Protein AF-0000000072686663 (afdb_homodimer)

InterPro domains:
  IPR012317 Poly(ADP-ribose) polymerase, catalytic domain [PS51059] (34-262)
  IPR022003 RST domain [PF12174] (259-325)
  IPR022003 RST domain [PS51879] (258-328)
  IPR044964 Inactive poly [ADP-ribose] polymerase RCD1/SRO1-5 [PTHR32263] (10-325)

pLDDT: mean 78.18, std 19.98, range [25.09, 98.19]

Nearest PDB structures (foldseek):
  5ngo-assembly1_A  TM=9.275E-01  e=1.559E-16  Arabidopsis thaliana
  7plq-assembly2_B  TM=8.493E-01  e=9.806E-17  Triticum aestivum
  7plq-assembly1_A  TM=8.592E-01  e=5.906E-16  Triticum aestivum
  5lx6-assembly2_B  TM=8.466E-01  e=5.903E-12  Homo sapiens
  7osx-assembly1_B  TM=8.579E-01  e=2.237E-11  Homo sapiens

Organism: Carya illinoinensis (NCBI:txid32201)

Radius of gyration: 28.66 Å; Cα contacts (8 Å, |Δi|>4): 1143; chains: 2; bounding box: 55×95×71 Å

Secondary structure (DSSP, 8-state):
-HHHHHHHHHHHHHHHHTTT--------------S-GGGGGTTTTTTEEEPPTTSHHHHHHHHHHHHHHGGGGGG-EEEEEEEE-TTSSTTHHHHHHHHHHHHHHHHHHHHHTTT---EEEEEEE--HHHHHHHHHH--------SSS--B-SEEEEEEGGGHHHHHHHS---TTS-EEEEEEEEE--SEEE--TTB---S-SSTT--EEES-SSS-S-EEEEGGGHHHHEEEEEEEEEE--HHHHHTS---S---S----S----HHHHHHHHTTTS-HHHHHHHHHHHHHHHTTSS-HHHHHHHHHHHH-HHHHHHHHHHHHHHH-/-HHHHHHHHHHHHHHHHTTS--------------S-GGGGGTTTTTTEEEPPTTSHHHHHHHHHHHHHHGGGGGG-EEEEEEEE-TTSSTTHHHHHHHHHHHHHHHHHHHHHTTT---EEEEEEE--HHHHHHHHHH--------SSS--B-SEEEEEEGGGHHHHHHHS---TTS-EEEEEEEEE--SEEE--TTB---S-SSTT--EEES-SSS-S-EEEEGGGHHHHEEEEEEEEEE--HHHHHTS---S---S----S----HHHHHHHHHTTS-HHHHHHHHHHHHHHHTTSS-HHHHHHHHHHHH-HHHHHHHHHHHHHHH-

Structure (mmCIF, N/CA/C/O backbone):
data_AF-0000000072686663-model_v1
#
loop_
_entity.id
_entity.type
_entity.pdbx_description
1 polymer Poly
#
loop_
_atom_site.group_PDB
_atom_site.id
_atom_site.type_symbol
_atom_site.label_atom_id
_atom_site.label_alt_id
_atom_site.label_comp_id
_atom_site.label_asym_id
_atom_site.label_entity_id
_atom_site.label_seq_id
_atom_site.pdbx_PDB_ins_code
_atom_site.Cartn_x
_atom_site.Cartn_y
_atom_site.Cartn_z
_atom_site.occupancy
_atom_site.B_iso_or_equiv
_atom_site.auth_seq_id
_atom_site.auth_comp_id
_atom_site.auth_asym_id
_atom_site.auth_atom_id
_atom_site.pdbx_PDB_model_num
ATOM 1 N N . MET A 1 1 ? -27.391 12.055 10.734 1 28.61 1 MET A N 1
ATOM 2 C CA . MET A 1 1 ? -27.25 11.766 9.305 1 28.61 1 MET A CA 1
ATOM 3 C C . MET A 1 1 ? -27.172 13.062 8.5 1 28.61 1 MET A C 1
ATOM 5 O O . MET A 1 1 ? -26.375 13.164 7.57 1 28.61 1 MET A O 1
ATOM 9 N N . GLN A 1 2 ? -27.984 14.031 8.906 1 36.16 2 GLN A N 1
ATOM 10 C CA . GLN A 1 2 ? -28.172 15.289 8.188 1 36.16 2 GLN A CA 1
ATOM 11 C C . GLN A 1 2 ? -26.938 16.188 8.336 1 36.16 2 GLN A C 1
ATOM 13 O O . GLN A 1 2 ? -26.516 16.812 7.367 1 36.16 2 GLN A O 1
ATOM 18 N N . GLU A 1 3 ? -26.422 16.094 9.461 1 37.81 3 GLU A N 1
ATOM 19 C CA . GLU A 1 3 ? -25.328 17 9.781 1 37.81 3 GLU A CA 1
ATOM 20 C C . GLU A 1 3 ? -24.031 16.531 9.133 1 37.81 3 GLU A C 1
ATOM 22 O O . GLU A 1 3 ? -23.203 17.344 8.719 1 37.81 3 GLU A O 1
ATOM 27 N N . ILE A 1 4 ? -23.812 15.258 9.008 1 40.5 4 ILE A N 1
ATOM 28 C CA . ILE A 1 4 ? -22.656 14.641 8.359 1 40.5 4 ILE A CA 1
ATOM 29 C C . ILE A 1 4 ? -22.672 14.969 6.867 1 40.5 4 ILE A C 1
ATOM 31 O O . ILE A 1 4 ? -21.641 15.328 6.297 1 40.5 4 ILE A O 1
ATOM 35 N N . ILE A 1 5 ? -23.859 14.828 6.188 1 41.59 5 ILE A N 1
ATOM 36 C CA . ILE A 1 5 ? -24.078 15.172 4.785 1 41.59 5 ILE A CA 1
ATOM 37 C C . ILE A 1 5 ? -23.734 16.641 4.551 1 41.59 5 ILE A C 1
ATOM 39 O O . ILE A 1 5 ? -23.141 16.984 3.531 1 41.59 5 ILE A O 1
ATOM 43 N N . ASP A 1 6 ? -23.922 17.359 5.711 1 48.41 6 ASP A N 1
ATOM 44 C CA . ASP A 1 6 ? -23.734 18.797 5.566 1 48.41 6 ASP A CA 1
ATOM 45 C C . ASP A 1 6 ? -22.266 19.172 5.48 1 48.41 6 ASP A C 1
ATOM 47 O O . ASP A 1 6 ? -21.859 19.969 4.637 1 48.41 6 ASP A O 1
ATOM 51 N N . VAL A 1 7 ? -21.547 18.438 6.281 1 45.34 7 VAL A N 1
ATOM 52 C CA . VAL A 1 7 ? -20.125 18.781 6.273 1 45.34 7 VAL A CA 1
ATOM 53 C C . VAL A 1 7 ? -19.484 18.281 4.977 1 45.34 7 VAL A C 1
ATOM 55 O O . VAL A 1 7 ? -18.734 19.031 4.332 1 45.34 7 VAL A O 1
ATOM 58 N N . GLU A 1 8 ? -19.844 17.078 4.637 1 52.75 8 GLU A N 1
ATOM 59 C CA . GLU A 1 8 ? -19.328 16.516 3.389 1 52.75 8 GLU A CA 1
ATOM 60 C C . GLU A 1 8 ? -19.812 17.312 2.186 1 52.75 8 GLU A C 1
ATOM 62 O O . GLU A 1 8 ? -19.047 17.547 1.243 1 52.75 8 GLU A O 1
ATOM 67 N N . SER A 1 9 ? -21.062 17.641 2.334 1 50.62 9 SER A N 1
ATOM 68 C CA . SER A 1 9 ? -21.656 18.438 1.267 1 50.62 9 SER A CA 1
ATOM 69 C C . SER A 1 9 ? -21.016 19.828 1.195 1 50.62 9 SER A C 1
ATOM 71 O O . SER A 1 9 ? -20.828 20.375 0.107 1 50.62 9 SER A O 1
ATOM 73 N N . GLN A 1 10 ? -20.734 20.281 2.357 1 46.47 10 GLN A N 1
ATOM 74 C CA . GLN A 1 10 ? -20.125 21.609 2.381 1 46.47 10 GLN A CA 1
ATOM 75 C C . GLN A 1 10 ? -18.734 21.578 1.745 1 46.47 10 GLN A C 1
ATOM 77 O O . GLN A 1 10 ? -18.375 22.484 0.988 1 46.47 10 GLN A O 1
ATOM 82 N N . ILE A 1 11 ? -18 20.516 2.074 1 52.75 11 ILE A N 1
ATOM 83 C CA . ILE A 1 11 ? -16.672 20.422 1.503 1 52.75 11 ILE A CA 1
ATOM 84 C C . ILE A 1 11 ? -16.766 20.188 -0.004 1 52.75 11 ILE A C 1
ATOM 86 O O . ILE A 1 11 ? -16.047 20.828 -0.782 1 52.75 11 ILE A O 1
ATOM 90 N N . SER A 1 12 ? -17.688 19.297 -0.376 1 51.91 12 SER A N 1
ATOM 91 C CA . SER A 1 12 ? -17.812 18.922 -1.781 1 51.91 12 SER A CA 1
ATOM 92 C C . SER A 1 12 ? -18.297 20.109 -2.621 1 51.91 12 SER A C 1
ATOM 94 O O . SER A 1 12 ? -17.812 20.312 -3.74 1 51.91 12 SER A O 1
ATOM 96 N N . VAL A 1 13 ? -19.328 20.812 -2.227 1 43.94 13 VAL A N 1
ATOM 97 C CA . VAL A 1 13 ? -19.906 21.922 -2.969 1 43.94 13 VAL A CA 1
ATOM 98 C C . VAL A 1 13 ? -18.875 23.047 -3.107 1 43.94 13 VAL A C 1
ATOM 100 O O . VAL A 1 13 ? -18.75 23.656 -4.172 1 43.94 13 VAL A O 1
ATOM 103 N N . SER A 1 14 ? -18.203 23.297 -2.137 1 43.12 14 SER A N 1
ATOM 104 C CA . SER A 1 14 ? -17.266 24.422 -2.18 1 43.12 14 SER A CA 1
ATOM 105 C C . SER A 1 14 ? -16.062 24.109 -3.061 1 43.12 14 SER A C 1
ATOM 107 O O . SER A 1 14 ? -15.562 24.984 -3.764 1 43.12 14 SER A O 1
ATOM 109 N N . ILE A 1 15 ? -15.68 22.891 -3.049 1 45.44 15 ILE A N 1
ATOM 110 C CA . ILE A 1 15 ? -14.492 22.516 -3.801 1 45.44 15 ILE A CA 1
ATOM 111 C C . ILE A 1 15 ? -14.844 22.359 -5.277 1 45.44 15 ILE A C 1
ATOM 113 O O . ILE A 1 15 ? -14.062 22.734 -6.152 1 45.44 15 ILE A O 1
ATOM 117 N N . GLU A 1 16 ? -15.953 21.812 -5.629 1 40.94 16 GLU A N 1
ATOM 118 C CA . GLU A 1 16 ? -16.328 21.672 -7.031 1 40.94 16 GLU A CA 1
ATOM 119 C C . GLU A 1 16 ? -16.469 23.047 -7.695 1 40.94 16 GLU A C 1
ATOM 121 O O . GLU A 1 16 ? -16.156 23.203 -8.883 1 40.94 16 GLU A O 1
ATOM 126 N N . ASP A 1 17 ? -16.938 24.016 -7.066 1 34.84 17 ASP A N 1
ATOM 127 C CA . ASP A 1 17 ? -17.141 25.312 -7.703 1 34.84 17 ASP A CA 1
ATOM 128 C C . ASP A 1 17 ? -15.797 25.969 -8.039 1 34.84 17 ASP A C 1
ATOM 130 O O . ASP A 1 17 ? -15.703 26.75 -8.984 1 34.84 17 ASP A O 1
ATOM 134 N N . ASP A 1 18 ? -14.812 25.844 -7.219 1 35.5 18 ASP A N 1
ATOM 135 C CA . ASP A 1 18 ? -13.602 26.609 -7.5 1 35.5 18 ASP A CA 1
ATOM 136 C C . ASP A 1 18 ? -12.805 25.984 -8.641 1 35.5 18 ASP A C 1
ATOM 138 O O . ASP A 1 18 ? -11.734 26.469 -9.008 1 35.5 18 ASP A O 1
ATOM 142 N N . GLU A 1 19 ? -13.094 24.844 -9.117 1 34.16 19 GLU A N 1
ATOM 143 C CA . GLU A 1 19 ? -12.281 24.453 -10.266 1 34.16 19 GLU A CA 1
ATOM 144 C C . GLU A 1 19 ? -12.438 25.453 -11.414 1 34.16 19 GLU A C 1
ATOM 146 O O . GLU A 1 19 ? -11.688 25.406 -12.391 1 34.16 19 GLU A O 1
ATOM 151 N N . ILE A 1 20 ? -13.602 26.156 -11.625 1 29.69 20 ILE A N 1
ATOM 152 C CA . ILE A 1 20 ? -13.781 26.891 -12.859 1 29.69 20 ILE A CA 1
ATOM 153 C C . ILE A 1 20 ? -13.07 28.25 -12.758 1 29.69 20 ILE A C 1
ATOM 155 O O . ILE A 1 20 ? -12.836 28.906 -13.773 1 29.69 20 ILE A O 1
ATOM 159 N N . SER A 1 21 ? -13.141 29.031 -11.672 1 27.28 21 SER A N 1
ATOM 160 C CA . SER A 1 21 ? -12.828 30.422 -11.953 1 27.28 21 SER A CA 1
ATOM 161 C C . SER A 1 21 ? -11.32 30.641 -12.047 1 27.28 21 SER A C 1
ATOM 163 O O . SER A 1 21 ? -10.602 30.5 -11.062 1 27.28 21 SER A O 1
ATOM 165 N N . ASP A 1 22 ? -10.688 30.453 -13.148 1 28.16 22 ASP A N 1
ATOM 166 C CA . ASP A 1 22 ? -9.391 30.969 -13.586 1 28.16 22 ASP A CA 1
ATOM 167 C C . ASP A 1 22 ? -9.312 32.469 -13.422 1 28.16 22 ASP A C 1
ATOM 169 O O . ASP A 1 22 ? -9.336 33.219 -14.406 1 28.16 22 ASP A O 1
ATOM 173 N N . ALA A 1 23 ? -10.109 33.281 -12.633 1 26.31 23 ALA A N 1
ATOM 174 C CA . ALA A 1 23 ? -9.898 34.719 -12.82 1 26.31 23 ALA A CA 1
ATOM 175 C C . ALA A 1 23 ? -8.453 35.094 -12.523 1 26.31 23 ALA A C 1
ATOM 177 O O . ALA A 1 23 ? -7.879 34.688 -11.523 1 26.31 23 ALA A O 1
ATOM 178 N N . GLY A 1 24 ? -7.609 35.625 -13.492 1 27.19 24 GLY A N 1
ATOM 179 C CA . GLY A 1 24 ? -6.414 36.438 -13.633 1 27.19 24 GLY A CA 1
ATOM 180 C C . GLY A 1 24 ? -6.34 37.562 -12.633 1 27.19 24 GLY A C 1
ATOM 181 O O . GLY A 1 24 ? -5.645 38.562 -12.867 1 27.19 24 GLY A O 1
ATOM 182 N N . SER A 1 25 ? -7.297 37.844 -11.719 1 25.09 25 SER A N 1
ATOM 183 C CA . SER A 1 25 ? -7.141 39.156 -11.164 1 25.09 25 SER A CA 1
ATOM 184 C C . SER A 1 25 ? -5.801 39.312 -10.453 1 25.09 25 SER A C 1
ATOM 186 O O . SER A 1 25 ? -5.383 38.406 -9.711 1 25.09 25 SER A O 1
ATOM 188 N N . VAL A 1 26 ? -4.906 40.125 -11.047 1 26.91 26 VAL A N 1
ATOM 189 C CA . VAL A 1 26 ? -3.701 40.844 -10.648 1 26.91 26 VAL A CA 1
ATOM 190 C C . VAL A 1 26 ? -3.945 41.594 -9.328 1 26.91 26 VAL A C 1
ATOM 192 O O . VAL A 1 26 ? -4.676 42.562 -9.273 1 26.91 26 VAL A O 1
ATOM 195 N N . THR A 1 27 ? -4.586 41 -8.344 1 26.83 27 THR A N 1
ATOM 196 C CA . THR A 1 27 ? -4.676 41.906 -7.184 1 26.83 27 THR A CA 1
ATOM 197 C C . THR A 1 27 ? -3.309 42.469 -6.828 1 26.83 27 THR A C 1
ATOM 199 O O . THR A 1 27 ? -2.289 41.781 -6.98 1 26.83 27 THR A O 1
ATOM 202 N N . GLU A 1 28 ? -3.18 43.75 -6.883 1 26.22 28 GLU A N 1
ATOM 203 C CA . GLU A 1 28 ? -2.193 44.688 -6.359 1 26.22 28 GLU A CA 1
ATOM 204 C C . GLU A 1 28 ? -1.685 44.25 -4.988 1 26.22 28 GLU A C 1
ATOM 206 O O . GLU A 1 28 ? -2.418 43.625 -4.223 1 26.22 28 GLU A O 1
ATOM 211 N N . GLU A 1 29 ? -0.33 44.312 -4.766 1 27.75 29 GLU A N 1
ATOM 212 C CA . GLU A 1 29 ? 0.742 43.969 -3.84 1 27.75 29 GLU A CA 1
ATOM 213 C C . GLU A 1 29 ? 0.458 44.5 -2.439 1 27.75 29 GLU A C 1
ATOM 215 O O . GLU A 1 29 ? 1.351 44.562 -1.591 1 27.75 29 GLU A O 1
ATOM 220 N N . SER A 1 30 ? -0.702 45.188 -2.273 1 27.77 30 SER A N 1
ATOM 221 C CA . SER A 1 30 ? -0.508 45.812 -0.971 1 27.77 30 SER A CA 1
ATOM 222 C C . SER A 1 30 ? -0.495 44.781 0.147 1 27.77 30 SER A C 1
ATOM 224 O O . SER A 1 30 ? -1.526 44.188 0.454 1 27.77 30 SER A O 1
ATOM 226 N N . THR A 1 31 ? 0.521 43.969 0.139 1 30.03 31 THR A N 1
ATOM 227 C CA . THR A 1 31 ? 0.691 42.844 1.071 1 30.03 31 THR A CA 1
ATOM 228 C C . THR A 1 31 ? 0.513 43.312 2.512 1 30.03 31 THR A C 1
ATOM 230 O O . THR A 1 31 ? 1.313 44.125 3.014 1 30.03 31 THR A O 1
ATOM 233 N N . PRO A 1 32 ? -0.72 43.688 2.916 1 32.91 32 PRO A N 1
ATOM 234 C CA . PRO A 1 32 ? -0.642 44.031 4.34 1 32.91 32 PRO A CA 1
ATOM 235 C C . PRO A 1 32 ? 0.198 43.031 5.137 1 32.91 32 PRO A C 1
ATOM 237 O O . PRO A 1 32 ? 0.411 41.906 4.695 1 32.91 32 PRO A O 1
ATOM 240 N N . PRO A 1 33 ? 0.98 43.5 6.238 1 32.06 33 PRO A N 1
ATOM 241 C CA . PRO A 1 33 ? 1.852 42.656 7.062 1 32.06 33 PRO A CA 1
ATOM 242 C C . PRO A 1 33 ? 1.182 41.375 7.496 1 32.06 33 PRO A C 1
ATOM 244 O O . PRO A 1 33 ? 0.177 41.406 8.211 1 32.06 33 PRO A O 1
ATOM 247 N N . SER A 1 34 ? 0.642 40.656 6.598 1 35.47 34 SER A N 1
ATOM 248 C CA . SER A 1 34 ? -0.044 39.406 6.918 1 35.47 34 SER A CA 1
ATOM 249 C C . SER A 1 34 ? 0.659 38.656 8.055 1 35.47 34 SER A C 1
ATOM 251 O O . SER A 1 34 ? 1.89 38.625 8.109 1 35.47 34 SER A O 1
ATOM 253 N N . PRO A 1 35 ? -0.051 38.344 9.078 1 37.91 35 PRO A N 1
ATOM 254 C CA . PRO A 1 35 ? 0.555 37.719 10.258 1 37.91 35 PRO A CA 1
ATOM 255 C C . PRO A 1 35 ? 1.697 36.75 9.906 1 37.91 35 PRO A C 1
ATOM 257 O O . PRO A 1 35 ? 1.975 36.531 8.719 1 37.91 35 PRO A O 1
ATOM 260 N N . HIS A 1 36 ? 1.9 35.469 10.586 1 41.41 36 HIS A N 1
ATOM 261 C CA . HIS A 1 36 ? 3.105 34.656 10.711 1 41.41 36 HIS A CA 1
ATOM 262 C C . HIS A 1 36 ? 3.566 34.125 9.359 1 41.41 36 HIS A C 1
ATOM 264 O O . HIS A 1 36 ? 2.979 33.188 8.82 1 41.41 36 HIS A O 1
ATOM 270 N N . PRO A 1 37 ? 4.109 34.875 8.469 1 48.25 37 PRO A N 1
ATOM 271 C CA . PRO A 1 37 ? 4.703 34.594 7.16 1 48.25 37 PRO A CA 1
ATOM 272 C C . PRO A 1 37 ? 5.312 33.188 7.09 1 48.25 37 PRO A C 1
ATOM 274 O O . PRO A 1 37 ? 5.258 32.531 6.043 1 48.25 37 PRO A O 1
ATOM 277 N N . THR A 1 38 ? 5.91 32.812 8.242 1 57.06 38 THR A N 1
ATOM 278 C CA . THR A 1 38 ? 6.797 31.656 8.273 1 57.06 38 THR A CA 1
ATOM 279 C C . THR A 1 38 ? 5.996 30.375 8.141 1 57.06 38 THR A C 1
ATOM 281 O O . THR A 1 38 ? 6.461 29.406 7.527 1 57.06 38 THR A O 1
ATOM 284 N N . SER A 1 39 ? 4.68 30.453 8.5 1 66.25 39 SER A N 1
ATOM 285 C CA . SER A 1 39 ? 3.941 29.188 8.516 1 66.25 39 SER A CA 1
ATOM 286 C C . SER A 1 39 ? 3.373 28.859 7.141 1 66.25 39 SER A C 1
ATOM 288 O O . SER A 1 39 ? 3.088 27.703 6.84 1 66.25 39 SER A O 1
ATOM 290 N N . GLN A 1 40 ? 3.264 29.875 6.238 1 70.62 40 GLN A N 1
ATOM 291 C CA . GLN A 1 40 ? 2.688 29.641 4.922 1 70.62 40 GLN A CA 1
ATOM 292 C C . GLN A 1 40 ? 3.609 28.797 4.062 1 70.62 40 GLN A C 1
ATOM 294 O O . GLN A 1 40 ? 3.16 28.141 3.115 1 70.62 40 GLN A O 1
ATOM 299 N N . SER A 1 41 ? 4.812 28.734 4.586 1 70.56 41 SER A N 1
ATOM 300 C CA . SER A 1 41 ? 5.789 28.047 3.748 1 70.56 41 SER A CA 1
ATOM 301 C C . SER A 1 41 ? 6.062 26.641 4.258 1 70.56 41 SER A C 1
ATOM 303 O O . SER A 1 41 ? 6.824 25.891 3.648 1 70.56 41 SER A O 1
ATOM 305 N N . LEU A 1 42 ? 5.438 26.25 5.27 1 74.88 42 LEU A N 1
ATOM 306 C CA . LEU A 1 42 ? 5.73 24.984 5.945 1 74.88 42 LEU A CA 1
ATOM 307 C C . LEU A 1 42 ? 5.68 23.828 4.961 1 74.88 42 LEU A C 1
ATOM 309 O O . LEU A 1 42 ? 6.516 22.922 5.023 1 74.88 42 LEU A O 1
ATOM 313 N N . PHE A 1 43 ? 4.766 23.797 3.947 1 81.06 43 PHE A N 1
ATOM 314 C CA . PHE A 1 43 ? 4.609 22.672 3.025 1 81.06 43 PHE A CA 1
ATOM 315 C C . PHE A 1 43 ? 4.781 23.141 1.583 1 81.06 43 PHE A C 1
ATOM 317 O O . PHE A 1 43 ? 4.355 22.438 0.652 1 81.06 43 PHE A O 1
ATOM 324 N N . ALA A 1 44 ? 5.453 24.188 1.468 1 75.38 44 ALA A N 1
ATOM 325 C CA . ALA A 1 44 ? 5.641 24.719 0.12 1 75.38 44 ALA A CA 1
ATOM 326 C C . ALA A 1 44 ? 6.543 23.812 -0.708 1 75.38 44 ALA A C 1
ATOM 328 O O . ALA A 1 44 ? 6.277 23.562 -1.889 1 75.38 44 ALA A O 1
ATOM 329 N N . ARG A 1 45 ? 7.531 23.312 -0.095 1 73.06 45 ARG A N 1
ATOM 330 C CA . ARG A 1 45 ? 8.477 22.453 -0.8 1 73.06 45 ARG A CA 1
ATOM 331 C C . ARG A 1 45 ? 7.859 21.094 -1.119 1 73.06 45 ARG A C 1
ATOM 333 O O . ARG A 1 45 ? 8.367 20.359 -1.964 1 73.06 45 ARG A O 1
ATOM 340 N N . ASP A 1 46 ? 6.828 20.797 -0.427 1 77.44 46 ASP A N 1
ATOM 341 C CA . ASP A 1 46 ? 6.145 19.531 -0.656 1 77.44 46 ASP A CA 1
ATOM 342 C C . ASP A 1 46 ? 5.035 19.688 -1.696 1 77.44 46 ASP A C 1
ATOM 344 O O . ASP A 1 46 ? 4.277 18.75 -1.947 1 77.44 46 ASP A O 1
ATOM 348 N N . GLY A 1 47 ? 4.941 20.844 -2.256 1 73.56 47 GLY A N 1
ATOM 349 C CA . GLY A 1 47 ? 4 21.078 -3.342 1 73.56 47 GLY A CA 1
ATOM 350 C C . GLY A 1 47 ? 2.621 21.484 -2.857 1 73.56 47 GLY A C 1
ATOM 351 O O . GLY A 1 47 ? 1.63 21.281 -3.566 1 73.56 47 GLY A O 1
ATOM 352 N N . LEU A 1 48 ? 2.539 21.844 -1.629 1 83.69 48 LEU A N 1
ATOM 353 C CA . LEU A 1 48 ? 1.244 22.297 -1.129 1 83.69 48 LEU A CA 1
ATOM 354 C C . LEU A 1 48 ? 1.197 23.812 -1.021 1 83.69 48 LEU A C 1
ATOM 356 O O . LEU A 1 48 ? 2.205 24.453 -0.701 1 83.69 48 LEU A O 1
ATOM 360 N N . ALA A 1 49 ? 0.077 24.344 -1.315 1 85.62 49 ALA A N 1
ATOM 361 C CA . ALA A 1 49 ? -0.117 25.781 -1.248 1 85.62 49 ALA A CA 1
ATOM 362 C C . ALA A 1 49 ? -1.067 26.156 -0.114 1 85.62 49 ALA A C 1
ATOM 364 O O . ALA A 1 49 ? -2.07 25.484 0.112 1 85.62 49 ALA A O 1
ATOM 365 N N . ALA A 1 50 ? -0.688 27.203 0.519 1 89.81 50 ALA A N 1
ATOM 366 C CA . ALA A 1 50 ? -1.581 27.703 1.562 1 89.81 50 ALA A CA 1
ATOM 367 C C . ALA A 1 50 ? -2.842 28.312 0.959 1 89.81 50 ALA A C 1
ATOM 369 O O . ALA A 1 50 ? -2.773 29.016 -0.052 1 89.81 50 ALA A O 1
ATOM 370 N N . ILE A 1 51 ? -3.939 27.969 1.551 1 90.06 51 ILE A N 1
ATOM 371 C CA . ILE A 1 51 ? -5.199 28.578 1.133 1 90.06 51 ILE A CA 1
ATOM 372 C C . ILE A 1 51 ? -5.34 29.969 1.769 1 90.06 51 ILE A C 1
ATOM 374 O O . ILE A 1 51 ? -5.016 30.141 2.943 1 90.06 51 ILE A O 1
ATOM 378 N N . ALA A 1 52 ? -5.816 30.828 0.988 1 89.44 52 ALA A N 1
ATOM 379 C CA . ALA A 1 52 ? -5.953 32.219 1.46 1 89.44 52 ALA A CA 1
ATOM 380 C C . ALA A 1 52 ? -6.945 32.312 2.615 1 89.44 52 ALA A C 1
ATOM 382 O O . ALA A 1 52 ? -8.062 31.781 2.525 1 89.44 52 ALA A O 1
ATOM 383 N N . GLU A 1 53 ? -6.512 33 3.627 1 90 53 GLU A N 1
ATOM 384 C CA . GLU A 1 53 ? -7.406 33.219 4.758 1 90 53 GLU A CA 1
ATOM 385 C C . GLU A 1 53 ? -8.625 34.031 4.348 1 90 53 GLU A C 1
ATOM 387 O O . GLU A 1 53 ? -8.508 35 3.576 1 90 53 GLU A O 1
ATOM 392 N N . GLY A 1 54 ? -9.773 33.656 4.84 1 88.44 54 GLY A N 1
ATOM 393 C CA . GLY A 1 54 ? -10.984 34.375 4.523 1 88.44 54 GLY A CA 1
ATOM 394 C C . GLY A 1 54 ? -11.719 33.844 3.305 1 88.44 54 GLY A C 1
ATOM 395 O O . GLY A 1 54 ? -12.875 34.188 3.074 1 88.44 54 GLY A O 1
ATOM 396 N N . SER A 1 55 ? -11.008 33.094 2.51 1 89 55 SER A N 1
ATOM 397 C CA . SER A 1 55 ? -11.688 32.5 1.371 1 89 55 SER A CA 1
ATOM 398 C C . SER A 1 55 ? -12.789 31.531 1.83 1 89 55 SER A C 1
ATOM 400 O O . SER A 1 55 ? -12.789 31.094 2.98 1 89 55 SER A O 1
ATOM 402 N N . ILE A 1 56 ? -13.727 31.312 0.969 1 85.44 56 ILE A N 1
ATOM 403 C CA . ILE A 1 56 ? -14.82 30.391 1.274 1 85.44 56 ILE A CA 1
ATOM 404 C C . ILE A 1 56 ? -14.266 29.016 1.616 1 85.44 56 ILE A C 1
ATOM 406 O O . ILE A 1 56 ? -14.672 28.406 2.609 1 85.44 56 ILE A O 1
ATOM 410 N N . GLU A 1 57 ? -13.312 28.562 0.771 1 87.62 57 GLU A N 1
ATOM 411 C CA . GLU A 1 57 ? -12.703 27.25 0.983 1 87.62 57 GLU A CA 1
ATOM 412 C C . GLU A 1 57 ? -12.023 27.172 2.346 1 87.62 57 GLU A C 1
ATOM 414 O O . GLU A 1 57 ? -12.195 26.203 3.082 1 87.62 57 GLU A O 1
ATOM 419 N N . HIS A 1 58 ? -11.258 28.141 2.619 1 92.12 58 HIS A N 1
ATOM 420 C CA . HIS A 1 58 ? -10.562 28.172 3.902 1 92.12 58 HIS A CA 1
ATOM 421 C C . HIS A 1 58 ? -11.555 28.109 5.062 1 92.12 58 HIS A C 1
ATOM 423 O O . HIS A 1 58 ? -11.367 27.328 6 1 92.12 58 HIS A O 1
ATOM 429 N N . ASN A 1 59 ? -12.609 28.906 5.012 1 91.25 59 ASN A N 1
ATOM 430 C CA . ASN A 1 59 ? -13.578 29 6.098 1 91.25 59 ASN A CA 1
ATOM 431 C C . ASN A 1 59 ? -14.328 27.688 6.289 1 91.25 59 ASN A C 1
ATOM 433 O O . ASN A 1 59 ? -14.578 27.266 7.422 1 91.25 59 ASN A O 1
ATOM 437 N N . VAL A 1 60 ? -14.656 27.109 5.203 1 90.56 60 VAL A N 1
ATOM 438 C CA . VAL A 1 60 ? -15.398 25.859 5.273 1 90.56 60 VAL A CA 1
ATOM 439 C C . VAL A 1 60 ? -14.547 24.781 5.957 1 90.56 60 VAL A C 1
ATOM 441 O O . VAL A 1 60 ? -15.008 24.109 6.883 1 90.56 60 VAL A O 1
ATOM 444 N N . ILE A 1 61 ? -13.312 24.578 5.539 1 93.94 61 ILE A N 1
ATOM 445 C CA . ILE A 1 61 ? -12.43 23.547 6.078 1 93.94 61 ILE A CA 1
ATOM 446 C C . ILE A 1 61 ? -12.141 23.844 7.547 1 93.94 61 ILE A C 1
ATOM 448 O O . ILE A 1 61 ? -12.156 22.922 8.383 1 93.94 61 ILE A O 1
ATOM 452 N N . LYS A 1 62 ? -11.859 25.094 7.84 1 94.69 62 LYS A N 1
ATOM 453 C CA . LYS A 1 62 ? -11.625 25.5 9.219 1 94.69 62 LYS A CA 1
ATOM 454 C C . LYS A 1 62 ? -12.82 25.156 10.109 1 94.69 62 LYS A C 1
ATOM 456 O O . LYS A 1 62 ? -12.656 24.594 11.195 1 94.69 62 LYS A O 1
ATOM 461 N N . ASN A 1 63 ? -13.984 25.438 9.648 1 92.62 63 ASN A N 1
ATOM 462 C CA . ASN A 1 63 ? -15.195 25.203 10.43 1 92.62 63 ASN A CA 1
ATOM 463 C C . ASN A 1 63 ? -15.438 23.703 10.641 1 92.62 63 ASN A C 1
ATOM 465 O O . ASN A 1 63 ? -15.844 23.281 11.727 1 92.62 63 ASN A O 1
ATOM 469 N N . VAL A 1 64 ? -15.211 22.984 9.602 1 92 64 VAL A N 1
ATOM 470 C CA . VAL A 1 64 ? -15.375 21.531 9.703 1 92 64 VAL A CA 1
ATOM 471 C C . VAL A 1 64 ? -14.398 20.984 10.742 1 92 64 VAL A C 1
ATOM 473 O O . VAL A 1 64 ? -14.773 20.141 11.562 1 92 64 VAL A O 1
ATOM 476 N N . PHE A 1 65 ? -13.195 21.453 10.695 1 97 65 PHE A N 1
ATOM 477 C CA . PHE A 1 65 ? -12.172 21 11.633 1 97 65 PHE A CA 1
ATOM 478 C C . PHE A 1 65 ? -12.555 21.359 13.062 1 97 65 PHE A C 1
ATOM 480 O O . PHE A 1 65 ? -12.547 20.484 13.945 1 97 65 PHE A O 1
ATOM 487 N N . LEU A 1 66 ? -12.914 22.547 13.242 1 95.94 66 LEU A N 1
ATOM 488 C CA . LEU A 1 66 ? -13.227 23.016 14.586 1 95.94 66 LEU A CA 1
ATOM 489 C C . LEU A 1 66 ? -14.484 22.344 15.125 1 95.94 66 LEU A C 1
ATOM 491 O O . LEU A 1 66 ? -14.555 22.016 16.312 1 95.94 66 LEU A O 1
ATOM 495 N N . TYR A 1 67 ? -15.438 22.203 14.234 1 93.19 67 TYR A N 1
ATOM 496 C CA . TYR A 1 67 ? -16.641 21.469 14.641 1 93.19 67 TYR A CA 1
ATOM 497 C C . TYR A 1 67 ? -16.281 20.062 15.125 1 93.19 67 TYR A C 1
ATOM 499 O O . TYR A 1 67 ? -16.797 19.609 16.156 1 93.19 67 TYR A O 1
ATOM 507 N N . GLY A 1 68 ? -15.398 19.375 14.414 1 94.75 68 GLY A N 1
ATOM 508 C CA . GLY A 1 68 ? -14.992 18.031 14.766 1 94.75 68 GLY A CA 1
ATOM 509 C C . GLY A 1 68 ? -14.141 17.953 16.016 1 94.75 68 GLY A C 1
ATOM 510 O O . GLY A 1 68 ? -13.977 16.891 16.609 1 94.75 68 GLY A O 1
ATOM 511 N N . MET A 1 69 ? -13.641 19.047 16.453 1 94.94 69 MET A N 1
ATOM 512 C CA . MET A 1 69 ? -12.812 19.109 17.656 1 94.94 69 MET A CA 1
ATOM 513 C C . MET A 1 69 ? -13.68 19.141 18.906 1 94.94 69 MET A C 1
ATOM 515 O O . MET A 1 69 ? -13.188 18.922 20.016 1 94.94 69 MET A O 1
ATOM 519 N N . GLY A 1 70 ? -14.984 19.484 18.734 1 92.12 70 GLY A N 1
ATOM 520 C CA . GLY A 1 70 ? -15.922 19.469 19.844 1 92.12 70 GLY A CA 1
ATOM 521 C C . GLY A 1 70 ? -15.617 20.531 20.891 1 92.12 70 GLY A C 1
ATOM 522 O O . GLY A 1 70 ? -15.453 21.703 20.578 1 92.12 70 GLY A O 1
ATOM 523 N N . ASP A 1 71 ? -15.406 20.078 22.125 1 90.12 71 ASP A N 1
ATOM 524 C CA . ASP A 1 71 ? -15.289 20.984 23.266 1 90.12 71 ASP A CA 1
ATOM 525 C C . ASP A 1 71 ? -13.953 21.734 23.25 1 90.12 71 ASP A C 1
ATOM 527 O O . ASP A 1 71 ? -13.844 22.844 23.766 1 90.12 71 ASP A O 1
ATOM 531 N N . ILE A 1 72 ? -13.023 21.219 22.594 1 92.25 72 ILE A N 1
ATOM 532 C CA . ILE A 1 72 ? -11.695 21.828 22.656 1 92.25 72 ILE A CA 1
ATOM 533 C C . ILE A 1 72 ? -11.531 22.812 21.5 1 92.25 72 ILE A C 1
ATOM 535 O O . ILE A 1 72 ? -10.484 23.453 21.375 1 92.25 72 ILE A O 1
ATOM 539 N N . SER A 1 73 ? -12.531 22.953 20.734 1 94.19 73 SER A N 1
ATOM 540 C CA . SER A 1 73 ? -12.492 23.875 19.594 1 94.19 73 SER A CA 1
ATOM 541 C C . SER A 1 73 ? -12.102 25.281 20.031 1 94.19 73 SER A C 1
ATOM 543 O O . SER A 1 73 ? -11.359 25.969 19.344 1 94.19 73 SER A O 1
ATOM 545 N N . LYS A 1 74 ? -12.586 25.656 21.203 1 93.38 74 LYS A N 1
ATOM 546 C CA . LYS A 1 74 ? -12.344 27 21.703 1 93.38 74 LYS A CA 1
ATOM 547 C C . LYS A 1 74 ? -10.867 27.203 22.031 1 93.38 74 LYS A C 1
ATOM 549 O O . LYS A 1 74 ? -10.352 28.312 21.953 1 93.38 74 LYS A O 1
ATOM 554 N N . ASN A 1 75 ? -10.227 26.141 22.344 1 94.31 75 ASN A N 1
ATOM 555 C CA . ASN A 1 75 ? -8.82 26.203 22.719 1 94.31 75 ASN A CA 1
ATOM 556 C C . ASN A 1 75 ? -7.902 25.875 21.547 1 94.31 75 ASN A C 1
ATOM 558 O O . ASN A 1 75 ? -6.688 25.734 21.719 1 94.31 75 ASN A O 1
ATOM 562 N N . THR A 1 76 ? -8.523 25.719 20.406 1 95.62 76 THR A N 1
ATOM 563 C CA . THR A 1 76 ? -7.754 25.312 19.234 1 95.62 76 THR A CA 1
ATOM 564 C C . THR A 1 76 ? -7.543 26.5 18.297 1 95.62 76 THR A C 1
ATOM 566 O O . THR A 1 76 ? -8.5 27.188 17.938 1 95.62 76 THR A O 1
ATOM 569 N N . ASP A 1 77 ? -6.297 26.75 17.953 1 95.38 77 ASP A N 1
ATOM 570 C CA . ASP A 1 77 ? -5.945 27.812 17.016 1 95.38 77 ASP A CA 1
ATOM 571 C C . ASP A 1 77 ? -5.473 27.25 15.688 1 95.38 77 ASP A C 1
ATOM 573 O O . ASP A 1 77 ? -4.41 26.625 15.617 1 95.38 77 ASP A O 1
ATOM 577 N N . VAL A 1 78 ? -6.254 27.484 14.648 1 96.38 78 VAL A N 1
ATOM 578 C CA . VAL A 1 78 ? -5.848 27.047 13.312 1 96.38 78 VAL A CA 1
ATOM 579 C C . VAL A 1 78 ? -4.852 28.047 12.727 1 96.38 78 VAL A C 1
ATOM 581 O O . VAL A 1 78 ? -5.199 29.203 12.477 1 96.38 78 VAL A O 1
ATOM 584 N N . VAL A 1 79 ? -3.66 27.625 12.461 1 94.81 79 VAL A N 1
ATOM 585 C CA . VAL A 1 79 ? -2.572 28.5 12.039 1 94.81 79 VAL A CA 1
ATOM 586 C C . VAL A 1 79 ? -2.594 28.656 10.523 1 94.81 79 VAL A C 1
ATOM 588 O O . VAL A 1 79 ? -2.531 29.781 10.008 1 94.81 79 VAL A O 1
ATOM 591 N N . VAL A 1 80 ? -2.625 27.594 9.797 1 94.62 80 VAL A N 1
ATOM 592 C CA . VAL A 1 80 ? -2.607 27.641 8.336 1 94.62 80 VAL A CA 1
ATOM 593 C C . VAL A 1 80 ? -3.232 26.375 7.773 1 94.62 80 VAL A C 1
ATOM 595 O O . VAL A 1 80 ? -3.176 25.312 8.406 1 94.62 80 VAL A O 1
ATOM 598 N N . ILE A 1 81 ? -3.875 26.469 6.684 1 95 81 ILE A N 1
ATOM 599 C CA . ILE A 1 81 ? -4.418 25.344 5.934 1 95 81 ILE A CA 1
ATOM 600 C C . ILE A 1 81 ? -3.752 25.266 4.562 1 95 81 ILE A C 1
ATOM 602 O O . ILE A 1 81 ? -3.727 26.266 3.822 1 95 81 ILE A O 1
ATOM 606 N N . HIS A 1 82 ? -3.184 24.141 4.289 1 93.81 82 HIS A N 1
ATOM 607 C CA . HIS A 1 82 ? -2.568 23.906 2.99 1 93.81 82 HIS A CA 1
ATOM 608 C C . HIS A 1 82 ? -3.402 22.938 2.148 1 93.81 82 HIS A C 1
ATOM 610 O O . HIS A 1 82 ? -4.012 22.016 2.682 1 93.81 82 HIS A O 1
ATOM 616 N N . LYS A 1 83 ? -3.414 23.219 0.832 1 90.62 83 LYS A N 1
ATOM 617 C CA . LYS A 1 83 ? -4.109 22.344 -0.106 1 90.62 83 LYS A CA 1
ATOM 618 C C . LYS A 1 83 ? -3.127 21.641 -1.035 1 90.62 83 LYS A C 1
ATOM 620 O O . LYS A 1 83 ? -2.178 22.25 -1.525 1 90.62 83 LYS A O 1
ATOM 625 N N . SER A 1 84 ? -3.406 20.297 -1.169 1 83.12 84 SER A N 1
ATOM 626 C CA . SER A 1 84 ? -2.629 19.531 -2.141 1 83.12 84 SER A CA 1
ATOM 627 C C . SER A 1 84 ? -3.131 19.766 -3.561 1 83.12 84 SER A C 1
ATOM 629 O O . SER A 1 84 ? -4.297 19.516 -3.865 1 83.12 84 SER A O 1
ATOM 631 N N . SER A 1 85 ? -2.615 20.641 -4.426 1 70.5 85 SER A N 1
ATOM 632 C CA . SER A 1 85 ? -3.072 20.922 -5.781 1 70.5 85 SER A CA 1
ATOM 633 C C . SER A 1 85 ? -2.107 20.375 -6.82 1 70.5 85 SER A C 1
ATOM 635 O O . SER A 1 85 ? -0.89 20.422 -6.641 1 70.5 85 SER A O 1
ATOM 637 N N . PRO A 1 86 ? -2.713 19.578 -7.844 1 61.78 86 PRO A N 1
ATOM 638 C CA . PRO A 1 86 ? -1.871 19 -8.891 1 61.78 86 PRO A CA 1
ATOM 639 C C . PRO A 1 86 ? -1.127 20.047 -9.703 1 61.78 86 PRO A C 1
ATOM 641 O O . PRO A 1 86 ? -0.317 19.703 -10.57 1 61.78 86 PRO A O 1
ATOM 644 N N . THR A 1 87 ? -1.473 21.328 -9.727 1 54.38 87 THR A N 1
ATOM 645 C CA . THR A 1 87 ? -1.015 22.281 -10.734 1 54.38 87 THR A CA 1
ATOM 646 C C . THR A 1 87 ? 0.407 22.75 -10.43 1 54.38 87 THR A C 1
ATOM 648 O O . THR A 1 87 ? 1.041 23.406 -11.258 1 54.38 87 THR A O 1
ATOM 651 N N . THR A 1 88 ? 0.729 22.766 -9.328 1 50.44 88 THR A N 1
ATOM 652 C CA . THR A 1 88 ? 1.916 23.609 -9.18 1 50.44 88 THR A CA 1
ATOM 653 C C . THR A 1 88 ? 3.16 22.875 -9.664 1 50.44 88 THR A C 1
ATOM 655 O O . THR A 1 88 ? 3.094 22.094 -10.625 1 50.44 88 THR A O 1
ATOM 658 N N . SER A 1 89 ? 4.465 22.938 -9.031 1 47.91 89 SER A N 1
ATOM 659 C CA . SER A 1 89 ? 5.871 22.734 -9.367 1 47.91 89 SER A CA 1
ATOM 660 C C . SER A 1 89 ? 6.199 21.25 -9.516 1 47.91 89 SER A C 1
ATOM 662 O O . SER A 1 89 ? 5.305 20.406 -9.445 1 47.91 89 SER A O 1
ATOM 664 N N . SER A 1 90 ? 7.492 20.891 -9.258 1 46.75 90 SER A N 1
ATOM 665 C CA . SER A 1 90 ? 8.258 19.656 -9.234 1 46.75 90 SER A CA 1
ATOM 666 C C . SER A 1 90 ? 7.555 18.578 -8.422 1 46.75 90 SER A C 1
ATOM 668 O O . SER A 1 90 ? 7.07 18.844 -7.32 1 46.75 90 SER A O 1
ATOM 670 N N . GLY A 1 91 ? 6.906 17.5 -9.023 1 59.06 91 GLY A N 1
ATOM 671 C CA . GLY A 1 91 ? 6.18 16.422 -8.383 1 59.06 91 GLY A CA 1
ATOM 672 C C . GLY A 1 91 ? 4.723 16.344 -8.797 1 59.06 91 GLY A C 1
ATOM 673 O O . GLY A 1 91 ? 3.98 15.484 -8.328 1 59.06 91 GLY A O 1
ATOM 674 N N . LEU A 1 92 ? 4.469 17.203 -9.719 1 63.09 92 LEU A N 1
ATOM 675 C CA . LEU A 1 92 ? 3.121 17.438 -10.227 1 63.09 92 LEU A CA 1
ATOM 676 C C . LEU A 1 92 ? 2.588 16.188 -10.922 1 63.09 92 LEU A C 1
ATOM 678 O O . LEU A 1 92 ? 1.418 15.828 -10.766 1 63.09 92 LEU A O 1
ATOM 682 N N . ALA A 1 93 ? 3.564 15.664 -11.539 1 77.12 93 ALA A N 1
ATOM 683 C CA . ALA A 1 93 ? 3.094 14.531 -12.336 1 77.12 93 ALA A CA 1
ATOM 684 C C . ALA A 1 93 ? 2.547 13.422 -11.445 1 77.12 93 ALA A C 1
ATOM 686 O O . ALA A 1 93 ? 1.512 12.828 -11.75 1 77.12 93 ALA A O 1
ATOM 687 N N . TYR A 1 94 ? 3.146 13.227 -10.336 1 83.38 94 TYR A N 1
ATOM 688 C CA . TYR A 1 94 ? 2.713 12.164 -9.438 1 83.38 94 TYR A CA 1
ATOM 689 C C . TYR A 1 94 ? 1.422 12.539 -8.719 1 83.38 94 TYR A C 1
ATOM 691 O O . TYR A 1 94 ? 0.555 11.688 -8.5 1 83.38 94 TYR A O 1
ATOM 699 N N . LYS A 1 95 ? 1.362 13.781 -8.352 1 85.38 95 LYS A N 1
ATOM 700 C CA . LYS A 1 95 ? 0.134 14.227 -7.699 1 85.38 95 LYS A CA 1
ATOM 701 C C . LYS A 1 95 ? -1.065 14.086 -8.633 1 85.38 95 LYS A C 1
ATOM 703 O O . LYS A 1 95 ? -2.137 13.648 -8.211 1 85.38 95 LYS A O 1
ATOM 708 N N . LYS A 1 96 ? -0.822 14.492 -9.883 1 89.38 96 LYS A N 1
ATOM 709 C CA . LYS A 1 96 ? -1.879 14.328 -10.875 1 89.38 96 LYS A CA 1
ATOM 710 C C . LYS A 1 96 ? -2.215 12.852 -11.086 1 89.38 96 LYS A C 1
ATOM 712 O O . LYS A 1 96 ? -3.385 12.492 -11.219 1 89.38 96 LYS A O 1
ATOM 717 N N . ALA A 1 97 ? -1.215 12.055 -11.148 1 93.75 97 ALA A N 1
ATOM 718 C CA . ALA A 1 97 ? -1.42 10.617 -11.32 1 93.75 97 ALA A CA 1
ATOM 719 C C . ALA A 1 97 ? -2.238 10.039 -10.164 1 93.75 97 ALA A C 1
ATOM 721 O O . ALA A 1 97 ? -3.123 9.211 -10.383 1 93.75 97 ALA A O 1
ATOM 722 N N . ARG A 1 98 ? -1.955 10.477 -8.977 1 93.81 98 ARG A N 1
ATOM 723 C CA . ARG A 1 98 ? -2.691 10 -7.816 1 93.81 98 ARG A CA 1
ATOM 724 C C . ARG A 1 98 ? -4.156 10.43 -7.883 1 93.81 98 ARG A C 1
ATOM 726 O O . ARG A 1 98 ? -5.051 9.641 -7.566 1 93.81 98 ARG A O 1
ATOM 733 N N . LEU A 1 99 ? -4.359 11.648 -8.289 1 93.94 99 LEU A N 1
ATOM 734 C CA . LEU A 1 99 ? -5.727 12.133 -8.445 1 93.94 99 LEU A CA 1
ATOM 735 C C . LEU A 1 99 ? -6.469 11.344 -9.508 1 93.94 99 LEU A C 1
ATOM 737 O O . LEU A 1 99 ? -7.609 10.922 -9.297 1 93.94 99 LEU A O 1
ATOM 741 N N . ASP A 1 100 ? -5.824 11.156 -10.633 1 94.75 100 ASP A N 1
ATOM 742 C CA . ASP A 1 100 ? -6.438 10.406 -11.727 1 94.75 100 ASP A CA 1
ATOM 743 C C . ASP A 1 100 ? -6.711 8.961 -11.312 1 94.75 100 ASP A C 1
ATOM 745 O O . ASP A 1 100 ? -7.754 8.398 -11.656 1 94.75 100 ASP A O 1
ATOM 749 N N . SER A 1 101 ? -5.781 8.398 -10.648 1 96.06 101 SER A N 1
ATOM 750 C CA . SER A 1 101 ? -5.973 7.039 -10.148 1 96.06 101 SER A CA 1
ATOM 751 C C . SER A 1 101 ? -7.152 6.965 -9.188 1 96.06 101 SER A C 1
ATOM 753 O O . SER A 1 101 ? -7.969 6.043 -9.266 1 96.06 101 SER A O 1
ATOM 755 N N . PHE A 1 102 ? -7.238 7.902 -8.32 1 96.62 102 PHE A N 1
ATOM 756 C CA . PHE A 1 102 ? -8.352 7.961 -7.375 1 96.62 102 PHE A CA 1
ATOM 757 C C . PHE A 1 102 ? -9.68 8.016 -8.109 1 96.62 102 PHE A C 1
ATOM 759 O O . PHE A 1 102 ? -10.633 7.316 -7.742 1 96.62 102 PHE A O 1
ATOM 766 N N . ARG A 1 103 ? -9.711 8.789 -9.148 1 96.19 103 ARG A N 1
ATOM 767 C CA . ARG A 1 103 ? -10.922 8.914 -9.945 1 96.19 103 ARG A CA 1
ATOM 768 C C . ARG A 1 103 ? -11.281 7.598 -10.625 1 96.19 103 ARG A C 1
ATOM 770 O O . ARG A 1 103 ? -12.445 7.215 -10.672 1 96.19 103 ARG A O 1
ATOM 777 N N . ILE A 1 104 ? -10.32 6.984 -11.109 1 96.12 104 ILE A N 1
ATOM 778 C CA . ILE A 1 104 ? -10.523 5.699 -11.773 1 96.12 104 ILE A CA 1
ATOM 779 C C . ILE A 1 104 ? -11.109 4.695 -10.781 1 96.12 104 ILE A C 1
ATOM 781 O O . ILE A 1 104 ? -12.109 4.039 -11.078 1 96.12 104 ILE A O 1
ATOM 785 N N . PHE A 1 105 ? -10.523 4.609 -9.633 1 97.06 105 PHE A N 1
ATOM 786 C CA . PHE A 1 105 ? -11 3.648 -8.641 1 97.06 105 PHE A CA 1
ATOM 787 C C . PHE A 1 105 ? -12.359 4.062 -8.094 1 97.06 105 PHE A C 1
ATOM 789 O O . PHE A 1 105 ? -13.195 3.213 -7.781 1 97.06 105 PHE A O 1
ATOM 796 N N . SER A 1 106 ? -12.547 5.379 -7.906 1 97.12 106 SER A N 1
ATOM 797 C CA . SER A 1 106 ? -13.867 5.859 -7.496 1 97.12 106 SER A CA 1
ATOM 798 C C . SER A 1 106 ? -14.945 5.41 -8.469 1 97.12 106 SER A C 1
ATOM 800 O O . SER A 1 106 ? -16.031 4.977 -8.055 1 97.12 106 SER A O 1
ATOM 802 N N . GLY A 1 107 ? -14.625 5.52 -9.766 1 95.5 107 GLY A N 1
ATOM 803 C CA . GLY A 1 107 ? -15.562 5.062 -10.781 1 95.5 107 GLY A CA 1
ATOM 804 C C . GLY A 1 107 ? -15.805 3.564 -10.742 1 95.5 107 GLY A C 1
ATOM 805 O O . GLY A 1 107 ? -16.953 3.111 -10.852 1 95.5 107 GLY A O 1
ATOM 806 N N . ALA A 1 108 ? -14.79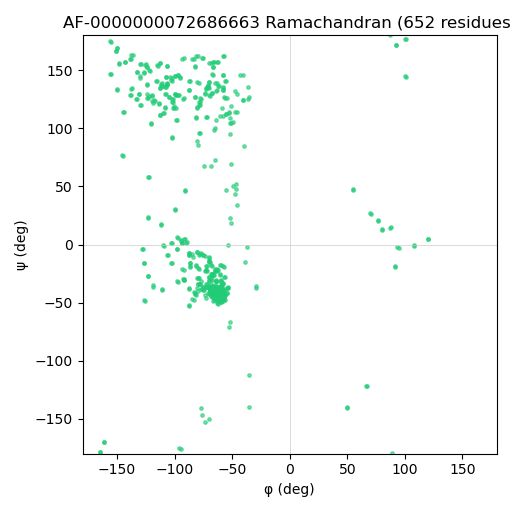7 2.812 -10.531 1 93.81 108 ALA A N 1
ATOM 807 C CA . ALA A 1 108 ? -14.898 1.356 -10.484 1 93.81 108 ALA A CA 1
ATOM 808 C C . ALA A 1 108 ? -15.734 0.906 -9.289 1 93.81 108 ALA A C 1
ATOM 810 O O . ALA A 1 108 ? -16.594 0.031 -9.414 1 93.81 108 ALA A O 1
ATOM 811 N N . VAL A 1 109 ? -15.461 1.509 -8.141 1 95.44 109 VAL A N 1
ATOM 812 C CA . VAL A 1 109 ? -16.188 1.15 -6.926 1 95.44 109 VAL A CA 1
ATOM 813 C C . VAL A 1 109 ? -17.641 1.572 -7.059 1 95.44 109 VAL A C 1
ATOM 815 O O . VAL A 1 109 ? -18.547 0.852 -6.625 1 95.44 109 VAL A O 1
ATOM 818 N N . ALA A 1 110 ? -17.859 2.75 -7.652 1 95.25 110 ALA A N 1
ATOM 819 C CA . ALA A 1 110 ? -19.219 3.209 -7.879 1 95.25 110 ALA A CA 1
ATOM 820 C C . ALA A 1 110 ? -20 2.215 -8.734 1 95.25 110 ALA A C 1
ATOM 822 O O . ALA A 1 110 ? -21.156 1.895 -8.438 1 95.25 110 ALA A O 1
ATOM 823 N N . ASN A 1 111 ? -19.359 1.751 -9.781 1 91.62 111 ASN A N 1
ATOM 824 C CA . ASN A 1 111 ? -20 0.77 -10.656 1 91.62 111 ASN A CA 1
ATOM 825 C C . ASN A 1 111 ? -20.359 -0.503 -9.898 1 91.62 111 ASN A C 1
ATOM 827 O O . ASN A 1 111 ? -21.438 -1.058 -10.094 1 91.62 111 ASN A O 1
ATOM 831 N N . LYS A 1 112 ? -19.469 -0.896 -9.07 1 89.38 112 LYS A N 1
ATOM 832 C CA . LYS A 1 112 ? -19.688 -2.096 -8.266 1 89.38 112 LYS A CA 1
ATOM 833 C C . LYS A 1 112 ? -20.797 -1.873 -7.234 1 89.38 112 LYS A C 1
ATOM 835 O O . LYS A 1 112 ? -21.547 -2.797 -6.91 1 89.38 112 LYS A O 1
ATOM 840 N N . CYS A 1 113 ? -20.844 -0.659 -6.68 1 91.69 113 CYS A N 1
ATOM 841 C CA . CYS A 1 113 ? -21.719 -0.363 -5.559 1 91.69 113 CYS A CA 1
ATOM 842 C C . CYS A 1 113 ? -22.984 0.341 -6.031 1 91.69 113 CYS A C 1
ATOM 844 O O . CYS A 1 113 ? -23.531 1.182 -5.32 1 91.69 113 CYS A O 1
ATOM 846 N N . GLY A 1 114 ? -23.5 0.132 -7.219 1 90.5 114 GLY A N 1
ATOM 847 C CA . GLY A 1 114 ? -24.766 0.667 -7.699 1 90.5 114 GLY A CA 1
ATOM 848 C C . GLY A 1 114 ? -24.672 2.133 -8.086 1 90.5 114 GLY A C 1
ATOM 849 O O . GLY A 1 114 ? -25.656 2.865 -7.965 1 90.5 114 GLY A O 1
ATOM 850 N N . GLY A 1 115 ? -23.5 2.639 -8.367 1 91.81 115 GLY A N 1
ATOM 851 C CA . GLY A 1 115 ? -23.359 3.98 -8.906 1 91.81 115 GLY A CA 1
ATOM 852 C C . GLY A 1 115 ? -22.797 4.977 -7.902 1 91.81 115 GLY A C 1
ATOM 853 O O . GLY A 1 115 ? -22.641 6.156 -8.219 1 91.81 115 GLY A O 1
ATOM 854 N N . ASP A 1 116 ? -22.531 4.543 -6.691 1 94.31 116 ASP A N 1
ATOM 855 C CA . ASP A 1 116 ? -22.016 5.418 -5.641 1 94.31 116 ASP A CA 1
ATOM 856 C C . ASP A 1 116 ? -20.781 4.82 -4.977 1 94.31 116 ASP A C 1
ATOM 858 O O . ASP A 1 116 ? -20.859 3.764 -4.348 1 94.31 116 ASP A O 1
ATOM 862 N N . ALA A 1 117 ? -19.734 5.535 -5.07 1 96.38 117 ALA A N 1
ATOM 863 C CA . ALA A 1 117 ? -18.469 5.059 -4.488 1 96.38 117 ALA A CA 1
ATOM 864 C C . ALA A 1 117 ? -18.438 5.312 -2.986 1 96.38 117 ALA A C 1
ATOM 866 O O . ALA A 1 117 ? -17.547 4.828 -2.291 1 96.38 117 ALA A O 1
ATOM 867 N N . ASN A 1 118 ? -19.484 6.043 -2.463 1 96.56 118 ASN A N 1
ATOM 868 C CA . ASN A 1 118 ? -19.516 6.359 -1.038 1 96.56 118 ASN A CA 1
ATOM 869 C C . ASN A 1 118 ? -18.234 7.066 -0.592 1 96.56 118 ASN A C 1
ATOM 871 O O . ASN A 1 118 ? -17.594 6.641 0.364 1 96.56 118 ASN A O 1
ATOM 875 N N . THR A 1 119 ? -17.828 8.078 -1.357 1 96.44 119 THR A N 1
ATOM 876 C CA . THR A 1 119 ? -16.641 8.859 -1.031 1 96.44 119 THR A CA 1
ATOM 877 C C . THR A 1 119 ? -16.906 9.766 0.162 1 96.44 119 THR A C 1
ATOM 879 O O . THR A 1 119 ? -17.938 10.445 0.217 1 96.44 119 THR A O 1
ATOM 882 N N . ARG A 1 120 ? -15.984 9.812 1.109 1 95.38 120 ARG A N 1
ATOM 883 C CA . ARG A 1 120 ? -16.109 10.586 2.34 1 95.38 120 ARG A CA 1
ATOM 884 C C . ARG A 1 120 ? -14.797 11.297 2.674 1 95.38 120 ARG A C 1
ATOM 886 O O . ARG A 1 120 ? -13.758 10.992 2.094 1 95.38 120 ARG A O 1
ATOM 893 N N . TYR A 1 121 ? -14.953 12.266 3.549 1 95.75 121 TYR A N 1
ATOM 894 C CA . TYR A 1 121 ? -13.758 12.906 4.094 1 95.75 121 TYR A CA 1
ATOM 895 C C . TYR A 1 121 ? -13.367 12.281 5.43 1 95.75 121 TYR A C 1
ATOM 897 O O . TYR A 1 121 ? -14.227 11.891 6.219 1 95.75 121 TYR A O 1
ATOM 905 N N . ALA A 1 122 ? -12.102 12.188 5.637 1 97.06 122 ALA A N 1
ATOM 906 C CA . ALA A 1 122 ? -11.609 11.57 6.867 1 97.06 122 ALA A CA 1
ATOM 907 C C . ALA A 1 122 ? -10.289 12.203 7.301 1 97.06 122 ALA A C 1
ATOM 909 O O . ALA A 1 122 ? -9.539 12.719 6.469 1 97.06 122 ALA A O 1
ATOM 910 N N . TRP A 1 123 ? -10.047 12.086 8.594 1 96.44 123 TRP A N 1
ATOM 911 C CA . TRP A 1 123 ? -8.852 12.688 9.188 1 96.44 123 TRP A CA 1
ATOM 912 C C . TRP A 1 123 ? -7.785 11.625 9.438 1 96.44 123 TRP A C 1
ATOM 914 O O . TRP A 1 123 ? -8.086 10.516 9.867 1 96.44 123 TRP A O 1
ATOM 924 N N . TYR A 1 124 ? -6.566 11.992 9.188 1 95.31 124 TYR A N 1
ATOM 925 C CA . TYR A 1 124 ? -5.383 11.234 9.578 1 95.31 124 TYR A CA 1
ATOM 926 C C . TYR A 1 124 ? -4.445 12.078 10.43 1 95.31 124 TYR A C 1
ATOM 928 O O . TYR A 1 124 ? -4.086 13.195 10.047 1 95.31 124 TYR A O 1
ATOM 936 N N . GLY A 1 125 ? -4.09 11.586 11.57 1 93.19 125 GLY A N 1
ATOM 937 C CA . GLY A 1 125 ? -3.115 12.25 12.422 1 93.19 125 GLY A CA 1
ATOM 938 C C . GLY A 1 125 ? -1.776 11.531 12.469 1 93.19 125 GLY A C 1
ATOM 939 O O . GLY A 1 125 ? -1.726 10.305 12.555 1 93.19 125 GLY A O 1
ATOM 940 N N . GLY A 1 126 ? -0.732 12.289 12.375 1 90.75 126 GLY A N 1
ATOM 941 C CA . GLY A 1 126 ? 0.63 11.789 12.461 1 90.75 126 GLY A CA 1
ATOM 942 C C . GLY A 1 126 ? 1.645 12.875 12.773 1 90.75 126 GLY A C 1
ATOM 943 O O . GLY A 1 126 ? 1.277 13.977 13.195 1 90.75 126 GLY A O 1
ATOM 944 N N . THR A 1 127 ? 2.875 12.508 12.656 1 88.44 127 THR A N 1
ATOM 945 C CA . THR A 1 127 ? 3.928 13.508 12.797 1 88.44 127 THR A CA 1
ATOM 946 C C . THR A 1 127 ? 4.02 14.367 11.539 1 88.44 127 THR A C 1
ATOM 948 O O . THR A 1 127 ? 3.516 13.992 10.477 1 88.44 127 THR A O 1
ATOM 951 N N . ARG A 1 128 ? 4.617 15.477 11.703 1 88.69 128 ARG A N 1
ATOM 952 C CA . ARG A 1 128 ? 4.848 16.344 10.555 1 88.69 128 ARG A CA 1
ATOM 953 C C . ARG A 1 128 ? 5.586 15.594 9.445 1 88.69 128 ARG A C 1
ATOM 955 O O . ARG A 1 128 ? 5.219 15.688 8.273 1 88.69 128 ARG A O 1
ATOM 962 N N . ASP A 1 129 ? 6.582 14.805 9.836 1 86.75 129 ASP A N 1
ATOM 963 C CA . ASP A 1 129 ? 7.387 14.07 8.867 1 86.75 129 ASP A CA 1
ATOM 964 C C . ASP A 1 129 ? 6.559 13 8.156 1 86.75 129 ASP A C 1
ATOM 966 O O . ASP A 1 129 ? 6.695 12.797 6.953 1 86.75 129 ASP A O 1
ATOM 970 N N . ASP A 1 130 ? 5.742 12.375 8.906 1 89.06 130 ASP A N 1
ATOM 971 C CA . ASP A 1 130 ? 4.859 11.375 8.312 1 89.06 130 ASP A CA 1
ATOM 972 C C . ASP A 1 130 ? 3.965 12 7.246 1 89.06 130 ASP A C 1
ATOM 974 O O . ASP A 1 130 ? 3.832 11.453 6.145 1 89.06 130 ASP A O 1
ATOM 978 N N . ILE A 1 131 ? 3.391 13.023 7.633 1 92.69 131 ILE A N 1
ATOM 979 C CA . ILE A 1 131 ? 2.445 13.688 6.742 1 92.69 131 ILE A CA 1
ATOM 980 C C . ILE A 1 131 ? 3.17 14.18 5.488 1 92.69 131 ILE A C 1
ATOM 982 O O . ILE A 1 131 ? 2.656 14.039 4.375 1 92.69 131 ILE A O 1
ATOM 986 N N . ARG A 1 132 ? 4.363 14.695 5.672 1 89.25 132 ARG A N 1
ATOM 987 C CA . ARG A 1 132 ? 5.16 15.125 4.527 1 89.25 132 ARG A CA 1
ATOM 988 C C . ARG A 1 132 ? 5.438 13.961 3.586 1 89.25 132 ARG A C 1
ATOM 990 O O . ARG A 1 132 ? 5.312 14.094 2.367 1 89.25 132 ARG A O 1
ATOM 997 N N . GLU A 1 133 ? 5.762 12.867 4.148 1 90.19 133 GLU A N 1
ATOM 998 C CA . GLU A 1 133 ? 6.062 11.688 3.344 1 90.19 133 GLU A CA 1
ATOM 999 C C . GLU A 1 133 ? 4.82 11.18 2.617 1 90.19 133 GLU A C 1
ATOM 1001 O O . GLU A 1 133 ? 4.898 10.758 1.463 1 90.19 133 GLU A O 1
ATOM 1006 N N . ILE A 1 134 ? 3.744 11.211 3.271 1 92.69 134 ILE A N 1
ATOM 1007 C CA . ILE A 1 134 ? 2.49 10.758 2.684 1 92.69 134 ILE A CA 1
ATOM 1008 C C . ILE A 1 134 ? 2.145 11.617 1.471 1 92.69 134 ILE A C 1
ATOM 1010 O O . ILE A 1 134 ? 1.76 11.094 0.421 1 92.69 134 ILE A O 1
ATOM 1014 N N . VAL A 1 135 ? 2.295 12.883 1.616 1 90.81 135 VAL A N 1
ATOM 1015 C CA . VAL A 1 135 ? 1.938 13.789 0.531 1 90.81 135 VAL A CA 1
ATOM 1016 C C . VAL A 1 135 ? 2.926 13.633 -0.622 1 90.81 135 VAL A C 1
ATOM 1018 O O . VAL A 1 135 ? 2.551 13.75 -1.79 1 90.81 135 VAL A O 1
ATOM 1021 N N . LYS A 1 136 ? 4.102 13.242 -0.3 1 87.62 136 LYS A N 1
ATOM 1022 C CA . LYS A 1 136 ? 5.141 13.094 -1.317 1 87.62 136 LYS A CA 1
ATOM 1023 C C . LYS A 1 136 ? 5.023 11.758 -2.035 1 87.62 136 LYS A C 1
ATOM 1025 O O . LYS A 1 136 ? 5.145 11.688 -3.26 1 87.62 136 LYS A O 1
ATOM 1030 N N . TYR A 1 137 ? 4.762 10.664 -1.269 1 90.56 137 TYR A N 1
ATOM 1031 C CA . TYR A 1 137 ? 4.938 9.336 -1.846 1 90.56 137 TYR A CA 1
ATOM 1032 C C . TYR A 1 137 ? 3.674 8.5 -1.69 1 90.56 137 TYR A C 1
ATOM 1034 O O . TYR A 1 137 ? 3.518 7.473 -2.35 1 90.56 137 TYR A O 1
ATOM 1042 N N . GLY A 1 138 ? 2.824 8.93 -0.856 1 91.88 138 GLY A N 1
ATOM 1043 C CA . GLY A 1 138 ? 1.672 8.109 -0.526 1 91.88 138 GLY A CA 1
ATOM 1044 C C . GLY A 1 138 ? 1.821 7.375 0.793 1 91.88 138 GLY A C 1
ATOM 1045 O O . GLY A 1 138 ? 2.863 7.461 1.444 1 91.88 138 GLY A O 1
ATOM 1046 N N . PHE A 1 139 ? 0.829 6.699 1.146 1 92.44 139 PHE A N 1
ATOM 1047 C CA . PHE A 1 139 ? 0.816 5.945 2.395 1 92.44 139 PHE A CA 1
ATOM 1048 C C . PHE A 1 139 ? 1.691 4.703 2.285 1 92.44 139 PHE A C 1
ATOM 1050 O O . PHE A 1 139 ? 1.585 3.945 1.319 1 92.44 139 PHE A O 1
ATOM 1057 N N . SER A 1 140 ? 2.59 4.438 3.215 1 85.69 140 SER A N 1
ATOM 1058 C CA . SER A 1 140 ? 3.52 3.314 3.152 1 85.69 140 SER A CA 1
ATOM 1059 C C . SER A 1 140 ? 3.316 2.365 4.328 1 85.69 140 SER A C 1
ATOM 1061 O O . SER A 1 140 ? 3.668 1.186 4.25 1 85.69 140 SER A O 1
ATOM 1063 N N . GLN A 1 141 ? 3.033 2.797 5.438 1 69.75 141 GLN A N 1
ATOM 1064 C CA . GLN A 1 141 ? 2.982 1.946 6.621 1 69.75 141 GLN A CA 1
ATOM 1065 C C . GLN A 1 141 ? 1.609 2.004 7.285 1 69.75 141 GLN A C 1
ATOM 1067 O O . GLN A 1 141 ? 0.91 3.016 7.188 1 69.75 141 GLN A O 1
ATOM 1072 N N . CYS A 1 142 ? 1.247 0.735 7.418 1 60.81 142 CYS A N 1
ATOM 1073 C CA . CYS A 1 142 ? 0.095 0.663 8.312 1 60.81 142 CYS A CA 1
ATOM 1074 C C . CYS A 1 142 ? 0.527 0.319 9.734 1 60.81 142 CYS A C 1
ATOM 1076 O O . CYS A 1 142 ? 1.402 -0.525 9.93 1 60.81 142 CYS A O 1
ATOM 1078 N N . ALA A 1 143 ? 0.449 1.275 10.508 1 55.44 143 ALA A N 1
ATOM 1079 C CA . ALA A 1 143 ? 0.901 1.025 11.875 1 55.44 143 ALA A CA 1
ATOM 1080 C C . ALA A 1 143 ? -0.057 0.09 12.609 1 55.44 143 ALA A C 1
ATOM 1082 O O . ALA A 1 143 ? -1.266 0.115 12.367 1 55.44 143 ALA A O 1
ATOM 1083 N N . ARG A 1 144 ? 0.611 -0.932 13.156 1 55.91 144 ARG A N 1
ATOM 1084 C CA . ARG A 1 144 ? -0.155 -1.708 14.125 1 55.91 144 ARG A CA 1
ATOM 1085 C C . ARG A 1 144 ? -0.446 -0.887 15.383 1 55.91 144 ARG A C 1
ATOM 1087 O O . ARG A 1 144 ? 0.406 -0.126 15.844 1 55.91 144 ARG A O 1
ATOM 1094 N N . PRO A 1 145 ? -1.771 -0.908 15.773 1 52.88 145 PRO A N 1
ATOM 1095 C CA . PRO A 1 145 ? -2.062 -0.161 17 1 52.88 145 PRO A CA 1
ATOM 1096 C C . PRO A 1 145 ? -1.166 -0.569 18.172 1 52.88 145 PRO A C 1
ATOM 1098 O O . PRO A 1 145 ? -0.897 -1.759 18.359 1 52.88 145 PRO A O 1
ATOM 1101 N N . SER A 1 146 ? -0.357 0.274 18.609 1 48.53 146 SER A N 1
ATOM 1102 C CA . SER A 1 146 ? 0.472 -0.002 19.781 1 48.53 146 SER A CA 1
ATOM 1103 C C . SER A 1 146 ? -0.382 -0.356 20.984 1 48.53 146 SER A C 1
ATOM 1105 O O . SER A 1 146 ? 0.041 -1.135 21.844 1 48.53 146 SER A O 1
ATOM 1107 N N . HIS A 1 147 ? -1.454 0.361 21.078 1 52.34 147 HIS A N 1
ATOM 1108 C CA . HIS A 1 147 ? -2.285 0.152 22.266 1 52.34 147 HIS A CA 1
ATOM 1109 C C . HIS A 1 147 ? -3.746 -0.057 21.875 1 52.34 147 HIS A C 1
ATOM 1111 O O . HIS A 1 147 ? -4.219 0.507 20.891 1 52.34 147 HIS A O 1
ATOM 1117 N N . GLY A 1 148 ? -4.461 -0.903 22.562 1 55.47 148 GLY A N 1
ATOM 1118 C CA . GLY A 1 148 ? -5.879 -1.186 22.422 1 55.47 148 GLY A CA 1
ATOM 1119 C C . GLY A 1 148 ? -6.164 -2.279 21.406 1 55.47 148 GLY A C 1
ATOM 1120 O O . GLY A 1 148 ? -5.242 -2.863 20.844 1 55.47 148 GLY A O 1
ATOM 1121 N N . PRO A 1 149 ? -7.391 -2.355 21.422 1 56.88 149 PRO A N 1
ATOM 1122 C CA . PRO A 1 149 ? -7.75 -3.447 20.516 1 56.88 149 PRO A CA 1
ATOM 1123 C C . PRO A 1 149 ? -7.5 -3.102 19.047 1 56.88 149 PRO A C 1
ATOM 1125 O O . PRO A 1 149 ? -7.66 -1.947 18.641 1 56.88 149 PRO A O 1
ATOM 1128 N N . SER A 1 150 ? -7.023 -4.031 18.375 1 67.38 150 SER A N 1
ATOM 1129 C CA . SER A 1 150 ? -6.781 -3.875 16.938 1 67.38 150 SER A CA 1
ATOM 1130 C C . SER A 1 150 ? -8.078 -4.008 16.141 1 67.38 150 SER A C 1
ATOM 1132 O O . SER A 1 150 ? -8.93 -4.832 16.469 1 67.38 150 SER A O 1
ATOM 1134 N N . TYR A 1 151 ? -8.484 -3.006 15.398 1 77.12 151 TYR A N 1
ATOM 1135 C CA . TYR A 1 151 ? -9.594 -3.123 14.469 1 77.12 151 TYR A CA 1
ATOM 1136 C C . TYR A 1 151 ? -9.102 -3.535 13.086 1 77.12 151 TYR A C 1
ATOM 1138 O O . TYR A 1 151 ? -9.477 -2.928 12.078 1 77.12 151 TYR A O 1
ATOM 1146 N N . GLY A 1 152 ? -8.219 -4.559 13.109 1 77.62 152 GLY A N 1
ATOM 1147 C CA . GLY A 1 152 ? -7.695 -5.035 11.836 1 77.62 152 GLY A CA 1
ATOM 1148 C C . GLY A 1 152 ? -6.402 -4.355 11.43 1 77.62 152 GLY A C 1
ATOM 1149 O O . GLY A 1 152 ? -6.008 -3.352 12.023 1 77.62 152 GLY A O 1
ATOM 1150 N N . PHE A 1 153 ? -5.836 -4.875 10.414 1 80.81 153 PHE A N 1
ATOM 1151 C CA . PHE A 1 153 ? -4.57 -4.363 9.906 1 80.81 153 PHE A CA 1
ATOM 1152 C C . PHE A 1 153 ? -4.793 -3.508 8.664 1 80.81 153 PHE A C 1
ATOM 1154 O O . PHE A 1 153 ? -4.883 -4.031 7.551 1 80.81 153 PHE A O 1
ATOM 1161 N N . GLY A 1 154 ? -4.941 -2.234 8.852 1 88.5 154 GLY A N 1
ATOM 1162 C CA . GLY A 1 154 ? -5.137 -1.224 7.82 1 88.5 154 GLY A CA 1
ATOM 1163 C C . GLY A 1 154 ? -4.918 0.19 8.328 1 88.5 154 GLY A C 1
ATOM 1164 O O . GLY A 1 154 ? -4.441 0.388 9.445 1 88.5 154 GLY A O 1
ATOM 1165 N N . LEU A 1 155 ? -5.105 1.046 7.48 1 91.62 155 LEU A N 1
ATOM 1166 C CA . LEU A 1 155 ? -5 2.447 7.871 1 91.62 155 LEU A CA 1
ATOM 1167 C C . LEU A 1 155 ? -6.297 2.932 8.516 1 91.62 155 LEU A C 1
ATOM 1169 O O . LEU A 1 155 ? -7.375 2.783 7.934 1 91.62 155 LEU A O 1
ATOM 1173 N N . HIS A 1 156 ? -6.145 3.475 9.672 1 91.94 156 HIS A N 1
ATOM 1174 C CA . HIS A 1 156 ? -7.305 3.973 10.406 1 91.94 156 HIS A CA 1
ATOM 1175 C C . HIS A 1 156 ? -7.461 5.48 10.234 1 91.94 156 HIS A C 1
ATOM 1177 O O . HIS A 1 156 ? -6.512 6.238 10.445 1 91.94 156 HIS A O 1
ATOM 1183 N N . LEU A 1 157 ? -8.641 5.859 9.867 1 94.12 157 LEU A N 1
ATOM 1184 C CA . LEU A 1 157 ? -9.008 7.266 9.703 1 94.12 157 LEU A CA 1
ATOM 1185 C C . LEU A 1 1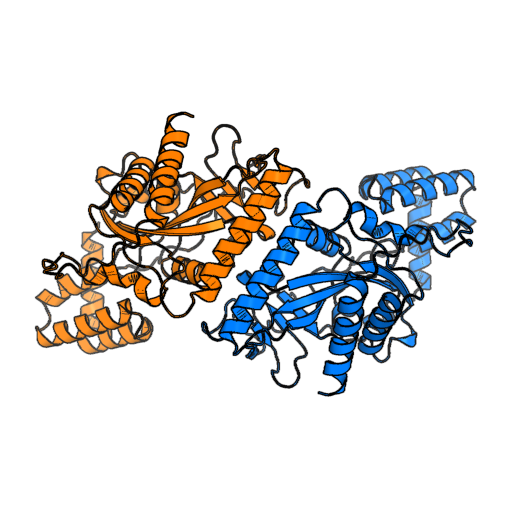57 ? -10.242 7.602 10.531 1 94.12 157 LEU A C 1
ATOM 1187 O O . LEU A 1 157 ? -11.039 6.715 10.859 1 94.12 157 LEU A O 1
ATOM 1191 N N . SER A 1 158 ? -10.359 8.789 10.875 1 94.62 158 SER A N 1
ATOM 1192 C CA . SER A 1 158 ? -11.555 9.227 11.594 1 94.62 158 SER A CA 1
ATOM 1193 C C . SER A 1 158 ? -12.469 10.047 10.703 1 94.62 158 SER A C 1
ATOM 1195 O O . SER A 1 158 ? -12.008 10.891 9.93 1 94.62 158 SER A O 1
ATOM 1197 N N . PRO A 1 159 ? -13.719 9.82 10.812 1 95.25 159 PRO A N 1
ATOM 1198 C CA . PRO A 1 159 ? -14.68 10.594 10.023 1 95.25 159 PRO A CA 1
ATOM 1199 C C . PRO A 1 159 ? -14.562 12.094 10.273 1 95.25 159 PRO A C 1
ATOM 1201 O O . PRO A 1 159 ? -14.031 12.516 11.305 1 95.25 159 PRO A O 1
ATOM 1204 N N . ALA A 1 160 ? -15.102 12.859 9.383 1 91.69 160 ALA A N 1
ATOM 1205 C CA . ALA A 1 160 ? -14.992 14.312 9.383 1 91.69 160 ALA A CA 1
ATOM 1206 C C . ALA A 1 160 ? -15.531 14.898 10.688 1 91.69 160 ALA A C 1
ATOM 1208 O O . ALA A 1 160 ? -15.008 15.898 11.188 1 91.69 160 ALA A O 1
ATOM 1209 N N . LYS A 1 161 ? -16.531 14.305 11.266 1 91.44 161 LYS A N 1
ATOM 1210 C CA . LYS A 1 161 ? -17.156 14.828 12.469 1 91.44 161 LYS A CA 1
ATOM 1211 C C . LYS A 1 161 ? -16.281 14.617 13.695 1 91.44 161 LYS A C 1
ATOM 1213 O O . LYS A 1 161 ? -16.531 15.188 14.758 1 91.44 161 LYS A O 1
ATOM 1218 N N . PHE A 1 162 ? -15.242 13.828 13.484 1 93.75 162 PHE A N 1
ATOM 1219 C CA . PHE A 1 162 ? -14.414 13.5 14.633 1 93.75 162 PHE A CA 1
ATOM 1220 C C . PHE A 1 162 ? -12.969 13.93 14.391 1 93.75 162 PHE A C 1
ATOM 1222 O O . PHE A 1 162 ? -12.047 13.125 14.547 1 93.75 162 PHE A O 1
ATOM 1229 N N . ALA A 1 163 ? -12.742 15.156 14.133 1 95.12 163 ALA A N 1
ATOM 1230 C CA . ALA A 1 163 ? -11.398 15.695 13.945 1 95.12 163 ALA A CA 1
ATOM 1231 C C . ALA A 1 163 ? -10.547 15.5 15.195 1 95.12 163 ALA A C 1
ATOM 1233 O O . ALA A 1 163 ? -9.32 15.367 15.102 1 95.12 163 ALA A O 1
ATOM 1234 N N . ILE A 1 164 ? -11.203 15.406 16.344 1 94.25 164 ILE A N 1
ATOM 1235 C CA . ILE A 1 164 ? -10.523 15.258 17.625 1 94.25 164 ILE A CA 1
ATOM 1236 C C . ILE A 1 164 ? -9.68 13.992 17.625 1 94.25 164 ILE A C 1
ATOM 1238 O O . ILE A 1 164 ? -8.586 13.961 18.188 1 94.25 164 ILE A O 1
ATOM 1242 N N . ASP A 1 165 ? -10.172 12.984 16.969 1 92 165 ASP A N 1
ATOM 1243 C CA . ASP A 1 165 ? -9.43 11.727 16.922 1 92 165 ASP A CA 1
ATOM 1244 C C . ASP A 1 165 ? -8.156 11.867 16.094 1 92 165 ASP A C 1
ATOM 1246 O O . ASP A 1 165 ? -7.125 11.289 16.422 1 92 165 ASP A O 1
ATOM 1250 N N . GLY A 1 166 ? -8.25 12.555 15 1 92.56 166 GLY A N 1
ATOM 1251 C CA . GLY A 1 166 ? -7.055 12.883 14.242 1 92.56 166 GLY A CA 1
ATOM 1252 C C . GLY A 1 166 ? -6.07 13.734 15.023 1 92.56 166 GLY A C 1
ATOM 1253 O O . GLY A 1 166 ? -4.863 13.484 14.984 1 92.56 166 GLY A O 1
ATOM 1254 N N . ALA A 1 167 ? -6.602 14.656 15.758 1 93.81 167 ALA A N 1
ATOM 1255 C CA . ALA A 1 167 ? -5.762 15.562 16.547 1 93.81 167 ALA A CA 1
ATOM 1256 C C . ALA A 1 167 ? -5.023 14.82 17.641 1 93.81 167 ALA A C 1
ATOM 1258 O O . ALA A 1 167 ? -3.834 15.055 17.875 1 93.81 167 ALA A O 1
ATOM 1259 N N . THR A 1 168 ? -5.734 13.953 18.25 1 90.56 168 THR A N 1
ATOM 1260 C CA . THR A 1 168 ? -5.129 13.188 19.328 1 90.56 168 THR A CA 1
ATOM 1261 C C . THR A 1 168 ? -4.043 12.258 18.797 1 90.56 168 THR A C 1
ATOM 1263 O O . THR A 1 168 ? -3.076 11.961 19.5 1 90.56 168 THR A O 1
ATOM 1266 N N . SER A 1 169 ? -4.191 11.898 17.547 1 88.25 169 SER A N 1
ATOM 1267 C CA . SER A 1 169 ? -3.223 11 16.922 1 88.25 169 SER A CA 1
ATOM 1268 C C . SER A 1 169 ? -2.059 11.773 16.328 1 88.25 169 SER A C 1
ATOM 1270 O O . SER A 1 169 ? -1.087 11.18 15.852 1 88.25 169 SER A O 1
ATOM 1272 N N . SER A 1 170 ? -2.148 13.008 16.281 1 91.44 170 SER A N 1
ATOM 1273 C CA . SER A 1 170 ? -1.069 13.836 15.758 1 91.44 170 SER A CA 1
ATOM 1274 C C . SER A 1 170 ? -0.007 14.102 16.812 1 91.44 170 SER A C 1
ATOM 1276 O O . SER A 1 170 ? -0.252 13.906 18.016 1 91.44 170 SER A O 1
ATOM 1278 N N . ALA A 1 171 ? 1.18 14.469 16.391 1 86.62 171 ALA A N 1
ATOM 1279 C CA . ALA A 1 171 ? 2.275 14.789 17.297 1 86.62 171 ALA A CA 1
ATOM 1280 C C . ALA A 1 171 ? 2.691 16.25 17.156 1 86.62 171 ALA A C 1
ATOM 1282 O O . ALA A 1 171 ? 2.723 16.797 16.047 1 86.62 171 ALA A O 1
ATOM 1283 N N . VAL A 1 172 ? 2.979 16.812 18.281 1 86.38 172 VAL A N 1
ATOM 1284 C CA . VAL A 1 172 ? 3.473 18.188 18.266 1 86.38 172 VAL A CA 1
ATOM 1285 C C . VAL A 1 172 ? 4.887 18.219 17.688 1 86.38 172 VAL A C 1
ATOM 1287 O O . VAL A 1 172 ? 5.703 17.344 17.984 1 86.38 172 VAL A O 1
ATOM 1290 N N . ASP A 1 173 ? 5.121 19.172 16.859 1 80.44 173 ASP A N 1
ATOM 1291 C CA . ASP A 1 173 ? 6.457 19.25 16.281 1 80.44 173 ASP A CA 1
ATOM 1292 C C . ASP A 1 173 ? 7.336 20.234 17.062 1 80.44 173 ASP A C 1
ATOM 1294 O O . ASP A 1 173 ? 6.945 20.703 18.125 1 80.44 173 ASP A O 1
ATOM 1298 N N . GLU A 1 174 ? 8.523 20.5 16.625 1 72.62 174 GLU A N 1
ATOM 1299 C CA . GLU A 1 174 ? 9.5 21.312 17.328 1 72.62 174 GLU A CA 1
ATOM 1300 C C . GLU A 1 174 ? 9.008 22.75 17.469 1 72.62 174 GLU A C 1
ATOM 1302 O O . GLU A 1 174 ? 9.438 23.469 18.375 1 72.62 174 GLU A O 1
ATOM 1307 N N . ASP A 1 175 ? 8.102 23.172 16.641 1 77 175 ASP A N 1
ATOM 1308 C CA . ASP A 1 175 ? 7.578 24.531 16.656 1 77 175 ASP A CA 1
ATOM 1309 C C . ASP A 1 175 ? 6.293 24.609 17.484 1 77 175 ASP A C 1
ATOM 1311 O O . ASP A 1 175 ? 5.645 25.656 17.531 1 77 175 ASP A O 1
ATOM 1315 N N . GLY A 1 176 ? 5.945 23.5 18.062 1 82 176 GLY A N 1
ATOM 1316 C CA . GLY A 1 176 ? 4.73 23.469 18.859 1 82 176 GLY A CA 1
ATOM 1317 C C . GLY A 1 176 ? 3.471 23.328 18.031 1 82 176 GLY A C 1
ATOM 1318 O O . GLY A 1 176 ? 2.371 23.625 18.5 1 82 176 GLY A O 1
ATOM 1319 N N . LEU A 1 177 ? 3.68 23 16.812 1 88.31 177 LEU A N 1
ATOM 1320 C CA . LEU A 1 177 ? 2.568 22.875 15.883 1 88.31 177 LEU A CA 1
ATOM 1321 C C . LEU A 1 177 ? 2.168 21.422 15.703 1 88.31 177 LEU A C 1
ATOM 1323 O O . LEU A 1 177 ? 3.012 20.531 15.773 1 88.31 177 LEU A O 1
ATOM 1327 N N . ARG A 1 178 ? 0.916 21.266 15.539 1 92.69 178 ARG A N 1
ATOM 1328 C CA . ARG A 1 178 ? 0.37 19.969 15.172 1 92.69 178 ARG A CA 1
ATOM 1329 C C . ARG A 1 178 ? -0.209 20 13.758 1 92.69 178 ARG A C 1
ATOM 1331 O O . ARG A 1 178 ? -0.573 21.062 13.258 1 92.69 178 ARG A O 1
ATOM 1338 N N . HIS A 1 179 ? -0.256 18.812 13.172 1 94.81 179 HIS A N 1
ATOM 1339 C CA . HIS A 1 179 ? -0.737 18.719 11.797 1 94.81 179 HIS A CA 1
ATOM 1340 C C . HIS A 1 179 ? -1.673 17.531 11.625 1 94.81 179 HIS A C 1
ATOM 1342 O O . HIS A 1 179 ? -1.427 16.453 12.18 1 94.81 179 HIS A O 1
ATOM 1348 N N . VAL A 1 180 ? -2.754 17.703 10.984 1 96.44 180 VAL A N 1
ATOM 1349 C CA . VAL A 1 180 ? -3.629 16.609 10.586 1 96.44 180 VAL A CA 1
ATOM 1350 C C . VAL A 1 180 ? -3.898 16.672 9.086 1 96.44 180 VAL A C 1
ATOM 1352 O O . VAL A 1 180 ? -3.875 17.766 8.5 1 96.44 180 VAL A O 1
ATOM 1355 N N . LEU A 1 181 ? -4.07 15.539 8.523 1 96.31 181 LEU A N 1
ATOM 1356 C CA . LEU A 1 181 ? -4.359 15.406 7.102 1 96.31 181 LEU A CA 1
ATOM 1357 C C . LEU A 1 181 ? -5.84 15.125 6.871 1 96.31 181 LEU A C 1
ATOM 1359 O O . LEU A 1 181 ? -6.414 14.227 7.496 1 96.31 181 LEU A O 1
ATOM 1363 N N . LEU A 1 182 ? -6.488 16 6.09 1 96.62 182 LEU A N 1
ATOM 1364 C CA . LEU A 1 182 ? -7.84 15.703 5.617 1 96.62 182 LEU A CA 1
ATOM 1365 C C . LEU A 1 182 ? -7.801 15 4.262 1 96.62 182 LEU A C 1
ATOM 1367 O O . LEU A 1 182 ? -7.207 15.516 3.312 1 96.62 182 LEU A O 1
ATOM 1371 N N . CYS A 1 183 ? -8.469 13.828 4.211 1 96.88 183 CYS A N 1
ATOM 1372 C CA . CYS A 1 183 ? -8.406 13.008 3.006 1 96.88 183 CYS A CA 1
ATOM 1373 C C . CYS A 1 183 ? -9.805 12.766 2.445 1 96.88 183 CYS A C 1
ATOM 1375 O O . CYS A 1 183 ? -10.789 12.766 3.189 1 96.88 183 CYS A O 1
ATOM 1377 N N . ARG A 1 184 ? -9.828 12.617 1.146 1 96.31 184 ARG A N 1
ATOM 1378 C CA . ARG A 1 184 ? -10.977 11.977 0.514 1 96.31 184 ARG A CA 1
ATOM 1379 C C . ARG A 1 184 ? -10.797 10.469 0.462 1 96.31 184 ARG A C 1
ATOM 1381 O O . ARG A 1 184 ? -9.727 9.969 0.099 1 96.31 184 ARG A O 1
ATOM 1388 N N . VAL A 1 185 ? -11.836 9.75 0.849 1 98.19 185 VAL A N 1
ATOM 1389 C CA . VAL A 1 185 ? -11.695 8.305 0.998 1 98.19 185 VAL A CA 1
ATOM 1390 C C . VAL A 1 185 ? -12.844 7.602 0.274 1 98.19 185 VAL A C 1
ATOM 1392 O O . VAL A 1 185 ? -14.008 7.973 0.432 1 98.19 185 VAL A O 1
ATOM 1395 N N . ILE A 1 186 ? -12.531 6.641 -0.545 1 98.19 186 ILE A N 1
ATOM 1396 C CA . ILE A 1 186 ? -13.523 5.766 -1.155 1 98.19 186 ILE A CA 1
ATOM 1397 C C . ILE A 1 186 ? -13.914 4.664 -0.172 1 98.19 186 ILE A C 1
ATOM 1399 O O . ILE A 1 186 ? -13.141 3.736 0.069 1 98.19 186 ILE A O 1
ATOM 1403 N N . MET A 1 187 ? -15.086 4.707 0.344 1 97.81 187 MET A N 1
ATOM 1404 C CA . MET A 1 187 ? -15.508 3.721 1.334 1 97.81 187 MET A CA 1
ATOM 1405 C C . MET A 1 187 ? -16.203 2.539 0.665 1 97.81 187 MET A C 1
ATOM 1407 O O . MET A 1 187 ? -16.141 1.415 1.166 1 97.81 187 MET A O 1
ATOM 1411 N N . GLY A 1 188 ? -16.906 2.791 -0.507 1 97.06 188 GLY A N 1
ATOM 1412 C CA . GLY A 1 188 ? -17.672 1.733 -1.139 1 97.06 188 GLY A CA 1
ATOM 1413 C C . GLY A 1 188 ? -18.594 1.014 -0.176 1 97.06 188 GLY A C 1
ATOM 1414 O O . GLY A 1 188 ? -19.297 1.651 0.612 1 97.06 188 GLY A O 1
ATOM 1415 N N . ASN A 1 189 ? -18.672 -0.308 -0.328 1 96.25 189 ASN A N 1
ATOM 1416 C CA . ASN A 1 189 ? -19.406 -1.135 0.626 1 96.25 189 ASN A CA 1
ATOM 1417 C C . ASN A 1 189 ? -18.594 -1.385 1.892 1 96.25 189 ASN A C 1
ATOM 1419 O O . ASN A 1 189 ? -17.516 -1.974 1.832 1 96.25 189 ASN A O 1
ATOM 1423 N N . MET A 1 190 ? -19.141 -1.02 2.996 1 96.75 190 MET A N 1
ATOM 1424 C CA . MET A 1 190 ? -18.438 -1.115 4.266 1 96.75 190 MET A CA 1
ATOM 1425 C C . MET A 1 190 ? -18.812 -2.396 5.004 1 96.75 190 MET A C 1
ATOM 1427 O O . MET A 1 190 ? -19.953 -2.861 4.914 1 96.75 190 MET A O 1
ATOM 1431 N N . GLU A 1 191 ? -17.891 -2.947 5.691 1 96.06 191 GLU A N 1
ATOM 1432 C CA . GLU A 1 191 ? -18.156 -4.078 6.574 1 96.06 191 GLU A CA 1
ATOM 1433 C C . GLU A 1 191 ? -17.719 -3.789 8 1 96.06 191 GLU A C 1
ATOM 1435 O O . GLU A 1 191 ? -16.797 -2.984 8.219 1 96.06 191 GLU A O 1
ATOM 1440 N N . THR A 1 192 ? -18.328 -4.406 8.953 1 93.19 192 THR A N 1
ATOM 1441 C CA . THR A 1 192 ? -18 -4.211 10.359 1 93.19 192 THR A CA 1
ATOM 1442 C C . THR A 1 192 ? -16.734 -4.98 10.727 1 93.19 192 THR A C 1
ATOM 1444 O O . THR A 1 192 ? -16.609 -6.16 10.406 1 93.19 192 THR A O 1
ATOM 1447 N N . VAL A 1 193 ? -15.758 -4.305 11.289 1 91 193 VAL A N 1
ATOM 1448 C CA . VAL A 1 193 ? -14.562 -4.922 11.859 1 91 193 VAL A CA 1
ATOM 1449 C C . VAL A 1 193 ? -14.617 -4.832 13.383 1 91 193 VAL A C 1
ATOM 1451 O O . VAL A 1 193 ? -14.578 -3.738 13.945 1 91 193 VAL A O 1
ATOM 1454 N N . CYS A 1 194 ? -14.641 -5.902 14.016 1 84.56 194 CYS A N 1
ATOM 1455 C CA . CYS A 1 194 ? -14.797 -5.945 15.461 1 84.56 194 CYS A CA 1
ATOM 1456 C C . CYS A 1 194 ? -13.461 -5.711 16.156 1 84.56 194 CYS A C 1
ATOM 1458 O O . CYS A 1 194 ? -12.406 -6.008 15.609 1 84.56 194 CYS A O 1
ATOM 1460 N N . PRO A 1 195 ? -13.594 -5.172 17.391 1 79.94 195 PRO A N 1
ATOM 1461 C CA . PRO A 1 195 ? -12.359 -5.008 18.156 1 79.94 195 PRO A CA 1
ATOM 1462 C C . PRO A 1 195 ? -11.609 -6.32 18.359 1 79.94 195 PRO A C 1
ATOM 1464 O O . PRO A 1 195 ? -12.227 -7.363 18.594 1 79.94 195 PRO A O 1
ATOM 1467 N N . GLY A 1 196 ? -10.336 -6.246 18.156 1 78.06 196 GLY A N 1
ATOM 1468 C CA . GLY A 1 196 ? -9.516 -7.438 18.297 1 78.06 196 GLY A CA 1
ATOM 1469 C C . GLY A 1 196 ? -9.305 -8.188 17 1 78.06 196 GLY A C 1
ATOM 1470 O O . GLY A 1 196 ? -8.547 -9.164 16.953 1 78.06 196 GLY A O 1
ATOM 1471 N N . SER A 1 197 ? -9.906 -7.68 16.016 1 82 197 SER A N 1
ATOM 1472 C CA . SER A 1 197 ? -9.789 -8.328 14.711 1 82 197 SER A CA 1
ATOM 1473 C C . SER A 1 197 ? -8.375 -8.227 14.164 1 82 197 SER A C 1
ATOM 1475 O O . SER A 1 197 ? -7.695 -7.211 14.359 1 82 197 SER A O 1
ATOM 1477 N N . GLU A 1 198 ? -7.965 -9.219 13.453 1 78.62 198 GLU A N 1
ATOM 1478 C CA . GLU A 1 198 ? -6.676 -9.227 12.766 1 78.62 198 GLU A CA 1
ATOM 1479 C C . GLU A 1 198 ? -6.859 -9.188 11.25 1 78.62 198 GLU A C 1
ATOM 1481 O O . GLU A 1 198 ? -5.934 -9.508 10.508 1 78.62 198 GLU A O 1
ATOM 1486 N N . GLN A 1 199 ? -8.031 -8.805 10.898 1 84.88 199 GLN A N 1
ATOM 1487 C CA . GLN A 1 199 ? -8.367 -8.758 9.477 1 84.88 199 GLN A CA 1
ATOM 1488 C C . GLN A 1 199 ? -7.484 -7.762 8.734 1 84.88 199 GLN A C 1
ATOM 1490 O O . GLN A 1 199 ? -7.219 -6.668 9.234 1 84.88 199 GLN A O 1
ATOM 1495 N N . SER A 1 200 ? -6.984 -8.156 7.547 1 86.88 200 SER A N 1
ATOM 1496 C CA . SER A 1 200 ? -6.125 -7.258 6.785 1 86.88 200 SER A CA 1
ATOM 1497 C C . SER A 1 200 ? -6.625 -7.094 5.355 1 86.88 200 SER A C 1
ATOM 1499 O O . SER A 1 200 ? -6.055 -6.328 4.574 1 86.88 200 SER A O 1
ATOM 1501 N N . LEU A 1 201 ? -7.641 -7.812 5.016 1 88.81 201 LEU A N 1
ATOM 1502 C CA . LEU A 1 201 ? -8.266 -7.785 3.699 1 88.81 201 LEU A CA 1
ATOM 1503 C C . LEU A 1 201 ? -9.789 -7.816 3.818 1 88.81 201 LEU A C 1
ATOM 1505 O O . LEU A 1 201 ? -10.328 -8.172 4.867 1 88.81 201 LEU A O 1
ATOM 1509 N N . PRO A 1 202 ? -10.461 -7.383 2.752 1 90.81 202 PRO A N 1
ATOM 1510 C CA . PRO A 1 202 ? -11.914 -7.535 2.809 1 90.81 202 PRO A CA 1
ATOM 1511 C C . PRO A 1 202 ? -12.352 -8.984 3.014 1 90.81 202 PRO A C 1
ATOM 1513 O O . PRO A 1 202 ? -11.68 -9.906 2.551 1 90.81 202 PRO A O 1
ATOM 1516 N N . SER A 1 203 ? -13.445 -9.148 3.738 1 88.75 203 SER A N 1
ATOM 1517 C CA . SER A 1 203 ? -13.953 -10.492 3.99 1 88.75 203 SER A CA 1
ATOM 1518 C C . SER A 1 203 ? -14.445 -11.148 2.703 1 88.75 203 SER A C 1
ATOM 1520 O O . SER A 1 203 ? -14.492 -12.375 2.605 1 88.75 203 SER A O 1
ATOM 1522 N N . SER A 1 204 ? -14.844 -10.336 1.764 1 86.31 204 SER A N 1
ATOM 1523 C CA . SER A 1 204 ? -15.258 -10.789 0.442 1 86.31 204 SER A CA 1
ATOM 1524 C C . SER A 1 204 ? -15.094 -9.688 -0.601 1 86.31 204 SER A C 1
ATOM 1526 O O . SER A 1 204 ? -14.82 -8.539 -0.258 1 86.31 204 SER A O 1
ATOM 1528 N N . ARG A 1 205 ? -15.32 -9.984 -1.821 1 85.75 205 ARG A N 1
ATOM 1529 C CA . ARG A 1 205 ? -15.18 -9.031 -2.914 1 85.75 205 ARG A CA 1
ATOM 1530 C C . ARG A 1 205 ? -16.281 -7.973 -2.861 1 85.75 205 ARG A C 1
ATOM 1532 O O . ARG A 1 205 ? -16.188 -6.938 -3.521 1 85.75 205 ARG A O 1
ATOM 1539 N N . ASN A 1 206 ? -17.25 -8.227 -2.023 1 88.56 206 ASN A N 1
ATOM 1540 C CA . ASN A 1 206 ? -18.359 -7.301 -1.942 1 88.56 206 ASN A CA 1
ATOM 1541 C C . ASN A 1 206 ? -18.016 -6.074 -1.107 1 88.56 206 ASN A C 1
ATOM 1543 O O . ASN A 1 206 ? -18.688 -5.039 -1.211 1 88.56 206 ASN A O 1
ATOM 1547 N N . PHE A 1 207 ? -17.031 -6.215 -0.298 1 93 207 PHE A N 1
ATOM 1548 C CA . PHE A 1 207 ? -16.703 -5.125 0.616 1 93 207 PHE A CA 1
ATOM 1549 C C . PHE A 1 207 ? -15.438 -4.406 0.176 1 93 207 PHE A C 1
ATOM 1551 O O . PHE A 1 207 ? -14.562 -5.008 -0.459 1 93 207 PHE A O 1
ATOM 1558 N N . ASP A 1 208 ? -15.391 -3.166 0.578 1 95.56 208 ASP A N 1
ATOM 1559 C CA . ASP A 1 208 ? -14.273 -2.332 0.141 1 95.56 208 ASP A CA 1
ATOM 1560 C C . ASP A 1 208 ? -13.523 -1.751 1.336 1 95.56 208 ASP A C 1
ATOM 1562 O O . ASP A 1 208 ? -12.344 -1.414 1.229 1 95.56 208 ASP A O 1
ATOM 1566 N N . SER A 1 209 ? -14.18 -1.582 2.449 1 96.75 209 SER A N 1
ATOM 1567 C CA . SER A 1 209 ? -13.578 -0.96 3.625 1 96.75 209 SER A CA 1
ATOM 1568 C C . SER A 1 209 ? -14.195 -1.5 4.91 1 96.75 209 SER A C 1
ATOM 1570 O O . SER A 1 209 ? -15.164 -2.258 4.871 1 96.75 209 SER A O 1
ATOM 1572 N N . GLY A 1 210 ? -13.562 -1.157 5.988 1 95.69 210 GLY A N 1
ATOM 1573 C CA . GLY A 1 210 ? -14.07 -1.542 7.297 1 95.69 210 GLY A CA 1
ATOM 1574 C C . GLY A 1 210 ? -14.492 -0.357 8.148 1 95.69 210 GLY A C 1
ATOM 1575 O O . GLY A 1 210 ? -14.008 0.758 7.949 1 95.69 210 GLY A O 1
ATOM 1576 N N . VAL A 1 211 ? -15.383 -0.588 9.039 1 95.5 211 VAL A N 1
ATOM 1577 C CA . VAL A 1 211 ? -15.828 0.38 10.031 1 95.5 211 VAL A CA 1
ATOM 1578 C C . VAL A 1 211 ? -16.109 -0.331 11.352 1 95.5 211 VAL A C 1
ATOM 1580 O O . VAL A 1 211 ? -16.266 -1.554 11.391 1 95.5 211 VAL A O 1
ATOM 1583 N N . ASP A 1 212 ? -16.062 0.389 12.414 1 90.69 212 ASP A N 1
ATOM 1584 C CA . ASP A 1 212 ? -16.438 -0.171 13.703 1 90.69 212 ASP A CA 1
ATOM 1585 C C . ASP A 1 212 ? -17.953 -0.31 13.828 1 90.69 212 ASP A C 1
ATOM 1587 O O . ASP A 1 212 ? -18.453 -1.271 14.422 1 90.69 212 ASP A O 1
ATOM 1591 N N . ASN A 1 213 ? -18.688 0.697 13.234 1 90.06 213 ASN A N 1
ATOM 1592 C CA . ASN A 1 213 ? -20.141 0.757 13.203 1 90.06 213 ASN A CA 1
ATOM 1593 C C . ASN A 1 213 ? -20.656 1.342 11.891 1 90.06 213 ASN A C 1
ATOM 1595 O O . ASN A 1 213 ? -20.484 2.535 11.625 1 90.06 213 ASN A O 1
ATOM 1599 N N . PRO A 1 214 ? -21.328 0.506 11.133 1 89.81 214 PRO A N 1
ATOM 1600 C CA . PRO A 1 214 ? -21.734 0.98 9.805 1 89.81 214 PRO A CA 1
ATOM 1601 C C . PRO A 1 214 ? -22.719 2.143 9.875 1 89.81 214 PRO A C 1
ATOM 1603 O O . PRO A 1 214 ? -22.766 2.971 8.961 1 89.81 214 PRO A O 1
ATOM 1606 N N . SER A 1 215 ? -23.547 2.23 10.883 1 90.56 215 SER A N 1
ATOM 1607 C CA . SER A 1 215 ? -24.562 3.275 10.984 1 90.56 215 SER A CA 1
ATOM 1608 C C . SER A 1 215 ? -23.953 4.582 11.484 1 90.56 215 SER A C 1
ATOM 1610 O O . SER A 1 215 ? -24.422 5.668 11.125 1 90.56 215 SER A O 1
ATOM 1612 N N . ALA A 1 216 ? -22.984 4.434 12.328 1 91.19 216 ALA A N 1
ATOM 1613 C CA . ALA A 1 216 ? -22.312 5.598 12.891 1 91.19 216 ALA A CA 1
ATOM 1614 C C . ALA A 1 216 ? -20.828 5.316 13.102 1 91.19 216 ALA A C 1
ATOM 1616 O O . ALA A 1 216 ? -20.359 5.207 14.242 1 91.19 216 ALA A O 1
ATOM 1617 N N . PRO A 1 217 ? -20.141 5.344 12.047 1 94.25 217 PRO A N 1
ATOM 1618 C CA . PRO A 1 217 ? -18.734 4.961 12.164 1 94.25 217 PRO A CA 1
ATOM 1619 C C . PRO A 1 217 ? -17.891 6.004 12.898 1 94.25 217 PRO A C 1
ATOM 1621 O O . PRO A 1 217 ? -18.062 7.207 12.672 1 94.25 217 PRO A O 1
ATOM 1624 N N . ARG A 1 218 ? -17.047 5.547 13.773 1 91.81 218 ARG A N 1
ATOM 1625 C CA . ARG A 1 218 ? -16.047 6.387 14.422 1 91.81 218 ARG A CA 1
ATOM 1626 C C . ARG A 1 218 ? -14.664 6.164 13.805 1 91.81 218 ARG A C 1
ATOM 1628 O O . ARG A 1 218 ? -13.766 6.988 13.969 1 91.81 218 ARG A O 1
ATOM 1635 N N . ARG A 1 219 ? -14.672 5.012 13.07 1 92.69 219 ARG A N 1
ATOM 1636 C CA . ARG A 1 219 ? -13.406 4.609 12.469 1 92.69 219 ARG A CA 1
ATOM 1637 C C . ARG A 1 219 ? -13.617 4.094 11.047 1 92.69 219 ARG A C 1
ATOM 1639 O O . ARG A 1 219 ? -14.539 3.311 10.797 1 92.69 219 ARG A O 1
ATOM 1646 N N . TYR A 1 220 ? -12.867 4.648 10.227 1 95.25 220 TYR A N 1
ATOM 1647 C CA . TYR A 1 220 ? -12.742 4.055 8.906 1 95.25 220 TYR A CA 1
ATOM 1648 C C . TYR A 1 220 ? -11.469 3.219 8.797 1 95.25 220 TYR A C 1
ATOM 1650 O O . TYR A 1 220 ? -10.391 3.67 9.18 1 95.25 220 TYR A O 1
ATOM 1658 N N . ILE A 1 221 ? -11.578 2.029 8.344 1 93.75 221 ILE A N 1
ATOM 1659 C CA . ILE A 1 221 ? -10.43 1.143 8.156 1 93.75 221 ILE A CA 1
ATOM 1660 C C . ILE A 1 221 ? -10.219 0.885 6.668 1 93.75 221 ILE A C 1
ATOM 1662 O O . ILE A 1 221 ? -11.055 0.253 6.016 1 93.75 221 ILE A O 1
ATOM 1666 N N . ILE A 1 222 ? -9.164 1.394 6.133 1 95.56 222 ILE A N 1
ATOM 1667 C CA . ILE A 1 222 ? -8.797 1.147 4.746 1 95.56 222 ILE A CA 1
ATOM 1668 C C . ILE A 1 222 ? -7.688 0.099 4.68 1 95.56 222 ILE A C 1
ATOM 1670 O O . ILE A 1 222 ? -6.629 0.271 5.285 1 95.56 222 ILE A O 1
ATOM 1674 N N . TRP A 1 223 ? -7.961 -0.87 3.951 1 92.75 223 TRP A N 1
ATOM 1675 C CA . TRP A 1 223 ? -7.023 -1.987 3.877 1 92.75 223 TRP A CA 1
ATOM 1676 C C . TRP A 1 223 ? -5.723 -1.564 3.207 1 92.75 223 TRP A C 1
ATOM 1678 O O . TRP A 1 223 ? -5.719 -0.687 2.342 1 92.75 223 TRP A O 1
ATOM 1688 N N . SER A 1 224 ? -4.676 -2.246 3.574 1 90.44 224 SER A N 1
ATOM 1689 C CA . SER A 1 224 ? -3.33 -1.882 3.143 1 90.44 224 SER A CA 1
ATOM 1690 C C . SER A 1 224 ? -3.225 -1.864 1.621 1 90.44 224 SER A C 1
ATOM 1692 O O . SER A 1 224 ? -2.594 -0.973 1.048 1 90.44 224 SER A O 1
ATOM 1694 N N . ALA A 1 225 ? -3.832 -2.744 0.975 1 92.25 225 ALA A N 1
ATOM 1695 C CA . ALA A 1 225 ? -3.756 -2.838 -0.481 1 92.25 225 ALA A CA 1
ATOM 1696 C C . ALA A 1 225 ? -4.453 -1.653 -1.145 1 92.25 225 ALA A C 1
ATOM 1698 O O . ALA A 1 225 ? -4.191 -1.344 -2.309 1 92.25 225 ALA A O 1
ATOM 1699 N N . PHE A 1 226 ? -5.309 -0.936 -0.4 1 94.94 226 PHE A N 1
ATOM 1700 C CA . PHE A 1 226 ? -6.168 0.079 -0.996 1 94.94 226 PHE A CA 1
ATOM 1701 C C . PHE A 1 226 ? -5.73 1.477 -0.573 1 94.94 226 PHE A C 1
ATOM 1703 O O . PHE A 1 226 ? -6.266 2.475 -1.061 1 94.94 226 PHE A O 1
ATOM 1710 N N . MET A 1 227 ? -4.762 1.6 0.197 1 93.62 227 MET A N 1
ATOM 1711 C CA . MET A 1 227 ? -4.457 2.873 0.844 1 93.62 227 MET A CA 1
ATOM 1712 C C . MET A 1 227 ? -4.195 3.961 -0.192 1 93.62 227 MET A C 1
ATOM 1714 O O . MET A 1 227 ? -4.734 5.062 -0.091 1 93.62 227 MET A O 1
ATOM 1718 N N . ASN A 1 228 ? -3.484 3.609 -1.225 1 94.56 228 ASN A N 1
ATOM 1719 C CA . ASN A 1 228 ? -3.084 4.66 -2.156 1 94.56 228 ASN A CA 1
ATOM 1720 C C . ASN A 1 228 ? -4.023 4.727 -3.359 1 94.56 228 ASN A C 1
ATOM 1722 O O . ASN A 1 228 ? -3.896 5.617 -4.199 1 94.56 228 ASN A O 1
ATOM 1726 N N . SER A 1 229 ? -4.941 3.842 -3.418 1 96 229 SER A N 1
ATOM 1727 C CA . SER A 1 229 ? -5.973 3.922 -4.445 1 96 229 SER A CA 1
ATOM 1728 C C . SER A 1 229 ? -7.246 4.57 -3.908 1 96 229 SER A C 1
ATOM 1730 O O . SER A 1 229 ? -7.945 5.277 -4.637 1 96 229 SER A O 1
ATOM 1732 N N . HIS A 1 230 ? -7.488 4.328 -2.602 1 97.44 230 HIS A N 1
ATOM 1733 C CA . HIS A 1 230 ? -8.781 4.711 -2.049 1 97.44 230 HIS A CA 1
ATOM 1734 C C . HIS A 1 230 ? -8.664 5.953 -1.172 1 97.44 230 HIS A C 1
ATOM 1736 O O . HIS A 1 230 ? -9.672 6.5 -0.725 1 97.44 230 HIS A O 1
ATOM 1742 N N . ILE A 1 231 ? -7.477 6.406 -0.881 1 97.19 231 ILE A N 1
ATOM 1743 C CA . ILE A 1 231 ? -7.305 7.582 -0.037 1 97.19 231 ILE A CA 1
ATOM 1744 C C . ILE A 1 231 ? -6.57 8.672 -0.816 1 97.19 231 ILE A C 1
ATOM 1746 O O . ILE A 1 231 ? -5.492 8.43 -1.37 1 97.19 231 ILE A O 1
ATOM 1750 N N . LEU A 1 232 ? -7.121 9.844 -0.838 1 96 232 LEU A N 1
ATOM 1751 C CA . LEU A 1 232 ? -6.512 10.992 -1.501 1 96 232 LEU A CA 1
ATOM 1752 C C . LEU A 1 232 ? -6.273 12.133 -0.511 1 96 232 LEU A C 1
ATOM 1754 O O . LEU A 1 232 ? -7.215 12.82 -0.107 1 96 232 LEU A O 1
ATOM 1758 N N . PRO A 1 233 ? -5 12.312 -0.098 1 94.75 233 PRO A N 1
ATOM 1759 C CA . PRO A 1 233 ? -4.707 13.477 0.743 1 94.75 233 PRO A CA 1
ATOM 1760 C C . PRO A 1 233 ? -5.09 14.797 0.079 1 94.75 233 PRO A C 1
ATOM 1762 O O . PRO A 1 233 ? -4.73 15.039 -1.075 1 94.75 233 PRO A O 1
ATOM 1765 N N . THR A 1 234 ? -5.773 15.688 0.809 1 92.88 234 THR A N 1
ATOM 1766 C CA . THR A 1 234 ? -6.328 16.875 0.169 1 92.88 234 THR A CA 1
ATOM 1767 C C . THR A 1 234 ? -5.871 18.141 0.888 1 92.88 234 THR A C 1
ATOM 1769 O O . THR A 1 234 ? -5.375 19.078 0.255 1 92.88 234 THR A O 1
ATOM 1772 N N . TYR A 1 235 ? -5.992 18.141 2.24 1 93.88 235 TYR A N 1
ATOM 1773 C CA . TYR A 1 235 ? -5.625 19.328 3.006 1 93.88 235 TYR A CA 1
ATOM 1774 C C . TYR A 1 235 ? -4.75 18.953 4.199 1 93.88 235 TYR A C 1
ATOM 1776 O O . TYR A 1 235 ? -4.879 17.859 4.754 1 93.88 235 TYR A O 1
ATOM 1784 N N . ILE A 1 236 ? -3.902 19.844 4.531 1 96.19 236 ILE A N 1
ATOM 1785 C CA . ILE A 1 236 ? -3.191 19.781 5.805 1 96.19 236 ILE A CA 1
ATOM 1786 C C . ILE A 1 236 ? -3.621 20.953 6.695 1 96.19 236 ILE A C 1
ATOM 1788 O O . ILE A 1 236 ? -3.518 22.109 6.301 1 96.19 236 ILE A O 1
ATOM 1792 N N . ILE A 1 237 ? -4.121 20.641 7.828 1 96.94 237 ILE A N 1
ATOM 1793 C CA . ILE A 1 237 ? -4.453 21.672 8.812 1 96.94 237 ILE A CA 1
ATOM 1794 C C . ILE A 1 237 ? -3.355 21.75 9.867 1 96.94 237 ILE A C 1
ATOM 1796 O O . ILE A 1 237 ? -3.043 20.75 10.523 1 96.94 237 ILE A O 1
ATOM 1800 N N . THR A 1 238 ? -2.756 22.812 9.938 1 96.19 238 THR A N 1
ATOM 1801 C CA . THR A 1 238 ? -1.779 23.109 10.984 1 96.19 238 THR A CA 1
ATOM 1802 C C . THR A 1 238 ? -2.422 23.906 12.117 1 96.19 238 THR A C 1
ATOM 1804 O O . THR A 1 238 ? -3.061 24.922 11.883 1 96.19 238 THR A O 1
ATOM 1807 N N . PHE A 1 239 ? -2.246 23.453 13.352 1 96.31 239 PHE A N 1
ATOM 1808 C CA . PHE A 1 239 ? -2.977 24.062 14.453 1 96.31 239 PHE A CA 1
ATOM 1809 C C . PHE A 1 239 ? -2.191 23.969 15.75 1 96.31 239 PHE A C 1
ATOM 1811 O O . PHE A 1 239 ? -1.175 23.281 15.82 1 96.31 239 PHE A O 1
ATOM 1818 N N . LYS A 1 240 ? -2.643 24.703 16.672 1 94.5 240 LYS A N 1
ATOM 1819 C CA . LYS A 1 240 ? -2.1 24.703 18.031 1 94.5 240 LYS A CA 1
ATOM 1820 C C . LYS A 1 240 ? -3.189 24.406 19.047 1 94.5 240 LYS A C 1
ATOM 1822 O O . LYS A 1 240 ? -4.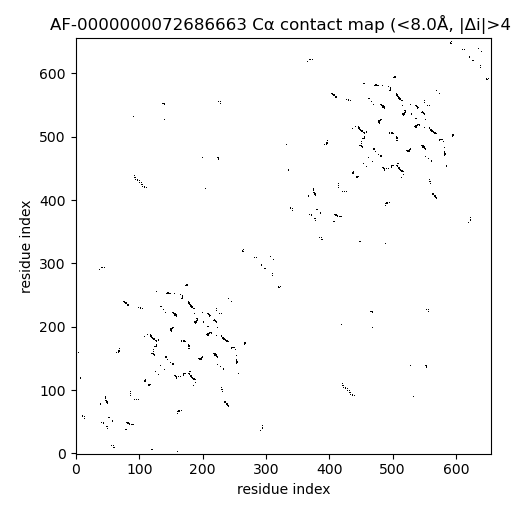32 24.891 18.922 1 94.5 240 LYS A O 1
ATOM 1827 N N . VAL A 1 241 ? -2.861 23.594 19.984 1 91.69 241 VAL A N 1
ATOM 1828 C CA . VAL A 1 241 ? -3.734 23.266 21.109 1 91.69 241 VAL A CA 1
ATOM 1829 C C . VAL A 1 241 ? -2.895 22.938 22.344 1 91.69 241 VAL A C 1
ATOM 1831 O O . VAL A 1 241 ? -1.855 22.281 22.234 1 91.69 241 VAL A O 1
ATOM 1834 N N . PRO A 1 242 ? -3.283 23.531 23.453 1 86.75 242 PRO A N 1
ATOM 1835 C CA . PRO A 1 242 ? -2.539 23.156 24.656 1 86.75 242 PRO A CA 1
ATOM 1836 C C . PRO A 1 242 ? -2.531 21.641 24.906 1 86.75 242 PRO A C 1
ATOM 1838 O O . PRO A 1 242 ? -3.547 20.984 24.688 1 86.75 242 PRO A O 1
ATOM 1841 N N . ASP A 1 243 ? -1.443 21.141 25.328 1 79.25 243 ASP A N 1
ATOM 1842 C CA . ASP A 1 243 ? -1.236 19.703 25.469 1 79.25 243 ASP A CA 1
ATOM 1843 C C . ASP A 1 243 ? -2.254 19.109 26.438 1 79.25 243 ASP A C 1
ATOM 1845 O O . ASP A 1 243 ? -2.734 17.984 26.219 1 79.25 243 ASP A O 1
ATOM 1849 N N . HIS A 1 244 ? -2.615 19.781 27.438 1 80.31 244 HIS A N 1
ATOM 1850 C CA . HIS A 1 244 ? -3.51 19.25 28.469 1 80.31 244 HIS A CA 1
ATOM 1851 C C . HIS A 1 244 ? -4.914 19.031 27.906 1 80.31 244 HIS A C 1
ATOM 1853 O O . HIS A 1 244 ? -5.676 18.219 28.438 1 80.31 244 HIS A O 1
ATOM 1859 N N . CYS A 1 245 ? -5.254 19.75 26.891 1 84.38 245 CYS A N 1
ATOM 1860 C CA . CYS A 1 245 ? -6.57 19.609 26.281 1 84.38 245 CYS A CA 1
ATOM 1861 C C . CYS A 1 245 ? -6.691 18.281 25.547 1 84.38 245 CYS A C 1
ATOM 1863 O O . CYS A 1 245 ? -7.777 17.703 25.484 1 84.38 245 CYS A O 1
ATOM 1865 N N . LEU A 1 246 ? -5.59 17.75 25 1 83.25 246 LEU A N 1
ATOM 1866 C CA . LEU A 1 246 ? -5.641 16.531 24.203 1 83.25 246 LEU A CA 1
ATOM 1867 C C . LEU A 1 246 ? -5.391 15.305 25.078 1 83.25 246 LEU A C 1
ATOM 1869 O O . LEU A 1 246 ? -5.84 14.203 24.766 1 83.25 246 LEU A O 1
ATOM 1873 N N . THR A 1 247 ? -4.648 15.43 26.109 1 73.31 247 THR A N 1
ATOM 1874 C CA . THR A 1 247 ? -4.344 14.32 27 1 73.31 247 THR A CA 1
ATOM 1875 C C . THR A 1 247 ? -5.617 13.797 27.672 1 73.31 247 THR A C 1
ATOM 1877 O O . THR A 1 247 ? -5.688 12.625 28.047 1 73.31 247 THR A O 1
ATOM 1880 N N . ARG A 1 248 ? -6.602 14.562 27.719 1 66.69 248 ARG A N 1
ATOM 1881 C CA . ARG A 1 248 ? -7.844 14.195 28.391 1 66.69 248 ARG A CA 1
ATOM 1882 C C . ARG A 1 248 ? -8.781 13.445 27.438 1 66.69 248 ARG A C 1
ATOM 1884 O O . ARG A 1 248 ? -9.781 12.875 27.875 1 66.69 248 ARG A O 1
ATOM 1891 N N . VAL A 1 249 ? -8.375 13.422 26.25 1 69.44 249 VAL A N 1
ATOM 1892 C CA . VAL A 1 249 ? -9.234 12.781 25.25 1 69.44 249 VAL A CA 1
ATOM 1893 C C . VAL A 1 249 ? -8.711 11.383 24.953 1 69.44 249 VAL A C 1
ATOM 1895 O O . VAL A 1 249 ? -7.531 11.203 24.641 1 69.44 249 VAL A O 1
ATOM 1898 N N . PRO A 1 250 ? -9.469 10.32 25.188 1 67.12 250 PRO A N 1
ATOM 1899 C CA . PRO A 1 250 ? -9.016 8.977 24.844 1 67.12 250 PRO A CA 1
ATOM 1900 C C . PRO A 1 250 ? -8.672 8.844 23.359 1 67.12 250 PRO A C 1
ATOM 1902 O O . PRO A 1 250 ? -9.391 9.359 22.5 1 67.12 250 PRO A O 1
ATOM 1905 N N . ASN A 1 251 ? -7.461 8.367 23.094 1 61.12 251 ASN A N 1
ATOM 1906 C CA . ASN A 1 251 ? -7.059 8.133 21.703 1 61.12 251 ASN A CA 1
ATOM 1907 C C . ASN A 1 251 ? -7.766 6.918 21.109 1 61.12 251 ASN A C 1
ATOM 1909 O O . ASN A 1 251 ? -7.57 5.797 21.578 1 61.12 251 ASN A O 1
ATOM 1913 N N . MET A 1 252 ? -8.578 7.156 20.281 1 59.62 252 MET A N 1
ATOM 1914 C CA . MET A 1 252 ? -9.391 6.102 19.672 1 59.62 252 MET A CA 1
ATOM 1915 C C . MET A 1 252 ? -8.641 5.438 18.531 1 59.62 252 MET A C 1
ATOM 1917 O O . MET A 1 252 ? -9.109 4.434 17.969 1 59.62 252 MET A O 1
ATOM 1921 N N . GLN A 1 253 ? -7.469 6.008 18.062 1 59.91 253 GLN A N 1
ATOM 1922 C CA . GLN A 1 253 ? -6.719 5.449 16.953 1 59.91 253 GLN A CA 1
ATOM 1923 C C . GLN A 1 253 ? -5.395 4.855 17.422 1 59.91 253 GLN A C 1
ATOM 1925 O O . GLN A 1 253 ? -4.82 5.309 18.406 1 59.91 253 GLN A O 1
ATOM 1930 N N . PRO A 1 254 ? -5.055 3.668 16.922 1 51.38 254 PRO A N 1
ATOM 1931 C CA . PRO A 1 254 ? -3.766 3.102 17.328 1 51.38 254 PRO A CA 1
ATOM 1932 C C . PRO A 1 254 ? -2.607 4.082 17.156 1 51.38 254 PRO A C 1
ATOM 1934 O O . PRO A 1 254 ? -2.59 4.855 16.188 1 51.38 254 PRO A O 1
ATOM 1937 N N . ASN A 1 255 ? -2.203 4.598 18.344 1 48.81 255 ASN A N 1
ATOM 1938 C CA . ASN A 1 255 ? -1.183 5.637 18.375 1 48.81 255 ASN A CA 1
ATOM 1939 C C . ASN A 1 255 ? 0.158 5.125 17.859 1 48.81 255 ASN A C 1
ATOM 1941 O O . ASN A 1 255 ? 0.639 4.078 18.297 1 48.81 255 ASN A O 1
ATOM 1945 N N . ASN A 1 256 ? 0.489 5.43 16.594 1 45.81 256 ASN A N 1
ATOM 1946 C CA . ASN A 1 256 ? 1.794 5.09 16.031 1 45.81 256 ASN A CA 1
ATOM 1947 C C . ASN A 1 256 ? 2.93 5.605 16.906 1 45.81 256 ASN A C 1
ATOM 1949 O O . ASN A 1 256 ? 4.051 5.105 16.844 1 45.81 256 ASN A O 1
ATOM 1953 N N . ARG A 1 257 ? 3.34 6.75 17.125 1 47.16 257 ARG A N 1
ATOM 1954 C CA . ARG A 1 257 ? 4.695 7.121 17.531 1 47.16 257 ARG A CA 1
ATOM 1955 C C . ARG A 1 257 ? 4.695 7.816 18.875 1 47.16 257 ARG A C 1
ATOM 1957 O O . ARG A 1 257 ? 3.738 8.508 19.234 1 47.16 257 ARG A O 1
ATOM 1964 N N . THR A 1 258 ? 5.477 7.238 19.812 1 46.66 258 THR A N 1
ATOM 1965 C CA . THR A 1 258 ? 5.895 7.551 21.172 1 46.66 258 THR A CA 1
ATOM 1966 C C . THR A 1 258 ? 6.32 9.008 21.297 1 46.66 258 THR A C 1
ATOM 1968 O O . THR A 1 258 ? 7.047 9.523 20.438 1 46.66 258 THR A O 1
ATOM 1971 N N . ARG A 1 259 ? 5.508 9.766 22.109 1 45.5 259 ARG A N 1
ATOM 1972 C CA . ARG A 1 259 ? 5.91 11.086 22.578 1 45.5 259 ARG A CA 1
ATOM 1973 C C . ARG A 1 259 ? 7.336 11.062 23.125 1 45.5 259 ARG A C 1
ATOM 1975 O O . ARG A 1 259 ? 7.77 10.062 23.703 1 45.5 259 ARG A O 1
ATOM 1982 N N . PRO A 1 260 ? 8.109 12.031 22.688 1 42.34 260 PRO A N 1
ATOM 1983 C CA . PRO A 1 260 ? 9.414 12.086 23.344 1 42.34 260 PRO A CA 1
ATOM 1984 C C . PRO A 1 260 ? 9.305 12.195 24.859 1 42.34 260 PRO A C 1
ATOM 1986 O O . PRO A 1 260 ? 8.453 12.93 25.375 1 42.34 260 PRO A O 1
ATOM 1989 N N . SER A 1 261 ? 9.688 11.203 25.562 1 44.69 261 SER A N 1
ATOM 1990 C CA . SER A 1 261 ? 9.727 11.195 27.016 1 44.69 261 SER A CA 1
ATOM 1991 C C . SER A 1 261 ? 10.594 12.328 27.562 1 44.69 261 SER A C 1
ATOM 1993 O O . SER A 1 261 ? 10.602 12.594 28.766 1 44.69 261 SER A O 1
ATOM 1995 N N . THR A 1 262 ? 11.445 12.898 26.828 1 47.41 262 THR A N 1
ATOM 1996 C CA . THR A 1 262 ? 12.391 13.852 27.391 1 47.41 262 THR A CA 1
ATOM 1997 C C . THR A 1 262 ? 11.781 15.25 27.438 1 47.41 262 THR A C 1
ATOM 1999 O O . THR A 1 262 ? 10.891 15.578 26.656 1 47.41 262 THR A O 1
ATOM 2002 N N . PRO A 1 263 ? 12.141 15.906 28.609 1 49.41 263 PRO A N 1
ATOM 2003 C CA . PRO A 1 263 ? 11.68 17.297 28.672 1 49.41 263 PRO A CA 1
ATOM 2004 C C . PRO A 1 263 ? 11.828 18.031 27.344 1 49.41 263 PRO A C 1
ATOM 2006 O O . PRO A 1 263 ? 12.82 17.844 26.641 1 49.41 263 PRO A O 1
ATOM 2009 N N . TRP A 1 264 ? 10.758 18.562 26.859 1 61.16 264 TRP A N 1
ATOM 2010 C CA . TRP A 1 264 ? 10.836 19.125 25.531 1 61.16 264 TRP A CA 1
ATOM 2011 C C . TRP A 1 264 ? 10.203 20.516 25.484 1 61.16 264 TRP A C 1
ATOM 2013 O O . TRP A 1 264 ? 9.312 20.828 26.297 1 61.16 264 TRP A O 1
ATOM 2023 N N . MET A 1 265 ? 10.922 21.625 25 1 70.19 265 MET A N 1
ATOM 2024 C CA . MET A 1 265 ? 10.438 22.969 24.719 1 70.19 265 MET A CA 1
ATOM 2025 C C . MET A 1 265 ? 10.344 23.219 23.219 1 70.19 265 MET A C 1
ATOM 2027 O O . MET A 1 265 ? 11.219 22.812 22.469 1 70.19 265 MET A O 1
ATOM 2031 N N . SER A 1 266 ? 9.281 23.844 22.922 1 71.81 266 SER A N 1
ATOM 2032 C CA . SER A 1 266 ? 9.18 24.188 21.5 1 71.81 266 SER A CA 1
ATOM 2033 C C . SER A 1 266 ? 10.242 25.203 21.094 1 71.81 266 SER A C 1
ATOM 2035 O O . SER A 1 266 ? 10.719 25.969 21.938 1 71.81 266 SER A O 1
ATOM 2037 N N . ILE A 1 267 ? 10.555 25.25 19.906 1 76.56 267 ILE A N 1
ATOM 2038 C CA . ILE A 1 267 ? 11.633 26.109 19.422 1 76.56 267 ILE A CA 1
ATOM 2039 C C . ILE A 1 267 ? 11.234 27.578 19.578 1 76.56 267 ILE A C 1
ATOM 2041 O O . ILE A 1 267 ? 12.008 28.391 20.078 1 76.56 267 ILE A O 1
ATOM 2045 N N . PRO A 1 268 ? 10 27.891 19.297 1 72.06 268 PRO A N 1
ATOM 2046 C CA . PRO A 1 268 ? 9.609 29.281 19.531 1 72.06 268 PRO A CA 1
ATOM 2047 C C . PRO A 1 268 ? 9.656 29.672 21 1 72.06 268 PRO A C 1
ATOM 2049 O O . PRO A 1 268 ? 10.07 30.797 21.328 1 72.06 268 PRO A O 1
ATOM 2052 N N . ALA A 1 269 ? 9.242 28.734 21.828 1 72.5 269 ALA A N 1
ATOM 2053 C CA . ALA A 1 269 ? 9.336 29 23.266 1 72.5 269 ALA A CA 1
ATOM 2054 C C . ALA A 1 269 ? 10.789 29.172 23.703 1 72.5 269 ALA A C 1
ATOM 2056 O O . ALA A 1 269 ? 11.109 30.078 24.469 1 72.5 269 ALA A O 1
ATOM 2057 N N . LEU A 1 270 ? 11.578 28.344 23.203 1 77.31 270 LEU A N 1
ATOM 2058 C CA . LEU A 1 270 ? 13.008 28.422 23.516 1 77.31 270 LEU A CA 1
ATOM 2059 C C . LEU A 1 270 ? 13.602 29.734 23.016 1 77.31 270 LEU A C 1
ATOM 2061 O O . LEU A 1 270 ? 14.328 30.406 23.75 1 77.31 270 LEU A O 1
ATOM 2065 N N . MET A 1 271 ? 13.195 30.109 21.891 1 80.56 271 MET A N 1
ATOM 2066 C CA . MET A 1 271 ? 13.719 31.344 21.297 1 80.56 271 MET A CA 1
ATOM 2067 C C . MET A 1 271 ? 13.25 32.562 22.062 1 80.56 271 MET A C 1
ATOM 2069 O O . MET A 1 271 ? 13.992 33.531 22.203 1 80.56 271 MET A O 1
ATOM 2073 N N . SER A 1 272 ? 12.07 32.469 22.562 1 81.88 272 SER A N 1
ATOM 2074 C CA . SER A 1 272 ? 11.539 33.562 23.359 1 81.88 272 SER A CA 1
ATOM 2075 C C . SER A 1 272 ? 12.352 33.781 24.625 1 81.88 272 SER A C 1
ATOM 2077 O O . SER A 1 272 ? 12.648 34.906 25 1 81.88 272 SER A O 1
ATOM 2079 N N . VAL A 1 273 ? 12.719 32.719 25.25 1 79.62 273 VAL A N 1
ATOM 2080 C CA . VAL A 1 273 ? 13.508 32.781 26.469 1 79.62 273 VAL A CA 1
ATOM 2081 C C . VAL A 1 273 ? 14.93 33.25 26.141 1 79.62 273 VAL A C 1
ATOM 2083 O O . VAL A 1 273 ? 15.477 34.094 26.828 1 79.62 273 VAL A O 1
ATOM 2086 N N . LEU A 1 274 ? 15.469 32.75 25.109 1 82.12 274 LEU A N 1
ATOM 2087 C CA . LEU A 1 274 ? 16.844 33.062 24.734 1 82.12 274 LEU A CA 1
ATOM 2088 C C . LEU A 1 274 ? 16.953 34.531 24.297 1 82.12 274 LEU A C 1
ATOM 2090 O O . LEU A 1 274 ? 18 35.156 24.484 1 82.12 274 LEU A O 1
ATOM 2094 N N . SER A 1 275 ? 15.867 35.062 23.75 1 87.88 275 SER A N 1
ATOM 2095 C CA . SER A 1 275 ? 15.875 36.438 23.266 1 87.88 275 SER A CA 1
ATOM 2096 C C . SER A 1 275 ? 16.078 37.406 24.406 1 87.88 275 SER A C 1
ATOM 2098 O O . SER A 1 275 ? 16.516 38.562 24.172 1 87.88 275 SER A O 1
ATOM 2100 N N . ARG A 1 276 ? 15.758 36.938 25.531 1 86.31 276 ARG A N 1
ATOM 2101 C CA . ARG A 1 276 ? 15.922 37.781 26.719 1 86.31 276 ARG A CA 1
ATOM 2102 C C . ARG A 1 276 ? 17.344 37.656 27.281 1 86.31 276 ARG A C 1
ATOM 2104 O O . ARG A 1 276 ? 17.75 38.469 28.109 1 86.31 276 ARG A O 1
ATOM 2111 N N . ILE A 1 277 ? 18.047 36.656 26.875 1 83.94 277 ILE A N 1
ATOM 2112 C CA . ILE A 1 277 ? 19.344 36.375 27.484 1 83.94 277 ILE A CA 1
ATOM 2113 C C . ILE A 1 277 ? 20.453 36.656 26.469 1 83.94 277 ILE A C 1
ATOM 2115 O O . ILE A 1 277 ? 21.484 37.25 26.812 1 83.94 277 ILE A O 1
ATOM 2119 N N . LEU A 1 278 ? 20.234 36.344 25.219 1 85.25 278 LEU A N 1
ATOM 2120 C CA . LEU A 1 278 ? 21.281 36.406 24.203 1 85.25 278 LEU A CA 1
ATOM 2121 C C . LEU A 1 278 ? 21.266 37.75 23.5 1 85.25 278 LEU A C 1
ATOM 2123 O O . LEU A 1 278 ? 20.25 38.469 23.5 1 85.25 278 LEU A O 1
ATOM 2127 N N . SER A 1 279 ? 22.359 38.125 22.875 1 90.75 279 SER A N 1
ATOM 2128 C CA . SER A 1 279 ? 22.469 39.344 22.094 1 90.75 279 SER A CA 1
ATOM 2129 C C . SER A 1 279 ? 21.625 39.25 20.828 1 90.75 279 SER A C 1
ATOM 2131 O O . SER A 1 279 ? 21.328 38.156 20.328 1 90.75 279 SER A O 1
ATOM 2133 N N . PRO A 1 280 ? 21.266 40.406 20.328 1 89.56 280 PRO A N 1
ATOM 2134 C CA . PRO A 1 280 ? 20.469 40.406 19.109 1 89.56 280 PRO A CA 1
ATOM 2135 C C . PRO A 1 280 ? 21.172 39.75 17.922 1 89.56 280 PRO A C 1
ATOM 2137 O O . PRO A 1 280 ? 20.516 39.156 17.062 1 89.56 280 PRO A O 1
ATOM 2140 N N . SER A 1 281 ? 22.406 39.875 17.922 1 89.31 281 SER A N 1
ATOM 2141 C CA . SER A 1 281 ? 23.156 39.25 16.828 1 89.31 281 SER A CA 1
ATOM 2142 C C . SER A 1 281 ? 23.094 37.719 16.891 1 89.31 281 SER A C 1
ATOM 2144 O O . SER A 1 281 ? 22.906 37.062 15.875 1 89.31 281 SER A O 1
ATOM 2146 N N . LYS A 1 282 ? 23.266 37.25 18.062 1 86.56 282 LYS A N 1
ATOM 2147 C CA . LYS A 1 282 ? 23.172 35.781 18.234 1 86.56 282 LYS A CA 1
ATOM 2148 C C . LYS A 1 282 ? 21.766 35.281 17.938 1 86.56 282 LYS A C 1
ATOM 2150 O O . LYS A 1 282 ? 21.609 34.25 17.297 1 86.56 282 LYS A O 1
ATOM 2155 N N . MET A 1 283 ? 20.828 36.031 18.344 1 89.56 283 MET A N 1
ATOM 2156 C CA . MET A 1 283 ? 19.438 35.656 18.109 1 89.56 283 MET A CA 1
ATOM 2157 C C . MET A 1 283 ? 19.109 35.688 16.625 1 89.56 283 MET A C 1
ATOM 2159 O O . MET A 1 283 ? 18.344 34.844 16.141 1 89.56 283 MET A O 1
ATOM 2163 N N . ALA A 1 284 ? 19.719 36.656 15.984 1 87.62 284 ALA A N 1
ATOM 2164 C CA . ALA A 1 284 ? 19.516 36.719 14.539 1 87.62 284 ALA A CA 1
ATOM 2165 C C . ALA A 1 284 ? 20.031 35.469 13.844 1 87.62 284 ALA A C 1
ATOM 2167 O O . ALA A 1 284 ? 19.422 34.969 12.898 1 87.62 284 ALA A O 1
ATOM 2168 N N . LEU A 1 285 ? 21.109 34.969 14.344 1 86.5 285 LEU A N 1
ATOM 2169 C CA . LEU A 1 285 ? 21.688 33.75 13.789 1 86.5 285 LEU A CA 1
ATOM 2170 C C . LEU A 1 285 ? 20.781 32.562 14.047 1 86.5 285 LEU A C 1
ATOM 2172 O O . LEU A 1 285 ? 20.578 31.719 13.164 1 86.5 285 LEU A O 1
ATOM 2176 N N . ILE A 1 286 ? 20.25 32.5 15.188 1 85.38 286 ILE A N 1
ATOM 2177 C CA . ILE A 1 286 ? 19.375 31.391 15.57 1 85.38 286 ILE A CA 1
ATOM 2178 C C . ILE A 1 286 ? 18.094 31.453 14.742 1 85.38 286 ILE A C 1
ATOM 2180 O O . ILE A 1 286 ? 17.625 30.422 14.234 1 85.38 286 ILE A O 1
ATOM 2184 N N . ARG A 1 287 ? 17.594 32.656 14.578 1 87.12 287 ARG A N 1
ATOM 2185 C CA . ARG A 1 287 ? 16.375 32.844 13.797 1 87.12 287 ARG A CA 1
ATOM 2186 C C . ARG A 1 287 ? 16.609 32.438 12.336 1 87.12 287 ARG A C 1
ATOM 2188 O O . ARG A 1 287 ? 15.742 31.828 11.719 1 87.12 287 ARG A O 1
ATOM 2195 N N . LYS A 1 288 ? 17.703 32.812 11.836 1 86.94 288 LYS A N 1
ATOM 2196 C CA . LYS A 1 288 ? 18.031 32.406 10.469 1 86.94 288 LYS A CA 1
ATOM 2197 C C . LYS A 1 288 ? 18.141 30.906 10.328 1 86.94 288 LYS A C 1
ATOM 2199 O O . LYS A 1 288 ? 17.609 30.328 9.375 1 86.94 288 LYS A O 1
ATOM 2204 N N . SER A 1 289 ? 18.812 30.312 11.281 1 86.81 289 SER A N 1
ATOM 2205 C CA . SER A 1 289 ? 18.969 28.859 11.25 1 86.81 289 SER A CA 1
ATOM 2206 C C . SER A 1 289 ? 17.609 28.156 11.398 1 86.81 289 SER A C 1
ATOM 2208 O O . SER A 1 289 ? 17.375 27.125 10.758 1 86.81 289 SER A O 1
ATOM 2210 N N . HIS A 1 290 ? 16.844 28.672 12.258 1 86.88 290 HIS A N 1
ATOM 2211 C CA . HIS A 1 290 ? 15.516 28.109 12.445 1 86.88 290 HIS A CA 1
ATOM 2212 C C . HIS A 1 290 ? 14.688 28.219 11.172 1 86.88 290 HIS A C 1
ATOM 2214 O O . HIS A 1 290 ? 13.992 27.266 10.805 1 86.88 290 HIS A O 1
ATOM 2220 N N . LYS A 1 291 ? 14.766 29.359 10.547 1 82.88 291 LYS A N 1
ATOM 2221 C CA . LYS A 1 291 ? 14.078 29.562 9.266 1 82.88 291 LYS A CA 1
ATOM 2222 C C . LYS A 1 291 ? 14.562 28.547 8.227 1 82.88 291 LYS A C 1
ATOM 2224 O O . LYS A 1 291 ? 13.758 27.953 7.512 1 82.88 291 LYS A O 1
ATOM 2229 N N . ASP A 1 292 ? 15.875 28.328 8.148 1 82.44 292 ASP A N 1
ATOM 2230 C CA . ASP A 1 292 ? 16.453 27.359 7.227 1 82.44 292 ASP A CA 1
ATOM 2231 C C . ASP A 1 292 ? 15.961 25.953 7.523 1 82.44 292 ASP A C 1
ATOM 2233 O O . ASP A 1 292 ? 15.703 25.172 6.605 1 82.44 292 ASP A O 1
ATOM 2237 N N . PHE A 1 293 ? 15.82 25.703 8.766 1 79.56 293 PHE A N 1
ATOM 2238 C CA . PHE A 1 293 ? 15.344 24.391 9.195 1 79.56 293 PHE A CA 1
ATOM 2239 C C . PHE A 1 293 ? 13.891 24.188 8.781 1 79.56 293 PHE A C 1
ATOM 2241 O O . PHE A 1 293 ? 13.539 23.141 8.234 1 79.56 293 PHE A O 1
ATOM 2248 N N . ARG A 1 294 ? 13.078 25.203 9 1 76.25 294 ARG A N 1
ATOM 2249 C CA . ARG A 1 294 ? 11.656 25.141 8.688 1 76.25 294 ARG A CA 1
ATOM 2250 C C . ARG A 1 294 ? 11.438 24.984 7.184 1 76.25 294 ARG A C 1
ATOM 2252 O O . ARG A 1 294 ? 10.484 24.328 6.754 1 76.25 294 ARG A O 1
ATOM 2259 N N . GLU A 1 295 ? 12.328 25.547 6.465 1 75.88 295 GLU A N 1
ATOM 2260 C CA . GLU A 1 295 ? 12.242 25.5 5.008 1 75.88 295 GLU A CA 1
ATOM 2261 C C . GLU A 1 295 ? 12.953 24.281 4.445 1 75.88 295 GLU A C 1
ATOM 2263 O O . GLU A 1 295 ? 13.141 24.172 3.232 1 75.88 295 GLU A O 1
ATOM 2268 N N . LEU A 1 296 ? 13.492 23.453 5.309 1 73 296 LEU A N 1
ATOM 2269 C CA . LEU A 1 296 ? 14.102 22.172 4.98 1 73 296 LEU A CA 1
ATOM 2270 C C . LEU A 1 296 ? 15.414 22.375 4.23 1 73 296 LEU A C 1
ATOM 2272 O O . LEU A 1 296 ? 15.797 21.547 3.4 1 73 296 LEU A O 1
ATOM 2276 N N . LYS A 1 297 ? 16.047 23.531 4.457 1 76.25 297 LYS A N 1
ATOM 2277 C CA . LYS A 1 297 ? 17.375 23.781 3.881 1 76.25 297 LYS A CA 1
ATOM 2278 C C . LYS A 1 297 ? 18.469 23.094 4.684 1 76.25 297 LYS A C 1
ATOM 2280 O O . LYS A 1 297 ? 19.531 22.781 4.148 1 76.25 297 LYS A O 1
ATOM 2285 N N . ILE A 1 298 ? 18.203 22.938 5.992 1 81.25 298 ILE A N 1
ATOM 2286 C CA . ILE A 1 298 ? 19.141 22.234 6.848 1 81.25 298 ILE A CA 1
ATOM 2287 C C . ILE A 1 298 ? 18.406 21.156 7.648 1 81.25 298 ILE A C 1
ATOM 2289 O O . ILE A 1 298 ? 17.188 21.25 7.848 1 81.25 298 ILE A O 1
ATOM 2293 N N . SER A 1 299 ? 19.203 20.109 8.055 1 79 299 SER A N 1
ATOM 2294 C CA . SER A 1 299 ? 18.641 19.016 8.836 1 79 299 SER A CA 1
ATOM 2295 C C . SER A 1 299 ? 18.5 19.406 10.305 1 79 299 SER A C 1
ATOM 2297 O O . SER A 1 299 ? 19.078 20.406 10.75 1 79 299 SER A O 1
ATOM 2299 N N . ARG A 1 300 ? 17.703 18.656 10.984 1 78.88 300 ARG A N 1
ATOM 2300 C CA . ARG A 1 300 ? 17.469 18.906 12.406 1 78.88 300 ARG A CA 1
ATOM 2301 C C . ARG A 1 300 ? 18.781 18.844 13.188 1 78.88 300 ARG A C 1
ATOM 2303 O O . ARG A 1 300 ? 19.078 19.734 13.977 1 78.88 300 ARG A O 1
ATOM 2310 N N . PRO A 1 301 ? 19.609 17.828 12.938 1 73.44 301 PRO A N 1
ATOM 2311 C CA . PRO A 1 301 ? 20.859 17.797 13.695 1 73.44 301 PRO A CA 1
ATOM 2312 C C . PRO A 1 301 ? 21.75 19.016 13.422 1 73.44 301 PRO A C 1
ATOM 2314 O O . PRO A 1 301 ? 22.391 19.531 14.344 1 73.44 301 PRO A O 1
ATOM 2317 N N . ARG A 1 302 ? 21.734 19.422 12.164 1 81 302 ARG A N 1
ATOM 2318 C CA . ARG A 1 302 ? 22.516 20.594 11.836 1 81 302 ARG A CA 1
ATOM 2319 C C . ARG A 1 302 ? 21.969 21.828 12.555 1 81 302 ARG A C 1
ATOM 2321 O O . ARG A 1 302 ? 22.75 22.641 13.086 1 81 302 ARG A O 1
ATOM 2328 N N . PHE A 1 303 ? 20.688 22.016 12.609 1 85.5 303 PHE A N 1
ATOM 2329 C CA . PHE A 1 303 ? 20.062 23.141 13.297 1 85.5 303 PHE A CA 1
ATOM 2330 C C . PHE A 1 303 ? 20.406 23.109 14.781 1 85.5 303 PHE A C 1
ATOM 2332 O O . PHE A 1 303 ? 20.781 24.125 15.359 1 85.5 303 PHE A O 1
ATOM 2339 N N . ILE A 1 304 ? 20.312 21.875 15.383 1 80.88 304 ILE A N 1
ATOM 2340 C CA . ILE A 1 304 ? 20.578 21.734 16.812 1 80.88 304 ILE A CA 1
ATOM 2341 C C . ILE A 1 304 ? 22.031 22.062 17.094 1 80.88 304 ILE A C 1
ATOM 2343 O O . ILE A 1 304 ? 22.344 22.734 18.094 1 80.88 304 ILE A O 1
ATOM 2347 N N . ARG A 1 305 ? 22.859 21.641 16.203 1 80.88 305 ARG A N 1
ATOM 2348 C CA . ARG A 1 305 ? 24.281 21.969 16.359 1 80.88 305 ARG A CA 1
ATOM 2349 C C . ARG A 1 305 ? 24.5 23.469 16.328 1 80.88 305 ARG A C 1
ATOM 2351 O O . ARG A 1 305 ? 25.25 24 17.156 1 80.88 305 ARG A O 1
ATOM 2358 N N . MET A 1 306 ? 23.875 24.156 15.438 1 82.19 306 MET A N 1
ATOM 2359 C CA . MET A 1 306 ? 24.016 25.609 15.32 1 82.19 306 MET A CA 1
ATOM 2360 C C . MET A 1 306 ? 23.469 26.312 16.562 1 82.19 306 MET A C 1
ATOM 2362 O O . MET A 1 306 ? 24.047 27.281 17.047 1 82.19 306 MET A O 1
ATOM 2366 N N . LEU A 1 307 ? 22.406 25.75 17.016 1 85.69 307 LEU A N 1
ATOM 2367 C CA . LEU A 1 307 ? 21.797 26.297 18.219 1 85.69 307 LEU A CA 1
ATOM 2368 C C . LEU A 1 307 ? 22.719 26.141 19.422 1 85.69 307 LEU A C 1
ATOM 2370 O O . LEU A 1 307 ? 22.906 27.094 20.188 1 85.69 307 LEU A O 1
ATOM 2374 N N . ARG A 1 308 ? 23.312 24.984 19.5 1 82.12 308 ARG A N 1
ATOM 2375 C CA . ARG A 1 308 ? 24.219 24.703 20.609 1 82.12 308 ARG A CA 1
ATOM 2376 C C . ARG A 1 308 ? 25.484 25.547 20.516 1 82.12 308 ARG A C 1
ATOM 2378 O O . ARG A 1 308 ? 25.969 26.062 21.531 1 82.12 308 ARG A O 1
ATOM 2385 N N . LEU A 1 309 ? 25.953 25.75 19.344 1 82.62 309 LEU A N 1
ATOM 2386 C CA . LEU A 1 309 ? 27.172 26.531 19.125 1 82.62 309 LEU A CA 1
ATOM 2387 C C . LEU A 1 309 ? 26.922 28 19.422 1 82.62 309 LEU A C 1
ATOM 2389 O O . LEU A 1 309 ? 27.797 28.688 19.953 1 82.62 309 LEU A O 1
ATOM 2393 N N . THR A 1 310 ? 25.75 28.453 19.109 1 85.5 310 THR A N 1
ATOM 2394 C CA . THR A 1 310 ? 25.453 29.875 19.234 1 85.5 310 THR A CA 1
ATOM 2395 C C . THR A 1 310 ? 25.031 30.219 20.656 1 85.5 310 THR A C 1
ATOM 2397 O O . THR A 1 310 ? 25.516 31.203 21.234 1 85.5 310 THR A O 1
ATOM 2400 N N . ALA A 1 311 ? 24.156 29.453 21.234 1 83.94 311 ALA A N 1
ATOM 2401 C CA . ALA A 1 311 ? 23.609 29.734 22.562 1 83.94 311 ALA A CA 1
ATOM 2402 C C . ALA A 1 311 ? 24.5 29.141 23.656 1 83.94 311 ALA A C 1
ATOM 2404 O O . ALA A 1 311 ? 24.672 29.75 24.719 1 83.94 311 ALA A O 1
ATOM 2405 N N . GLY A 1 312 ? 25.031 27.969 23.406 1 81 312 GLY A N 1
ATOM 2406 C CA . GLY A 1 312 ? 25.797 27.266 24.406 1 81 312 GLY A CA 1
ATOM 2407 C C . GLY A 1 312 ? 25.016 26.172 25.094 1 81 312 GLY A C 1
ATOM 2408 O O . GLY A 1 312 ? 23.844 26.344 25.422 1 81 312 GLY A O 1
ATOM 2409 N N . ASP A 1 313 ? 25.594 25.109 25.438 1 80.06 313 ASP A N 1
ATOM 2410 C CA . ASP A 1 313 ? 24.953 23.922 26 1 80.06 313 ASP A CA 1
ATOM 2411 C C . ASP A 1 313 ? 24.422 24.203 27.406 1 80.06 313 ASP A C 1
ATOM 2413 O O . ASP A 1 313 ? 23.328 23.766 27.766 1 80.06 313 ASP A O 1
ATOM 2417 N N . GLU A 1 314 ? 25.172 24.875 28.125 1 79.31 314 GLU A N 1
ATOM 2418 C CA . GLU A 1 314 ? 24.781 25.156 29.5 1 79.31 314 GLU A CA 1
ATOM 2419 C C . GLU A 1 314 ? 23.516 26 29.562 1 79.31 314 GLU A C 1
ATOM 2421 O O . GLU A 1 314 ? 22.594 25.703 30.328 1 79.31 314 GLU A O 1
ATOM 2426 N N . LEU A 1 315 ? 23.516 27 28.734 1 82.12 315 LEU A N 1
ATOM 2427 C CA . LEU A 1 315 ? 22.344 27.891 28.719 1 82.12 315 LEU A CA 1
ATOM 2428 C C . LEU A 1 315 ? 21.109 27.156 28.234 1 82.12 315 LEU A C 1
ATOM 2430 O O . LEU A 1 315 ? 20.016 27.312 28.797 1 82.12 315 LEU A O 1
ATOM 2434 N N . LEU A 1 316 ? 21.266 26.312 27.281 1 82.12 316 LEU A N 1
ATOM 2435 C CA . LEU A 1 316 ? 20.141 25.562 26.734 1 82.12 316 LEU A CA 1
ATOM 2436 C C . LEU A 1 316 ? 19.594 24.594 27.766 1 82.12 316 LEU A C 1
ATOM 2438 O O . LEU A 1 316 ? 18.375 24.5 27.953 1 82.12 316 LEU A O 1
ATOM 2442 N N . ALA A 1 317 ? 20.469 23.953 28.453 1 74.12 317 ALA A N 1
ATOM 2443 C CA . ALA A 1 317 ? 20.062 23 29.469 1 74.12 317 ALA A CA 1
ATOM 2444 C C . ALA A 1 317 ? 19.312 23.703 30.609 1 74.12 317 ALA A C 1
ATOM 2446 O O . ALA A 1 317 ? 18.281 23.203 31.078 1 74.12 317 ALA A O 1
ATOM 2447 N N . ALA A 1 318 ? 19.812 24.781 31 1 74.56 318 ALA A N 1
ATOM 2448 C CA . ALA A 1 318 ? 19.203 25.547 32.094 1 74.56 318 ALA A CA 1
ATOM 2449 C C . ALA A 1 318 ? 17.812 26.062 31.672 1 74.56 318 ALA A C 1
ATOM 2451 O O . ALA A 1 318 ? 16.875 26.047 32.469 1 74.56 318 ALA A O 1
ATOM 2452 N N . THR A 1 319 ? 17.75 26.469 30.469 1 73.44 319 THR A N 1
ATOM 2453 C CA . THR A 1 319 ? 16.484 27.016 29.953 1 73.44 319 THR A CA 1
ATOM 2454 C C . THR A 1 319 ? 15.414 25.938 29.891 1 73.44 319 THR A C 1
ATOM 2456 O O . THR A 1 319 ? 14.273 26.172 30.312 1 73.44 319 THR A O 1
ATOM 2459 N N . VAL A 1 320 ? 15.781 24.766 29.438 1 74.88 320 VAL A N 1
ATOM 2460 C CA . VAL A 1 320 ? 14.828 23.656 29.297 1 74.88 320 VAL A CA 1
ATOM 2461 C C . VAL A 1 320 ? 14.414 23.156 30.672 1 74.88 320 VAL A C 1
ATOM 2463 O O . VAL A 1 320 ? 13.242 22.844 30.906 1 74.88 320 VAL A O 1
ATOM 2466 N N . LYS A 1 321 ? 15.375 23.172 31.531 1 67.81 321 LYS A N 1
ATOM 2467 C CA . LYS A 1 321 ? 15.102 22.734 32.875 1 67.81 321 LYS A CA 1
ATOM 2468 C C . LYS A 1 321 ? 14.156 23.688 33.594 1 67.81 321 LYS A C 1
ATOM 2470 O O . LYS A 1 321 ? 13.242 23.266 34.312 1 67.81 321 LYS A O 1
ATOM 2475 N N . ARG A 1 322 ? 14.359 24.906 33.438 1 67.56 322 ARG A N 1
ATOM 2476 C CA . ARG A 1 322 ? 13.531 25.938 34.062 1 67.56 322 ARG A CA 1
ATOM 2477 C C . ARG A 1 322 ? 12.117 25.922 33.5 1 67.56 322 ARG A C 1
ATOM 2479 O O . ARG A 1 322 ? 11.148 26.172 34.219 1 67.56 322 ARG A O 1
ATOM 2486 N N . HIS A 1 323 ? 12.062 25.734 32.219 1 63.19 323 HIS A N 1
ATOM 2487 C CA . HIS A 1 323 ? 10.758 25.734 31.562 1 63.19 323 HIS A CA 1
ATOM 2488 C C . HIS A 1 323 ? 9.906 24.547 32.031 1 63.19 323 HIS A C 1
ATOM 2490 O O . HIS A 1 323 ? 8.688 24.688 32.188 1 63.19 323 HIS A O 1
ATOM 2496 N N . ARG A 1 324 ? 10.461 23.5 32.219 1 56.91 324 ARG A N 1
ATOM 2497 C CA . ARG A 1 324 ? 9.75 22.328 32.719 1 56.91 324 ARG A CA 1
ATOM 2498 C C . ARG A 1 324 ? 9.156 22.594 34.094 1 56.91 324 ARG A C 1
ATOM 2500 O O . ARG A 1 324 ? 8.047 22.141 34.406 1 56.91 324 ARG A O 1
ATOM 2507 N N . GLN A 1 325 ? 9.945 23.234 34.875 1 50.81 325 GLN A N 1
ATOM 2508 C CA . GLN A 1 325 ? 9.5 23.516 36.219 1 50.81 325 GLN A CA 1
ATOM 2509 C C . GLN A 1 325 ? 8.297 24.453 36.219 1 50.81 325 GLN A C 1
ATOM 2511 O O . GLN A 1 325 ? 7.469 24.422 37.125 1 50.81 325 GLN A O 1
ATOM 2516 N N . HIS A 1 326 ? 8.148 25.188 35.156 1 47.19 326 HIS A N 1
ATOM 2517 C CA . HIS A 1 326 ? 7.039 26.125 35.125 1 47.19 326 HIS A CA 1
ATOM 2518 C C . HIS A 1 326 ? 5.793 25.516 34.5 1 47.19 326 HIS A C 1
ATOM 2520 O O . HIS A 1 326 ? 4.699 26.062 34.625 1 47.19 326 HIS A O 1
ATOM 2526 N N . GLU A 1 327 ? 5.918 24.547 33.75 1 45.09 327 GLU A N 1
ATOM 2527 C CA . GLU A 1 327 ? 4.734 23.922 33.188 1 45.09 327 GLU A CA 1
ATOM 2528 C C . GLU A 1 327 ? 4.031 23.016 34.188 1 45.09 327 GLU A C 1
ATOM 2530 O O . GLU A 1 327 ? 2.928 22.531 33.938 1 45.09 327 GLU A O 1
ATOM 2535 N N . TRP A 1 328 ? 4.699 22.781 35.375 1 35.59 328 TRP A N 1
ATOM 2536 C CA . TRP A 1 328 ? 3.967 22.188 36.5 1 35.59 328 TRP A CA 1
ATOM 2537 C C . TRP A 1 328 ? 3.432 23.281 37.438 1 35.59 328 TRP A C 1
ATOM 2539 O O . TRP A 1 328 ? 4.09 24.297 37.656 1 35.59 328 TRP A O 1
ATOM 2549 N N . MET B 1 1 ? 23.047 -7.574 -21.656 1 28.61 1 MET B N 1
ATOM 2550 C CA . MET B 1 1 ? 22.125 -6.48 -21.938 1 28.61 1 MET B CA 1
ATOM 2551 C C . MET B 1 1 ? 21.156 -6.867 -23.062 1 28.61 1 MET B C 1
ATOM 2553 O O . MET B 1 1 ? 19.969 -6.566 -22.984 1 28.61 1 MET B O 1
ATOM 2557 N N . GLN B 1 2 ? 21.688 -7.559 -24.047 1 35.91 2 GLN B N 1
ATOM 2558 C CA . GLN B 1 2 ? 20.984 -7.91 -25.266 1 35.91 2 GLN B CA 1
ATOM 2559 C C . GLN B 1 2 ? 19.938 -8.992 -25.016 1 35.91 2 GLN B C 1
ATOM 2561 O O . GLN B 1 2 ? 18.828 -8.922 -25.531 1 35.91 2 GLN B O 1
ATOM 2566 N N . GLU B 1 3 ? 20.328 -9.828 -24.172 1 38.09 3 GLU B N 1
ATOM 2567 C CA . GLU B 1 3 ? 19.484 -10.992 -23.922 1 38.09 3 GLU B CA 1
ATOM 2568 C C . GLU B 1 3 ? 18.297 -10.633 -23.031 1 38.09 3 GLU B C 1
ATOM 2570 O O . GLU B 1 3 ? 17.203 -11.18 -23.203 1 38.09 3 GLU B O 1
ATOM 2575 N N . ILE B 1 4 ? 18.453 -9.727 -22.094 1 40.53 4 ILE B N 1
ATOM 2576 C CA . ILE B 1 4 ? 17.406 -9.219 -21.219 1 40.53 4 ILE B CA 1
ATOM 2577 C C . ILE B 1 4 ? 16.359 -8.461 -22.031 1 40.53 4 ILE B C 1
ATOM 2579 O O . ILE B 1 4 ? 15.156 -8.641 -21.828 1 40.53 4 ILE B O 1
ATOM 2583 N N . ILE B 1 5 ? 16.797 -7.555 -22.984 1 41.38 5 ILE B N 1
ATOM 2584 C CA . ILE B 1 5 ? 15.969 -6.805 -23.922 1 41.38 5 ILE B CA 1
ATOM 2585 C C . ILE B 1 5 ? 15.125 -7.77 -24.75 1 41.38 5 ILE B C 1
ATOM 2587 O O . ILE B 1 5 ? 13.945 -7.508 -25 1 41.38 5 ILE B O 1
ATOM 2591 N N . ASP B 1 6 ? 15.758 -8.977 -24.859 1 47.62 6 ASP B N 1
ATOM 2592 C CA . ASP B 1 6 ? 15.094 -9.93 -25.75 1 47.62 6 ASP B CA 1
ATOM 2593 C C . ASP B 1 6 ? 13.883 -10.562 -25.062 1 47.62 6 ASP B C 1
ATOM 2595 O O . ASP B 1 6 ? 12.82 -10.672 -25.672 1 47.62 6 ASP B O 1
ATOM 2599 N N . VAL B 1 7 ? 14.125 -10.789 -23.797 1 45 7 VAL B N 1
ATOM 2600 C CA . VAL B 1 7 ? 13.016 -11.445 -23.109 1 45 7 VAL B CA 1
ATOM 2601 C C . VAL B 1 7 ? 11.875 -10.453 -22.906 1 45 7 VAL B C 1
ATOM 2603 O O . VAL B 1 7 ? 10.711 -10.766 -23.156 1 45 7 VAL B O 1
ATOM 2606 N N . GLU B 1 8 ? 12.281 -9.289 -22.453 1 52.25 8 GLU B N 1
ATOM 2607 C CA . GLU B 1 8 ? 11.289 -8.234 -22.25 1 52.25 8 GLU B CA 1
ATOM 2608 C C . GLU B 1 8 ? 10.617 -7.855 -23.562 1 52.25 8 GLU B C 1
ATOM 2610 O O . GLU B 1 8 ? 9.406 -7.621 -23.609 1 52.25 8 GLU B O 1
ATOM 2615 N N . SER B 1 9 ? 11.492 -7.793 -24.531 1 50.44 9 SER B N 1
ATOM 2616 C CA . SER B 1 9 ? 10.984 -7.473 -25.859 1 50.44 9 SER B CA 1
ATOM 2617 C C . SER B 1 9 ? 10.07 -8.57 -26.391 1 50.44 9 SER B C 1
ATOM 2619 O O . SER B 1 9 ? 9.078 -8.289 -27.062 1 50.44 9 SER B O 1
ATOM 2621 N N . GLN B 1 10 ? 10.469 -9.734 -26.031 1 46.12 10 GLN B N 1
ATOM 2622 C CA . GLN B 1 10 ? 9.656 -10.844 -26.5 1 46.12 10 GLN B CA 1
ATOM 2623 C C . GLN B 1 10 ? 8.273 -10.828 -25.844 1 46.12 10 GLN B C 1
ATOM 2625 O O . GLN B 1 10 ? 7.262 -11.055 -26.516 1 46.12 10 GLN B O 1
ATOM 2630 N N . ILE B 1 11 ? 8.289 -10.523 -24.547 1 51.06 11 ILE B N 1
ATOM 2631 C CA . ILE B 1 11 ? 7 -10.484 -23.859 1 51.06 11 ILE B CA 1
ATOM 2632 C C . ILE B 1 11 ? 6.176 -9.305 -24.359 1 51.06 11 ILE B C 1
ATOM 2634 O O . ILE B 1 11 ? 4.98 -9.445 -24.625 1 51.06 11 ILE B O 1
ATOM 2638 N N . SER B 1 12 ? 6.852 -8.164 -24.516 1 51.28 12 SER B N 1
ATOM 2639 C CA . SER B 1 12 ? 6.156 -6.949 -24.922 1 51.28 12 SER B CA 1
ATOM 2640 C C . SER B 1 12 ? 5.605 -7.07 -26.344 1 51.28 12 SER B C 1
ATOM 2642 O O . SER B 1 12 ? 4.488 -6.625 -26.625 1 51.28 12 SER B O 1
ATOM 2644 N N . VAL B 1 13 ? 6.359 -7.508 -27.312 1 43.5 13 VAL B N 1
ATOM 2645 C CA . VAL B 1 13 ? 5.953 -7.617 -28.703 1 43.5 13 VAL B CA 1
ATOM 2646 C C . VAL B 1 13 ? 4.793 -8.602 -28.828 1 43.5 13 VAL B C 1
ATOM 2648 O O . VAL B 1 13 ? 3.838 -8.352 -29.562 1 43.5 13 VAL B O 1
ATOM 2651 N N . SER B 1 14 ? 4.852 -9.617 -28.188 1 42.88 14 SER B N 1
ATOM 2652 C CA . SER B 1 14 ? 3.824 -10.641 -28.344 1 42.88 14 SER B CA 1
ATOM 2653 C C . SER B 1 14 ? 2.508 -10.211 -27.703 1 42.88 14 SER B C 1
ATOM 2655 O O . SER B 1 14 ? 1.432 -10.5 -28.234 1 42.88 14 SER B O 1
ATOM 2657 N N . ILE B 1 15 ? 2.611 -9.5 -26.641 1 45.06 15 ILE B N 1
ATOM 2658 C CA . ILE B 1 15 ? 1.403 -9.117 -25.922 1 45.06 15 ILE B CA 1
ATOM 2659 C C . ILE B 1 15 ? 0.751 -7.918 -26.609 1 45.06 15 ILE B C 1
ATOM 2661 O O . ILE B 1 15 ? -0.476 -7.84 -26.703 1 45.06 15 ILE B O 1
ATOM 2665 N N . GLU B 1 16 ? 1.433 -6.973 -27.125 1 40.19 16 GLU B N 1
ATOM 2666 C CA . GLU B 1 16 ? 0.833 -5.84 -27.828 1 40.19 16 GLU B CA 1
ATOM 2667 C C . GLU B 1 16 ? 0.058 -6.301 -29.047 1 40.19 16 GLU B C 1
ATOM 2669 O O . GLU B 1 16 ? -0.966 -5.711 -29.406 1 40.19 16 GLU B O 1
ATOM 2674 N N . ASP B 1 17 ? 0.454 -7.258 -29.75 1 34.34 17 ASP B N 1
ATOM 2675 C CA . ASP B 1 17 ? -0.235 -7.668 -30.969 1 34.34 17 ASP B CA 1
ATOM 2676 C C . ASP B 1 17 ? -1.59 -8.297 -30.656 1 34.34 17 ASP B C 1
ATOM 2678 O O . ASP B 1 17 ? -2.52 -8.219 -31.453 1 34.34 17 ASP B O 1
ATOM 2682 N N . ASP B 1 18 ? -1.74 -9.062 -29.625 1 34.88 18 ASP B N 1
ATOM 2683 C CA . ASP B 1 18 ? -3.004 -9.766 -29.453 1 34.88 18 ASP B CA 1
ATOM 2684 C C . ASP B 1 18 ? -4.094 -8.836 -28.938 1 34.88 18 ASP B C 1
ATOM 2686 O O . ASP B 1 18 ? -5.223 -9.266 -28.688 1 34.88 18 ASP B O 1
ATOM 2690 N N . GLU B 1 19 ? -3.871 -7.66 -28.578 1 33.91 19 GLU B N 1
ATOM 2691 C CA . GLU B 1 19 ? -5.062 -6.898 -28.203 1 33.91 19 GLU B CA 1
ATOM 2692 C C . GLU B 1 19 ? -6.043 -6.801 -29.375 1 33.91 19 GLU B C 1
ATOM 2694 O O . GLU B 1 19 ? -7.184 -6.363 -29.188 1 33.91 19 GLU B O 1
ATOM 2699 N N . ILE B 1 20 ? -5.656 -6.766 -30.672 1 29.31 20 ILE B N 1
ATOM 2700 C CA . ILE B 1 20 ? -6.598 -6.379 -31.719 1 29.31 20 ILE B CA 1
ATOM 2701 C C . ILE B 1 20 ? -7.453 -7.582 -32.125 1 29.31 20 ILE B C 1
ATOM 2703 O O . ILE B 1 20 ? -8.477 -7.43 -32.781 1 29.31 20 ILE B O 1
ATOM 2707 N N . SER B 1 21 ? -6.977 -8.836 -32.281 1 27.33 21 SER B N 1
ATOM 2708 C CA . SER B 1 21 ? -7.836 -9.68 -33.125 1 27.33 21 SER B CA 1
ATOM 2709 C C . SER B 1 21 ? -9.016 -10.219 -32.312 1 27.33 21 SER B C 1
ATOM 2711 O O . SER B 1 21 ? -8.828 -10.977 -31.359 1 27.33 21 SER B O 1
ATOM 2713 N N . ASP B 1 22 ? -10.133 -9.562 -32.219 1 28.22 22 ASP B N 1
ATOM 2714 C CA . ASP B 1 22 ? -11.477 -10 -31.859 1 28.22 22 ASP B CA 1
ATOM 2715 C C . ASP B 1 22 ? -11.914 -11.203 -32.688 1 28.22 22 ASP B C 1
ATOM 2717 O O . ASP B 1 22 ? -12.617 -11.062 -33.688 1 28.22 22 ASP B O 1
ATOM 2721 N N . ALA B 1 23 ? -11.133 -12.133 -33.344 1 26.66 23 ALA B N 1
ATOM 2722 C CA . ALA B 1 23 ? -11.836 -13.094 -34.188 1 26.66 23 ALA B CA 1
ATOM 2723 C C . ALA B 1 23 ? -12.867 -13.883 -33.375 1 26.66 23 ALA B C 1
ATOM 2725 O O . ALA B 1 23 ? -12.547 -14.438 -32.344 1 26.66 23 ALA B O 1
ATOM 2726 N N . GLY B 1 24 ? -14.242 -13.734 -33.531 1 26.92 24 GLY B N 1
ATOM 2727 C CA . GLY B 1 24 ? -15.492 -14.438 -33.312 1 26.92 24 GLY B CA 1
ATOM 2728 C C . GLY B 1 24 ? -15.406 -15.922 -33.625 1 26.92 24 GLY B C 1
ATOM 2729 O O . GLY B 1 24 ? -16.422 -16.578 -33.812 1 26.92 24 GLY B O 1
ATOM 2730 N N . SER B 1 25 ? -14.375 -16.453 -34.344 1 25.84 25 SER B N 1
ATOM 2731 C CA . SER B 1 25 ? -14.758 -17.75 -34.906 1 25.84 25 SER B CA 1
ATOM 2732 C C . SER B 1 25 ? -15.039 -18.766 -33.781 1 25.84 25 SER B C 1
ATOM 2734 O O . SER B 1 25 ? -14.25 -18.891 -32.844 1 25.84 25 SER B O 1
ATOM 2736 N N . VAL B 1 26 ? -16.297 -19.094 -33.562 1 27.61 26 VAL B N 1
ATOM 2737 C CA . VAL B 1 26 ? -17 -20.188 -32.875 1 27.61 26 VAL B CA 1
ATOM 2738 C C . VAL B 1 26 ? -16.375 -21.516 -33.281 1 27.61 26 VAL B C 1
ATOM 2740 O O . VAL B 1 26 ? -16.641 -22.031 -34.375 1 27.61 26 VAL B O 1
ATOM 2743 N N . THR B 1 27 ? -15.07 -21.625 -33.531 1 26.83 27 THR B N 1
ATOM 2744 C CA . THR B 1 27 ? -14.773 -22.984 -33.969 1 26.83 27 THR B CA 1
ATOM 2745 C C . THR B 1 27 ? -15.297 -23.984 -32.938 1 26.83 27 THR B C 1
ATOM 2747 O O . THR B 1 27 ? -15.375 -23.688 -31.734 1 26.83 27 THR B O 1
ATOM 2750 N N . GLU B 1 28 ? -16.078 -24.906 -33.406 1 27.72 28 GLU B N 1
ATOM 2751 C CA . GLU B 1 28 ? -16.609 -26.156 -32.875 1 27.72 28 GLU B CA 1
ATOM 2752 C C . GLU B 1 28 ? -15.562 -26.906 -32.062 1 27.72 28 GLU B C 1
ATOM 2754 O O . GLU B 1 28 ? -14.484 -27.203 -32.594 1 27.72 28 GLU B O 1
ATOM 2759 N N . GLU B 1 29 ? -15.445 -26.562 -30.844 1 28.17 29 GLU B N 1
ATOM 2760 C CA . GLU B 1 29 ? -14.516 -27.031 -29.828 1 28.17 29 GLU B CA 1
ATOM 2761 C C . GLU B 1 29 ? -14.484 -28.562 -29.766 1 28.17 29 GLU B C 1
ATOM 2763 O O . GLU B 1 29 ? -15.375 -29.188 -29.188 1 28.17 29 GLU B O 1
ATOM 2768 N N . SER B 1 30 ? -14.312 -29.141 -30.906 1 27.95 30 SER B N 1
ATOM 2769 C CA . SER B 1 30 ? -14 -30.547 -30.609 1 27.95 30 SER B CA 1
ATOM 2770 C C . SER B 1 30 ? -12.805 -30.656 -29.672 1 27.95 30 SER B C 1
ATOM 2772 O O . SER B 1 30 ? -11.656 -30.484 -30.094 1 27.95 30 SER B O 1
ATOM 2774 N N . THR B 1 31 ? -12.773 -29.906 -28.641 1 30.2 31 THR B N 1
ATOM 2775 C CA . THR B 1 31 ? -11.578 -29.812 -27.812 1 30.2 31 THR B CA 1
ATOM 2776 C C . THR B 1 31 ? -11.109 -31.219 -27.406 1 30.2 31 THR B C 1
ATOM 2778 O O . THR B 1 31 ? -11.875 -32 -26.844 1 30.2 31 THR B O 1
ATOM 2781 N N . PRO B 1 32 ? -10.211 -31.766 -28.125 1 33.19 32 PRO B N 1
ATOM 2782 C CA . PRO B 1 32 ? -9.688 -33.031 -27.625 1 33.19 32 PRO B CA 1
ATOM 2783 C C . PRO B 1 32 ? -9.469 -33.062 -26.125 1 33.19 32 PRO B C 1
ATOM 2785 O O . PRO B 1 32 ? -9.344 -31.984 -25.5 1 33.19 32 PRO B O 1
ATOM 2788 N N . PRO B 1 33 ? -9.68 -34.25 -25.406 1 31.89 33 PRO B N 1
ATOM 2789 C CA . PRO B 1 33 ? -9.531 -34.438 -23.953 1 31.89 33 PRO B CA 1
ATOM 2790 C C . PRO B 1 33 ? -8.234 -33.844 -23.406 1 31.89 33 PRO B C 1
ATOM 2792 O O . PRO B 1 33 ? -7.148 -34.312 -23.766 1 31.89 33 PRO B O 1
ATOM 2795 N N . SER B 1 34 ? -7.906 -32.656 -23.734 1 35.84 34 SER B N 1
ATOM 2796 C CA . SER B 1 34 ? -6.668 -32.125 -23.188 1 35.84 34 SER B CA 1
ATOM 2797 C C . SER B 1 34 ? -6.43 -32.625 -21.766 1 35.84 34 SER B C 1
ATOM 2799 O O . SER B 1 34 ? -7.367 -32.688 -20.969 1 35.84 34 SER B O 1
ATOM 2801 N N . PRO B 1 35 ? -5.273 -33.188 -21.516 1 37.78 35 PRO B N 1
ATOM 2802 C CA . PRO B 1 35 ? -5.023 -33.875 -20.266 1 37.78 35 PRO B CA 1
ATOM 2803 C C . PRO B 1 35 ? -5.707 -33.219 -19.062 1 37.78 35 PRO B C 1
ATOM 2805 O O . PRO B 1 35 ? -6.582 -33.812 -18.438 1 37.78 35 PRO B O 1
ATOM 2808 N N . HIS B 1 36 ? -4.883 -32.562 -18.016 1 41.34 36 HIS B N 1
ATOM 2809 C CA . HIS B 1 36 ? -5.309 -32.375 -16.641 1 41.34 36 HIS B CA 1
ATOM 2810 C C . HIS B 1 36 ? -6.352 -31.266 -16.531 1 41.34 36 HIS B C 1
ATOM 2812 O O . HIS B 1 36 ? -6.008 -30.078 -16.547 1 41.34 36 HIS B O 1
ATOM 2818 N N . PRO B 1 37 ? -7.504 -31.375 -17.016 1 48.31 37 PRO B N 1
ATOM 2819 C CA . PRO B 1 37 ? -8.672 -30.5 -16.969 1 48.31 37 PRO B CA 1
ATOM 2820 C C . PRO B 1 37 ? -8.719 -29.656 -15.695 1 48.31 37 PRO B C 1
ATOM 2822 O O . PRO B 1 37 ? -9.164 -28.5 -15.734 1 48.31 37 PRO B O 1
ATOM 2825 N N . THR B 1 38 ? -8.258 -30.312 -14.609 1 56.94 38 THR B N 1
ATOM 2826 C CA . THR B 1 38 ? -8.508 -29.797 -13.273 1 56.94 38 THR B CA 1
ATOM 2827 C C . THR B 1 38 ? -7.637 -28.562 -13 1 56.94 38 THR B C 1
ATOM 2829 O O . THR B 1 38 ? -8.062 -27.641 -12.312 1 56.94 38 THR B O 1
ATOM 2832 N N . SER B 1 39 ? -6.5 -28.453 -13.766 1 65.94 39 SER B N 1
ATOM 2833 C CA . SER B 1 39 ? -5.586 -27.375 -13.414 1 65.94 39 SER B CA 1
ATOM 2834 C C . SER B 1 39 ? -5.977 -26.078 -14.117 1 65.94 39 SER B C 1
ATOM 2836 O O . SER B 1 39 ? -5.625 -24.984 -13.656 1 65.94 39 SER B O 1
ATOM 2838 N N . GLN B 1 40 ? -6.77 -26.156 -15.211 1 70.81 40 GLN B N 1
ATOM 2839 C CA . GLN B 1 40 ? -7.141 -24.953 -15.953 1 70.81 40 GLN B CA 1
ATOM 2840 C C . GLN B 1 40 ? -8.086 -24.078 -15.148 1 70.81 40 GLN B C 1
ATOM 2842 O O . GLN B 1 40 ? -8.18 -22.875 -15.391 1 70.81 40 GLN B O 1
ATOM 2847 N N . SER B 1 41 ? -8.578 -24.75 -14.141 1 70.69 41 SER B N 1
ATOM 2848 C CA . SER B 1 41 ? -9.594 -24.016 -13.398 1 70.69 41 SER B CA 1
ATOM 2849 C C . SER B 1 41 ? -9.031 -23.453 -12.094 1 70.69 41 SER B C 1
ATOM 2851 O O . SER B 1 41 ? -9.742 -22.766 -11.352 1 70.69 41 SER B O 1
ATOM 2853 N N . LEU B 1 42 ? -7.816 -23.656 -11.859 1 75.44 42 LEU B N 1
ATOM 2854 C CA . LEU B 1 42 ? -7.207 -23.297 -10.578 1 75.44 42 LEU B CA 1
ATOM 2855 C C . LEU B 1 42 ? -7.465 -21.844 -10.234 1 75.44 42 LEU B C 1
ATOM 2857 O O . LEU B 1 42 ? -7.738 -21.516 -9.078 1 75.44 42 LEU B O 1
ATOM 2861 N N . PHE B 1 43 ? -7.461 -20.891 -11.203 1 81.44 43 PHE B N 1
ATOM 2862 C CA . PHE B 1 43 ? -7.609 -19.469 -10.93 1 81.44 43 PHE B CA 1
ATOM 2863 C C . PHE B 1 43 ? -8.805 -18.891 -11.695 1 81.44 43 PHE B C 1
ATOM 2865 O O . PHE B 1 43 ? -8.891 -17.672 -11.883 1 81.44 43 PHE B O 1
ATOM 2872 N N . ALA B 1 44 ? -9.664 -19.75 -12.008 1 75.75 44 ALA B N 1
ATOM 2873 C CA . ALA B 1 44 ? -10.828 -19.281 -12.766 1 75.75 44 ALA B CA 1
ATOM 2874 C C . ALA B 1 44 ? -11.719 -18.391 -11.914 1 75.75 44 ALA B C 1
ATOM 2876 O O . ALA B 1 44 ? -12.219 -17.375 -12.398 1 75.75 44 ALA B O 1
ATOM 2877 N N . ARG B 1 45 ? -11.859 -18.734 -10.711 1 73.19 45 ARG B N 1
ATOM 2878 C CA . ARG B 1 45 ? -12.727 -17.969 -9.82 1 73.19 45 ARG B CA 1
ATOM 2879 C C . ARG B 1 45 ? -12.086 -16.625 -9.461 1 73.19 45 ARG B C 1
ATOM 2881 O O . ARG B 1 45 ? -12.766 -15.719 -8.992 1 73.19 45 ARG B O 1
ATOM 2888 N N . ASP B 1 46 ? -10.836 -16.562 -9.664 1 77.62 46 ASP B N 1
ATOM 2889 C CA . ASP B 1 46 ? -10.117 -15.328 -9.367 1 77.62 46 ASP B CA 1
ATOM 2890 C C . ASP B 1 46 ? -10.055 -14.43 -10.602 1 77.62 46 ASP B C 1
ATOM 2892 O O . ASP B 1 46 ? -9.398 -13.383 -10.578 1 77.62 46 ASP B O 1
ATOM 2896 N N . GLY B 1 47 ? -10.688 -14.828 -11.633 1 73.75 47 GLY B N 1
ATOM 2897 C CA . GLY B 1 47 ? -10.797 -14 -12.82 1 73.75 47 GLY B CA 1
ATOM 2898 C C . GLY B 1 47 ? -9.641 -14.188 -13.781 1 73.75 47 GLY B C 1
ATOM 2899 O O . GLY B 1 47 ? -9.344 -13.297 -14.586 1 73.75 47 GLY B O 1
ATOM 2900 N N . LEU B 1 48 ? -8.914 -15.227 -13.594 1 83.88 48 LEU B N 1
ATOM 2901 C CA . LEU B 1 48 ? -7.816 -15.477 -14.531 1 83.88 48 LEU B CA 1
ATOM 2902 C C . LEU B 1 48 ? -8.18 -16.594 -15.508 1 83.88 48 LEU B C 1
ATOM 2904 O O . LEU B 1 48 ? -8.867 -17.547 -15.141 1 83.88 48 LEU B O 1
ATOM 2908 N N . ALA B 1 49 ? -7.727 -16.438 -16.688 1 85.81 49 ALA B N 1
ATOM 2909 C CA . ALA B 1 49 ? -7.984 -17.422 -17.734 1 85.81 49 ALA B CA 1
ATOM 2910 C C . ALA B 1 49 ? -6.699 -18.141 -18.141 1 85.81 49 ALA B C 1
ATOM 2912 O O . ALA B 1 49 ? -5.641 -17.516 -18.25 1 85.81 49 ALA B O 1
ATOM 2913 N N . ALA B 1 50 ? -6.879 -19.406 -18.312 1 89.94 50 ALA B N 1
ATOM 2914 C CA . ALA B 1 50 ? -5.727 -20.172 -18.797 1 89.94 50 ALA B CA 1
ATOM 2915 C C . ALA B 1 50 ? -5.418 -19.828 -20.25 1 89.94 50 ALA B C 1
ATOM 2917 O O . ALA B 1 50 ? -6.328 -19.672 -21.062 1 89.94 50 ALA B O 1
ATOM 2918 N N . ILE B 1 51 ? -4.164 -19.625 -20.5 1 90.25 51 ILE B N 1
ATOM 2919 C CA . ILE B 1 51 ? -3.73 -19.406 -21.875 1 90.25 51 ILE B CA 1
ATOM 2920 C C . ILE B 1 51 ? -3.635 -20.734 -22.609 1 90.25 51 ILE B C 1
ATOM 2922 O O . ILE B 1 51 ? -3.16 -21.734 -22.062 1 90.25 51 ILE B O 1
ATOM 2926 N N . ALA B 1 52 ? -4.078 -20.703 -23.797 1 89.62 52 ALA B N 1
ATOM 2927 C CA . ALA B 1 52 ? -4.09 -21.922 -24.594 1 89.62 52 ALA B CA 1
ATOM 2928 C C . ALA B 1 52 ? -2.672 -22.438 -24.828 1 89.62 52 ALA B C 1
ATOM 2930 O O . ALA B 1 52 ? -1.794 -21.672 -25.25 1 89.62 52 ALA B O 1
ATOM 2931 N N . GLU B 1 53 ? -2.525 -23.719 -24.609 1 90.19 53 GLU B N 1
ATOM 2932 C CA . GLU B 1 53 ? -1.23 -24.328 -24.875 1 90.19 53 GLU B CA 1
ATOM 2933 C C . GLU B 1 53 ? -0.891 -24.266 -26.359 1 90.19 53 GLU B C 1
ATOM 2935 O O . GLU B 1 53 ? -1.761 -24.469 -27.219 1 90.19 53 GLU B O 1
ATOM 2940 N N . GLY B 1 54 ? 0.352 -23.969 -26.656 1 88.81 54 GLY B N 1
ATOM 2941 C CA . GLY B 1 54 ? 0.771 -23.906 -28.047 1 88.81 54 GLY B CA 1
ATOM 2942 C C . GLY B 1 54 ? 0.657 -22.531 -28.656 1 88.81 54 GLY B C 1
ATOM 2943 O O . GLY B 1 54 ? 1.22 -22.266 -29.719 1 88.81 54 GLY B O 1
ATOM 2944 N N . SER B 1 55 ? -0.139 -21.703 -28.016 1 89.12 55 SER B N 1
ATOM 2945 C CA . SER B 1 55 ? -0.21 -20.328 -28.516 1 89.12 55 SER B CA 1
ATOM 2946 C C . SER B 1 55 ? 1.145 -19.625 -28.422 1 89.12 55 SER B C 1
ATOM 2948 O O . SER B 1 55 ? 2.023 -20.078 -27.672 1 89.12 55 SER B O 1
ATOM 2950 N N . ILE B 1 56 ? 1.318 -18.641 -29.219 1 85.56 56 ILE B N 1
ATOM 2951 C CA . ILE B 1 56 ? 2.561 -17.875 -29.203 1 85.56 56 ILE B CA 1
ATOM 2952 C C . ILE B 1 56 ? 2.807 -17.297 -27.812 1 85.56 56 ILE B C 1
ATOM 2954 O O . ILE B 1 56 ? 3.914 -17.391 -27.281 1 85.56 56 ILE B O 1
ATOM 2958 N N . GLU B 1 57 ? 1.728 -16.703 -27.25 1 87.75 57 GLU B N 1
ATOM 2959 C CA . GLU B 1 57 ? 1.827 -16.125 -25.922 1 87.75 57 GLU B CA 1
ATOM 2960 C C . GLU B 1 57 ? 2.252 -17.156 -24.875 1 87.75 57 GLU B C 1
ATOM 2962 O O . GLU B 1 57 ? 3.145 -16.906 -24.062 1 87.75 57 GLU B O 1
ATOM 2967 N N . HIS B 1 58 ? 1.612 -18.234 -24.906 1 92.31 58 HIS B N 1
ATOM 2968 C CA . HIS B 1 58 ? 1.942 -19.312 -23.984 1 92.31 58 HIS B CA 1
ATOM 2969 C C . HIS B 1 58 ? 3.404 -19.719 -24.109 1 92.31 58 HIS B C 1
ATOM 2971 O O . HIS B 1 58 ? 4.113 -19.844 -23.109 1 92.31 58 HIS B O 1
ATOM 2977 N N . ASN B 1 59 ? 3.869 -19.922 -25.328 1 91.5 59 ASN B N 1
ATOM 2978 C CA . ASN B 1 59 ? 5.223 -20.406 -25.578 1 91.5 59 ASN B CA 1
ATOM 2979 C C . ASN B 1 59 ? 6.27 -19.391 -25.125 1 91.5 59 ASN B C 1
ATOM 2981 O O . ASN B 1 59 ? 7.301 -19.766 -24.562 1 91.5 59 ASN B O 1
ATOM 2985 N N . VAL B 1 60 ? 5.98 -18.172 -25.406 1 90.62 60 VAL B N 1
ATOM 2986 C CA . VAL B 1 60 ? 6.922 -17.125 -25.031 1 90.62 60 VAL B CA 1
ATOM 2987 C C . VAL B 1 60 ? 7.086 -17.094 -23.516 1 90.62 60 VAL B C 1
ATOM 2989 O O . VAL B 1 60 ? 8.211 -17.078 -23 1 90.62 60 VAL B O 1
ATOM 2992 N N . ILE B 1 61 ? 6.004 -17.047 -22.766 1 94 61 ILE B N 1
ATOM 2993 C CA . ILE B 1 61 ? 6.043 -16.938 -21.297 1 94 61 ILE B CA 1
ATOM 2994 C C . ILE B 1 61 ? 6.699 -18.188 -20.719 1 94 61 ILE B C 1
ATOM 2996 O O . ILE B 1 61 ? 7.523 -18.094 -19.797 1 94 61 ILE B O 1
ATOM 3000 N N . LYS B 1 62 ? 6.324 -19.344 -21.25 1 94.88 62 LYS B N 1
ATOM 3001 C CA . LYS B 1 62 ? 6.93 -20.594 -20.812 1 94.88 62 LYS B CA 1
ATOM 3002 C C . LYS B 1 62 ? 8.445 -20.562 -21 1 94.88 62 LYS B C 1
ATOM 3004 O O . LYS B 1 62 ? 9.195 -20.938 -20.094 1 94.88 62 LYS B O 1
ATOM 3009 N N . ASN B 1 63 ? 8.875 -20.125 -22.109 1 92.81 63 ASN B N 1
ATOM 3010 C CA . ASN B 1 63 ? 10.297 -20.094 -22.438 1 92.81 63 ASN B CA 1
ATOM 3011 C C . ASN B 1 63 ? 11.055 -19.125 -21.531 1 92.81 63 ASN B C 1
ATOM 3013 O O . ASN B 1 63 ? 12.164 -19.406 -21.078 1 92.81 63 ASN B O 1
ATOM 3017 N N . VAL B 1 64 ? 10.445 -18 -21.312 1 91.94 64 VAL B N 1
ATOM 3018 C CA . VAL B 1 64 ? 11.062 -17 -20.438 1 91.94 64 VAL B CA 1
ATOM 3019 C C . VAL B 1 64 ? 11.219 -17.594 -19.031 1 91.94 64 VAL B C 1
ATOM 3021 O O . VAL B 1 64 ? 12.258 -17.422 -18.406 1 91.94 64 VAL B O 1
ATOM 3024 N N . PHE B 1 65 ? 10.195 -18.25 -18.594 1 97.12 65 PHE B N 1
ATOM 3025 C CA . PHE B 1 65 ? 10.219 -18.859 -17.266 1 97.12 65 PHE B CA 1
ATOM 3026 C C . PHE B 1 65 ? 11.305 -19.922 -17.156 1 97.12 65 PHE B C 1
ATOM 3028 O O . PHE B 1 65 ? 12.133 -19.891 -16.25 1 97.12 65 PHE B O 1
ATOM 3035 N N . LEU B 1 66 ? 11.32 -20.766 -18.094 1 96.06 66 LEU B N 1
ATOM 3036 C CA . LEU B 1 66 ? 12.266 -21.875 -18.078 1 96.06 66 LEU B CA 1
ATOM 3037 C C . LEU B 1 66 ? 13.695 -21.375 -18.234 1 96.06 66 LEU B C 1
ATOM 3039 O O . LEU B 1 66 ? 14.617 -21.891 -17.594 1 96.06 66 LEU B O 1
ATOM 3043 N N . TYR B 1 67 ? 13.836 -20.406 -19.109 1 93.19 67 TYR B N 1
ATOM 3044 C CA . TYR B 1 67 ? 15.156 -19.797 -19.25 1 93.19 67 TYR B CA 1
ATOM 3045 C C . TYR B 1 67 ? 15.641 -19.25 -17.906 1 93.19 67 TYR B C 1
ATOM 3047 O O . TYR B 1 67 ? 16.797 -19.438 -17.531 1 93.19 67 TYR B O 1
ATOM 3055 N N . GLY B 1 68 ? 14.773 -18.578 -17.172 1 94.81 68 GLY B N 1
ATOM 3056 C CA . GLY B 1 68 ? 15.117 -17.984 -15.891 1 94.81 68 GLY B CA 1
ATOM 3057 C C . GLY B 1 68 ? 15.352 -19 -14.805 1 94.81 68 GLY B C 1
ATOM 3058 O O . GLY B 1 68 ? 15.93 -18.688 -13.758 1 94.81 68 GLY B O 1
ATOM 3059 N N . MET B 1 69 ? 14.953 -20.203 -15.016 1 95 69 MET B N 1
ATOM 3060 C CA . MET B 1 69 ? 15.133 -21.281 -14.047 1 95 69 MET B CA 1
ATOM 3061 C C . MET B 1 69 ? 16.547 -21.859 -14.125 1 95 69 MET B C 1
ATOM 3063 O O . MET B 1 69 ? 16.969 -22.578 -13.227 1 95 69 MET B O 1
ATOM 3067 N N . GLY B 1 70 ? 17.234 -21.594 -15.258 1 92.25 70 GLY B N 1
ATOM 3068 C CA . GLY B 1 70 ? 18.609 -22.031 -15.414 1 92.25 70 GLY B CA 1
ATOM 3069 C C . GLY B 1 70 ? 18.766 -23.531 -15.477 1 92.25 70 GLY B C 1
ATOM 3070 O O . GLY B 1 70 ? 18.094 -24.188 -16.266 1 92.25 70 GLY B O 1
ATOM 3071 N N . ASP B 1 71 ? 19.547 -24.078 -14.547 1 90.12 71 ASP B N 1
ATOM 3072 C CA . ASP B 1 71 ? 19.922 -25.484 -14.594 1 90.12 71 ASP B CA 1
ATOM 3073 C C . ASP B 1 71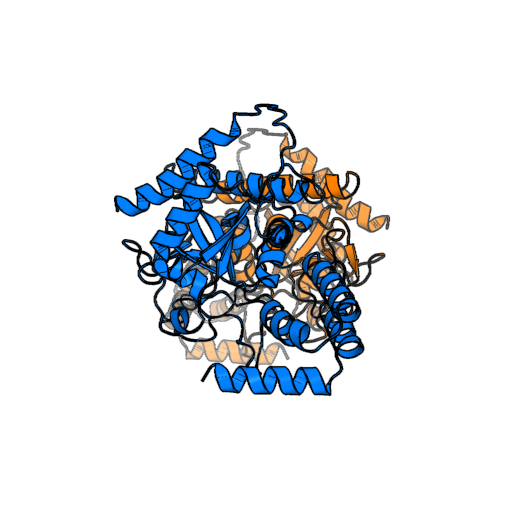 ? 18.75 -26.391 -14.234 1 90.12 71 ASP B C 1
ATOM 3075 O O . ASP B 1 71 ? 18.688 -27.547 -14.664 1 90.12 71 ASP B O 1
ATOM 3079 N N . ILE B 1 72 ? 17.828 -25.891 -13.57 1 92.25 72 ILE B N 1
ATOM 3080 C CA . ILE B 1 72 ? 16.75 -26.75 -13.094 1 92.25 72 ILE B CA 1
ATOM 3081 C C . ILE B 1 72 ? 15.594 -26.734 -14.086 1 92.25 72 ILE B C 1
ATOM 3083 O O . ILE B 1 72 ? 14.586 -27.406 -13.883 1 92.25 72 ILE B O 1
ATOM 3087 N N . SER B 1 73 ? 15.766 -26.031 -15.125 1 94.25 73 SER B N 1
ATOM 3088 C CA . SER B 1 73 ? 14.734 -25.938 -16.156 1 94.25 73 SER B CA 1
ATOM 3089 C C . SER B 1 73 ? 14.32 -27.328 -16.641 1 94.25 73 SER B C 1
ATOM 3091 O O . SER B 1 73 ? 13.141 -27.578 -16.891 1 94.25 73 SER B O 1
ATOM 3093 N N . LYS B 1 74 ? 15.297 -28.203 -16.734 1 93.44 74 LYS B N 1
ATOM 3094 C CA . LYS B 1 74 ? 15.039 -29.531 -17.266 1 93.44 74 LYS B CA 1
ATOM 3095 C C . LYS B 1 74 ? 14.156 -30.344 -16.297 1 93.44 74 LYS B C 1
ATOM 3097 O O . LYS B 1 74 ? 13.406 -31.219 -16.734 1 93.44 74 LYS B O 1
ATOM 3102 N N . ASN B 1 75 ? 14.219 -29.984 -15.07 1 94.38 75 ASN B N 1
ATOM 3103 C CA . ASN B 1 75 ? 13.461 -30.703 -14.055 1 94.38 75 ASN B CA 1
ATOM 3104 C C . ASN B 1 75 ? 12.156 -29.984 -13.719 1 94.38 75 ASN B C 1
ATOM 3106 O O . ASN B 1 75 ? 11.453 -30.359 -12.773 1 94.38 75 ASN B O 1
ATOM 3110 N N . THR B 1 76 ? 11.906 -28.953 -14.477 1 95.69 76 THR B N 1
ATOM 3111 C CA . THR B 1 76 ? 10.734 -28.141 -14.188 1 95.69 76 THR B CA 1
ATOM 3112 C C . THR B 1 76 ? 9.617 -28.422 -15.195 1 95.69 76 THR B C 1
ATOM 3114 O O . THR B 1 76 ? 9.852 -28.375 -16.406 1 95.69 76 THR B O 1
ATOM 3117 N N . ASP B 1 77 ? 8.461 -28.734 -14.695 1 95.5 77 ASP B N 1
ATOM 3118 C CA . ASP B 1 77 ? 7.289 -28.984 -15.531 1 95.5 77 ASP B CA 1
ATOM 3119 C C . ASP B 1 77 ? 6.266 -27.859 -15.383 1 95.5 77 ASP B C 1
ATOM 3121 O O . ASP B 1 77 ? 5.66 -27.703 -14.32 1 95.5 77 ASP B O 1
ATOM 3125 N N . VAL B 1 78 ? 6.074 -27.109 -16.453 1 96.44 78 VAL B N 1
ATOM 3126 C CA . VAL B 1 78 ? 5.055 -26.062 -16.438 1 96.44 78 VAL B CA 1
ATOM 3127 C C . VAL B 1 78 ? 3.68 -26.688 -16.688 1 96.44 78 VAL B C 1
ATOM 3129 O O . VAL B 1 78 ? 3.414 -27.219 -17.766 1 96.44 78 VAL B O 1
ATOM 3132 N N . VAL B 1 79 ? 2.797 -26.578 -15.758 1 94.88 79 VAL B N 1
ATOM 3133 C CA . VAL B 1 79 ? 1.497 -27.234 -15.789 1 94.88 79 VAL B CA 1
ATOM 3134 C C . VAL B 1 79 ? 0.485 -26.359 -16.516 1 94.88 79 VAL B C 1
ATOM 3136 O O . VAL B 1 79 ? -0.228 -26.812 -17.406 1 94.88 79 VAL B O 1
ATOM 3139 N N . VAL B 1 80 ? 0.351 -25.125 -16.125 1 94.75 80 VAL B N 1
ATOM 3140 C CA . VAL B 1 80 ? -0.616 -24.219 -16.734 1 94.75 80 VAL B CA 1
ATOM 3141 C C . VAL B 1 80 ? -0.157 -22.781 -16.531 1 94.75 80 VAL B C 1
ATOM 3143 O O . VAL B 1 80 ? 0.531 -22.469 -15.555 1 94.75 80 VAL B O 1
ATOM 3146 N N . ILE B 1 81 ? -0.444 -21.953 -17.453 1 95.12 81 ILE B N 1
ATOM 3147 C CA . ILE B 1 81 ? -0.208 -20.516 -17.359 1 95.12 81 ILE B CA 1
ATOM 3148 C C . ILE B 1 81 ? -1.538 -19.766 -17.438 1 95.12 81 ILE B C 1
ATOM 3150 O O . ILE B 1 81 ? -2.334 -19.984 -18.344 1 95.12 81 ILE B O 1
ATOM 3154 N N . HIS B 1 82 ? -1.766 -18.969 -16.422 1 93.88 82 HIS B N 1
ATOM 3155 C CA . HIS B 1 82 ? -2.969 -18.141 -16.391 1 93.88 82 HIS B CA 1
ATOM 3156 C C . HIS B 1 82 ? -2.637 -16.672 -16.641 1 93.88 82 HIS B C 1
ATOM 3158 O O . HIS B 1 82 ? -1.582 -16.188 -16.234 1 93.88 82 HIS B O 1
ATOM 3164 N N . LYS B 1 83 ? -3.57 -16 -17.359 1 90.62 83 LYS B N 1
ATOM 3165 C CA . LYS B 1 83 ? -3.422 -14.57 -17.609 1 90.62 83 LYS B CA 1
ATOM 3166 C C . LYS B 1 83 ? -4.5 -13.766 -16.891 1 90.62 83 LYS B C 1
ATOM 3168 O O . LYS B 1 83 ? -5.668 -14.164 -16.875 1 90.62 83 LYS B O 1
ATOM 3173 N N . SER B 1 84 ? -3.982 -12.656 -16.25 1 83.25 84 SER B N 1
ATOM 3174 C CA . SER B 1 84 ? -4.926 -11.727 -15.641 1 83.25 84 SER B CA 1
ATOM 3175 C C . SER B 1 84 ? -5.566 -10.82 -16.688 1 83.25 84 SER B C 1
ATOM 3177 O O . SER B 1 84 ? -4.867 -10.094 -17.391 1 83.25 84 SER B O 1
ATOM 3179 N N . SER B 1 85 ? -6.746 -11.016 -17.281 1 70.69 85 SER B N 1
ATOM 3180 C CA . SER B 1 85 ? -7.391 -10.195 -18.297 1 70.69 85 SER B CA 1
ATOM 3181 C C . SER B 1 85 ? -8.578 -9.43 -17.719 1 70.69 85 SER B C 1
ATOM 3183 O O . SER B 1 85 ? -9.336 -9.961 -16.906 1 70.69 85 SER B O 1
ATOM 3185 N N . PRO B 1 86 ? -8.586 -8.031 -18 1 61.69 86 PRO B N 1
ATOM 3186 C CA . PRO B 1 86 ? -9.688 -7.207 -17.5 1 61.69 86 PRO B CA 1
ATOM 3187 C C . PRO B 1 86 ? -11.047 -7.637 -18.031 1 61.69 86 PRO B C 1
ATOM 3189 O O . PRO B 1 86 ? -12.078 -7.078 -17.641 1 61.69 86 PRO B O 1
ATOM 3192 N N . THR B 1 87 ? -11.188 -8.398 -19.094 1 54.53 87 THR B N 1
ATOM 3193 C CA . THR B 1 87 ? -12.445 -8.547 -19.828 1 54.53 87 THR B CA 1
ATOM 3194 C C . THR B 1 87 ? -13.398 -9.477 -19.078 1 54.53 87 THR B C 1
ATOM 3196 O O . THR B 1 87 ? -14.57 -9.586 -19.422 1 54.53 87 THR B O 1
ATOM 3199 N N . THR B 1 88 ? -12.922 -10.328 -18.453 1 50.38 88 THR B N 1
ATOM 3200 C CA . THR B 1 88 ? -13.922 -11.344 -18.156 1 50.38 88 THR B CA 1
ATOM 3201 C C . THR B 1 88 ? -14.867 -10.867 -17.047 1 50.38 88 THR B C 1
ATOM 3203 O O . THR B 1 88 ? -14.656 -9.805 -16.469 1 50.38 88 THR B O 1
ATOM 3206 N N . SER B 1 89 ? -15.477 -11.742 -16.047 1 47.59 89 SER B N 1
ATOM 3207 C CA . SER B 1 89 ? -16.625 -11.773 -15.148 1 47.59 89 SER B CA 1
ATOM 3208 C C . SER B 1 89 ? -16.469 -10.766 -14.016 1 47.59 89 SER B C 1
ATOM 3210 O O . SER B 1 89 ? -15.539 -9.961 -14.008 1 47.59 89 SER B O 1
ATOM 3212 N N . SER B 1 90 ? -17.062 -11.078 -12.836 1 46.69 90 SER B N 1
ATOM 3213 C CA . SER B 1 90 ? -17.219 -10.477 -11.508 1 46.69 90 SER B CA 1
ATOM 3214 C C . SER B 1 90 ? -15.859 -10.055 -10.945 1 46.69 90 SER B C 1
ATOM 3216 O O . SER B 1 90 ? -14.891 -10.812 -11.023 1 46.69 90 SER B O 1
ATOM 3218 N N . GLY B 1 91 ? -15.445 -8.727 -10.898 1 58.94 91 GLY B N 1
ATOM 3219 C CA . GLY B 1 91 ? -14.188 -8.18 -10.406 1 58.94 91 GLY B CA 1
ATOM 3220 C C . GLY B 1 91 ? -13.414 -7.414 -11.461 1 58.94 91 GLY B C 1
ATOM 3221 O O . GLY B 1 91 ? -12.328 -6.891 -11.195 1 58.94 91 GLY B O 1
ATOM 3222 N N . LEU B 1 92 ? -14.094 -7.328 -12.547 1 63.16 92 LEU B N 1
ATOM 3223 C CA . LEU B 1 92 ? -13.547 -6.742 -13.766 1 63.16 92 LEU B CA 1
ATOM 3224 C C . LEU B 1 92 ? -13.25 -5.262 -13.57 1 63.16 92 LEU B C 1
ATOM 3226 O O . LEU B 1 92 ? -12.219 -4.762 -14.031 1 63.16 92 LEU B O 1
ATOM 3230 N N . ALA B 1 93 ? -14.172 -4.785 -12.859 1 77.31 93 ALA B N 1
ATOM 3231 C CA . ALA B 1 93 ? -14.023 -3.34 -12.742 1 77.31 93 ALA B CA 1
ATOM 3232 C C . ALA B 1 93 ? -12.727 -2.982 -12.016 1 77.31 93 ALA B C 1
ATOM 3234 O O . ALA B 1 93 ? -12.016 -2.057 -12.422 1 77.31 93 ALA B O 1
ATOM 3235 N N . TYR B 1 94 ? -12.359 -3.756 -11.062 1 83.56 94 TYR B N 1
ATOM 3236 C CA . TYR B 1 94 ? -11.156 -3.461 -10.289 1 83.56 94 TYR B CA 1
ATOM 3237 C C . TYR B 1 94 ? -9.898 -3.803 -11.086 1 83.56 94 TYR B C 1
ATOM 3239 O O . TYR B 1 94 ? -8.898 -3.094 -11 1 83.56 94 TYR B O 1
ATOM 3247 N N . LYS B 1 95 ? -9.984 -4.895 -11.781 1 85.5 95 LYS B N 1
ATOM 3248 C CA . LYS B 1 95 ? -8.836 -5.258 -12.602 1 85.5 95 LYS B CA 1
ATOM 3249 C C . LYS B 1 95 ? -8.555 -4.191 -13.664 1 85.5 95 LYS B C 1
ATOM 3251 O O . LYS B 1 95 ? -7.402 -3.836 -13.898 1 85.5 95 LYS B O 1
ATOM 3256 N N . LYS B 1 96 ? -9.664 -3.732 -14.266 1 89.38 96 LYS B N 1
ATOM 3257 C CA . LYS B 1 96 ? -9.516 -2.654 -15.234 1 89.38 96 LYS B CA 1
ATOM 3258 C C . LYS B 1 96 ? -8.977 -1.388 -14.578 1 89.38 96 LYS B C 1
ATOM 3260 O O . LYS B 1 96 ? -8.141 -0.692 -15.156 1 89.38 96 LYS B O 1
ATOM 3265 N N . ALA B 1 97 ? -9.477 -1.094 -13.43 1 93.75 97 ALA B N 1
ATOM 3266 C CA . ALA B 1 97 ? -9.016 0.081 -12.703 1 93.75 97 ALA B CA 1
ATOM 3267 C C . ALA B 1 97 ? -7.523 -0.017 -12.398 1 93.75 97 ALA B C 1
ATOM 3269 O O . ALA B 1 97 ? -6.793 0.97 -12.516 1 93.75 97 ALA B O 1
ATOM 3270 N N . ARG B 1 98 ? -7.09 -1.182 -12.031 1 93.81 98 ARG B N 1
ATOM 3271 C CA . ARG B 1 98 ? -5.676 -1.384 -11.734 1 93.81 98 ARG B CA 1
ATOM 3272 C C . ARG B 1 98 ? -4.816 -1.194 -12.984 1 93.81 98 ARG B C 1
ATOM 3274 O O . ARG B 1 98 ? -3.752 -0.58 -12.922 1 93.81 98 ARG B O 1
ATOM 3281 N N . LEU B 1 99 ? -5.309 -1.719 -14.07 1 93.94 99 LEU B N 1
ATOM 3282 C CA . LEU B 1 99 ? -4.594 -1.546 -15.328 1 93.94 99 LEU B CA 1
ATOM 3283 C C . LEU B 1 99 ? -4.527 -0.073 -15.719 1 93.94 99 LEU B C 1
ATOM 3285 O O . LEU B 1 99 ? -3.463 0.426 -16.094 1 93.94 99 LEU B O 1
ATOM 3289 N N . ASP B 1 100 ? -5.648 0.592 -15.633 1 94.75 100 ASP B N 1
ATOM 3290 C CA . ASP B 1 100 ? -5.699 2.01 -15.977 1 94.75 100 ASP B CA 1
ATOM 3291 C C . ASP B 1 100 ? -4.805 2.83 -15.047 1 94.75 100 ASP B C 1
ATOM 3293 O O . ASP B 1 100 ? -4.129 3.762 -15.492 1 94.75 100 ASP B O 1
ATOM 3297 N N . SER B 1 101 ? -4.867 2.516 -13.812 1 96.06 101 SER B N 1
ATOM 3298 C CA . SER B 1 101 ? -4 3.193 -12.852 1 96.06 101 SER B CA 1
ATOM 3299 C C . SER B 1 101 ? -2.529 2.975 -13.188 1 96.06 101 SER B C 1
ATOM 3301 O O . SER B 1 101 ? -1.731 3.914 -13.148 1 96.06 101 SER B O 1
ATOM 3303 N N . PHE B 1 102 ? -2.188 1.777 -13.516 1 96.62 102 PHE B N 1
ATOM 3304 C CA . PHE B 1 102 ? -0.817 1.455 -13.891 1 96.62 102 PHE B CA 1
ATOM 3305 C C . PHE B 1 102 ? -0.373 2.299 -15.078 1 96.62 102 PHE B C 1
ATOM 3307 O O . PHE B 1 102 ? 0.741 2.828 -15.094 1 96.62 102 PHE B O 1
ATOM 3314 N N . ARG B 1 103 ? -1.249 2.447 -16 1 96.25 103 ARG B N 1
ATOM 3315 C CA . ARG B 1 103 ? -0.948 3.238 -17.188 1 96.25 103 ARG B CA 1
ATOM 3316 C C . ARG B 1 103 ? -0.744 4.707 -16.844 1 96.25 103 ARG B C 1
ATOM 3318 O O . ARG B 1 103 ? 0.161 5.359 -17.359 1 96.25 103 ARG B O 1
ATOM 3325 N N . ILE B 1 104 ? -1.549 5.168 -16.016 1 96.12 104 ILE B N 1
ATOM 3326 C CA . ILE B 1 104 ? -1.449 6.559 -15.578 1 96.12 104 ILE B CA 1
ATOM 3327 C C . ILE B 1 104 ? -0.097 6.793 -14.906 1 96.12 104 ILE B C 1
ATOM 3329 O O . ILE B 1 104 ? 0.611 7.746 -15.242 1 96.12 104 ILE B O 1
ATOM 3333 N N . PHE B 1 105 ? 0.255 5.922 -14.016 1 97.06 105 PHE B N 1
ATOM 3334 C CA . PHE B 1 105 ? 1.514 6.09 -13.305 1 97.06 105 PHE B CA 1
ATOM 3335 C C . PHE B 1 105 ? 2.701 5.855 -14.227 1 97.06 105 PHE B C 1
ATOM 3337 O O . PHE B 1 105 ? 3.742 6.496 -14.086 1 97.06 105 PHE B O 1
ATOM 3344 N N . SER B 1 106 ? 2.566 4.871 -15.133 1 97.12 106 SER B N 1
ATOM 3345 C CA . SER B 1 106 ? 3.611 4.664 -16.125 1 97.12 106 SER B CA 1
ATOM 3346 C C . SER B 1 106 ? 3.879 5.938 -16.922 1 97.12 106 SER B C 1
ATOM 3348 O O . SER B 1 106 ? 5.031 6.293 -17.172 1 97.12 106 SER B O 1
ATOM 3350 N N . GLY B 1 107 ? 2.791 6.605 -17.312 1 95.5 107 GLY B N 1
ATOM 3351 C CA . GLY B 1 107 ? 2.926 7.867 -18.016 1 95.5 107 GLY B CA 1
ATOM 3352 C C . GLY B 1 107 ? 3.576 8.953 -17.188 1 95.5 107 GLY B C 1
ATOM 3353 O O . GLY B 1 107 ? 4.441 9.688 -17.672 1 95.5 107 GLY B O 1
ATOM 3354 N N . ALA B 1 108 ? 3.217 9.047 -15.961 1 93.81 108 ALA B N 1
ATOM 3355 C CA . ALA B 1 108 ? 3.758 10.07 -15.062 1 93.81 108 ALA B CA 1
ATOM 3356 C C . ALA B 1 108 ? 5.25 9.852 -14.828 1 93.81 108 ALA B C 1
ATOM 3358 O O . ALA B 1 108 ? 6.035 10.805 -14.859 1 93.81 108 ALA B O 1
ATOM 3359 N N . VAL B 1 109 ? 5.625 8.609 -14.586 1 95.44 109 VAL B N 1
ATOM 3360 C CA . VAL B 1 109 ? 7.023 8.289 -14.344 1 95.44 109 VAL B CA 1
ATOM 3361 C C . VAL B 1 109 ? 7.84 8.523 -15.609 1 95.44 109 VAL B C 1
ATOM 3363 O O . VAL B 1 109 ? 8.969 9.016 -15.547 1 95.44 109 VAL B O 1
ATOM 3366 N N . ALA B 1 110 ? 7.25 8.148 -16.75 1 95.25 110 ALA B N 1
ATOM 3367 C CA . ALA B 1 110 ? 7.926 8.391 -18.016 1 95.25 110 ALA B CA 1
ATOM 3368 C C . ALA B 1 110 ? 8.211 9.875 -18.219 1 95.25 110 ALA B C 1
ATOM 3370 O O . ALA B 1 110 ? 9.312 10.25 -18.625 1 95.25 110 ALA B O 1
ATOM 3371 N N . ASN B 1 111 ? 7.223 10.68 -17.922 1 91.62 111 ASN B N 1
ATOM 3372 C CA . ASN B 1 111 ? 7.391 12.125 -18.031 1 91.62 111 ASN B CA 1
ATOM 3373 C C . ASN B 1 111 ? 8.516 12.633 -17.141 1 91.62 111 ASN B C 1
ATOM 3375 O O . ASN B 1 111 ? 9.312 13.484 -17.562 1 91.62 111 ASN B O 1
ATOM 3379 N N . LYS B 1 112 ? 8.562 12.094 -15.992 1 89.44 112 LYS B N 1
ATOM 3380 C CA . LYS B 1 112 ? 9.594 12.469 -15.031 1 89.44 112 LYS B CA 1
ATOM 3381 C C . LYS B 1 112 ? 10.969 11.977 -15.477 1 89.44 112 LYS B C 1
ATOM 3383 O O . LYS B 1 112 ? 11.977 12.641 -15.234 1 89.44 112 LYS B O 1
ATOM 3388 N N . CYS B 1 113 ? 10.984 10.781 -16.078 1 91.75 113 CYS B N 1
ATOM 3389 C CA . CYS B 1 113 ? 12.242 10.109 -16.391 1 91.75 113 CYS B CA 1
ATOM 3390 C C . CYS B 1 113 ? 12.609 10.312 -17.859 1 91.75 113 CYS B C 1
ATOM 3392 O O . CYS B 1 113 ? 13.203 9.422 -18.469 1 91.75 113 CYS B O 1
ATOM 3394 N N . GLY B 1 114 ? 12.266 11.383 -18.516 1 90.44 114 GLY B N 1
ATOM 3395 C CA . GLY B 1 114 ? 12.688 11.703 -19.875 1 90.44 114 GLY B CA 1
ATOM 3396 C C . GLY B 1 114 ? 11.938 10.914 -20.938 1 90.44 114 GLY B C 1
ATOM 3397 O O . GLY B 1 114 ? 12.484 10.617 -22 1 90.44 114 GLY B O 1
ATOM 3398 N N . GLY B 1 115 ? 10.773 10.375 -20.609 1 91.94 115 GLY B N 1
ATOM 3399 C CA . GLY B 1 115 ? 9.922 9.75 -21.609 1 91.94 115 GLY B CA 1
ATOM 3400 C C . GLY B 1 115 ? 9.883 8.234 -21.5 1 91.94 115 GLY B C 1
ATOM 3401 O O . GLY B 1 115 ? 9.211 7.57 -22.281 1 91.94 115 GLY B O 1
ATOM 3402 N N . ASP B 1 116 ? 10.602 7.672 -20.547 1 94.38 116 ASP B N 1
ATOM 3403 C CA . ASP B 1 116 ? 10.664 6.223 -20.375 1 94.38 116 ASP B CA 1
ATOM 3404 C C . ASP B 1 116 ? 10.398 5.832 -18.922 1 94.38 116 ASP B C 1
ATOM 3406 O O . ASP B 1 116 ? 11.172 6.184 -18.031 1 94.38 116 ASP B O 1
ATOM 3410 N N . ALA B 1 117 ? 9.383 5.07 -18.734 1 96.44 117 ALA B N 1
ATOM 3411 C CA . ALA B 1 117 ? 9.023 4.645 -17.391 1 96.44 117 ALA B CA 1
ATOM 3412 C C . ALA B 1 117 ? 9.891 3.475 -16.938 1 96.44 117 ALA B C 1
ATOM 3414 O O . ALA B 1 117 ? 9.859 3.09 -15.758 1 96.44 117 ALA B O 1
ATOM 3415 N N . ASN B 1 118 ? 10.742 2.945 -17.875 1 96.62 118 ASN B N 1
ATOM 3416 C CA . ASN B 1 118 ? 11.594 1.808 -17.531 1 96.62 118 ASN B CA 1
ATOM 3417 C C . ASN B 1 118 ? 10.773 0.64 -17 1 96.62 118 ASN B C 1
ATOM 3419 O O . ASN B 1 118 ? 11.062 0.117 -15.914 1 96.62 118 ASN B O 1
ATOM 3423 N N . THR B 1 119 ? 9.695 0.314 -17.688 1 96.44 119 THR B N 1
ATOM 3424 C CA . THR B 1 119 ? 8.836 -0.799 -17.297 1 96.44 119 THR B CA 1
ATOM 3425 C C . THR B 1 119 ? 9.516 -2.135 -17.594 1 96.44 119 THR B C 1
ATOM 3427 O O . THR B 1 119 ? 10.07 -2.332 -18.672 1 96.44 119 THR B O 1
ATOM 3430 N N . ARG B 1 120 ? 9.477 -3.053 -16.641 1 95.38 120 ARG B N 1
ATOM 3431 C CA . ARG B 1 120 ? 10.117 -4.355 -16.734 1 95.38 120 ARG B CA 1
ATOM 3432 C C . ARG B 1 120 ? 9.203 -5.465 -16.219 1 95.38 120 ARG B C 1
ATOM 3434 O O . ARG B 1 120 ? 8.188 -5.188 -15.586 1 95.38 120 ARG B O 1
ATOM 3441 N N . TYR B 1 121 ? 9.578 -6.668 -16.594 1 95.75 121 TYR B N 1
ATOM 3442 C CA . TYR B 1 121 ? 8.906 -7.828 -16.016 1 95.75 121 TYR B CA 1
ATOM 3443 C C . TYR B 1 121 ? 9.68 -8.375 -14.828 1 95.75 121 TYR B C 1
ATOM 3445 O O . TYR B 1 121 ? 10.914 -8.359 -14.82 1 95.75 121 TYR B O 1
ATOM 3453 N N . ALA B 1 122 ? 8.961 -8.82 -13.875 1 97.12 122 ALA B N 1
ATOM 3454 C CA . ALA B 1 122 ? 9.594 -9.344 -12.672 1 97.12 122 ALA B CA 1
ATOM 3455 C C . ALA B 1 122 ? 8.766 -10.461 -12.055 1 97.12 122 ALA B C 1
ATOM 3457 O O . ALA B 1 122 ? 7.543 -10.508 -12.234 1 97.12 122 ALA B O 1
ATOM 3458 N N . TRP B 1 123 ? 9.461 -11.297 -11.297 1 96.5 123 TRP B N 1
ATOM 3459 C CA . TRP B 1 123 ? 8.82 -12.453 -10.688 1 96.5 123 TRP B CA 1
ATOM 3460 C C . TRP B 1 123 ? 8.547 -12.203 -9.203 1 96.5 123 TRP B C 1
ATOM 3462 O O . TRP B 1 123 ? 9.375 -11.617 -8.508 1 96.5 123 TRP B O 1
ATOM 3472 N N . TYR B 1 124 ? 7.43 -12.672 -8.742 1 95.31 124 TYR B N 1
ATOM 3473 C CA . TYR B 1 124 ? 7.082 -12.75 -7.332 1 95.31 124 TYR B CA 1
ATOM 3474 C C . TYR B 1 124 ? 6.715 -14.18 -6.941 1 95.31 124 TYR B C 1
ATOM 3476 O O . TYR B 1 124 ? 5.875 -14.812 -7.59 1 95.31 124 TYR B O 1
ATOM 3484 N N . GLY B 1 125 ? 7.352 -14.68 -5.945 1 93.25 125 GLY B N 1
ATOM 3485 C CA . GLY B 1 125 ? 7.02 -15.984 -5.406 1 93.25 125 GLY B CA 1
ATOM 3486 C C . GLY B 1 125 ? 6.328 -15.922 -4.059 1 93.25 125 GLY B C 1
ATOM 3487 O O . GLY B 1 125 ? 6.723 -15.141 -3.189 1 93.25 125 GLY B O 1
ATOM 3488 N N . GLY B 1 126 ? 5.297 -16.703 -3.91 1 90.81 126 GLY B N 1
ATOM 3489 C CA . GLY B 1 126 ? 4.551 -16.828 -2.668 1 90.81 126 GLY B CA 1
ATOM 3490 C C . GLY B 1 126 ? 3.717 -18.078 -2.592 1 90.81 126 GLY B C 1
ATOM 3491 O O . GLY B 1 126 ? 3.91 -19.016 -3.381 1 90.81 126 GLY B O 1
ATOM 3492 N N . THR B 1 127 ? 2.891 -18.125 -1.604 1 88.56 127 THR B N 1
ATOM 3493 C CA . THR B 1 127 ? 1.939 -19.219 -1.521 1 88.56 127 THR B CA 1
ATOM 3494 C C . THR B 1 127 ? 0.804 -19.031 -2.523 1 88.56 127 THR B C 1
ATOM 3496 O O . THR B 1 127 ? 0.59 -17.938 -3.027 1 88.56 127 THR B O 1
ATOM 3499 N N . ARG B 1 128 ? 0.165 -20.094 -2.797 1 88.75 128 ARG B N 1
ATOM 3500 C CA . ARG B 1 128 ? -1.001 -20.016 -3.672 1 88.75 128 ARG B CA 1
ATOM 3501 C C . ARG B 1 128 ? -2.012 -19 -3.146 1 88.75 128 ARG B C 1
ATOM 3503 O O . ARG B 1 128 ? -2.543 -18.203 -3.912 1 88.75 128 ARG B O 1
ATOM 3510 N N . ASP B 1 129 ? -2.225 -19 -1.828 1 86.62 129 ASP B N 1
ATOM 3511 C CA . ASP B 1 129 ? -3.199 -18.109 -1.218 1 86.62 129 ASP B CA 1
ATOM 3512 C C . ASP B 1 129 ? -2.75 -16.656 -1.336 1 86.62 129 ASP B C 1
ATOM 3514 O O . ASP B 1 129 ? -3.564 -15.766 -1.597 1 86.62 129 ASP B O 1
ATOM 3518 N N . ASP B 1 130 ? -1.504 -16.453 -1.166 1 89.06 130 ASP B N 1
ATOM 3519 C CA . ASP B 1 130 ? -0.963 -15.109 -1.321 1 89.06 130 ASP B CA 1
ATOM 3520 C C . ASP B 1 130 ? -1.213 -14.578 -2.73 1 89.06 130 ASP B C 1
ATOM 3522 O O . ASP B 1 130 ? -1.667 -13.445 -2.9 1 89.06 130 ASP B O 1
ATOM 3526 N N . ILE B 1 131 ? -0.876 -15.383 -3.619 1 92.81 131 ILE B N 1
ATOM 3527 C CA . ILE B 1 131 ? -0.988 -14.977 -5.016 1 92.81 131 ILE B CA 1
ATOM 3528 C C . ILE B 1 131 ? -2.453 -14.719 -5.363 1 92.81 131 ILE B C 1
ATOM 3530 O O . ILE B 1 131 ? -2.771 -13.742 -6.047 1 92.81 131 ILE B O 1
ATOM 3534 N N . ARG B 1 132 ? -3.328 -15.547 -4.859 1 89.31 132 ARG B N 1
ATOM 3535 C CA . ARG B 1 132 ? -4.758 -15.344 -5.078 1 89.31 132 ARG B CA 1
ATOM 3536 C C . ARG B 1 132 ? -5.211 -14 -4.512 1 89.31 132 ARG B C 1
ATOM 3538 O O . ARG B 1 132 ? -5.949 -13.266 -5.164 1 89.31 132 ARG B O 1
ATOM 3545 N N . GLU B 1 133 ? -4.738 -13.711 -3.369 1 90.12 133 GLU B N 1
ATOM 3546 C CA . GLU B 1 133 ? -5.113 -12.453 -2.725 1 90.12 133 GLU B CA 1
ATOM 3547 C C . GLU B 1 133 ? -4.559 -11.25 -3.486 1 90.12 133 GLU B C 1
ATOM 3549 O O . GLU B 1 133 ? -5.23 -10.227 -3.617 1 90.12 133 GLU B O 1
ATOM 3554 N N . ILE B 1 134 ? -3.395 -11.383 -3.941 1 92.69 134 ILE B N 1
ATOM 3555 C CA . ILE B 1 134 ? -2.756 -10.305 -4.691 1 92.69 134 ILE B CA 1
ATOM 3556 C C . ILE B 1 134 ? -3.559 -10.008 -5.957 1 92.69 134 ILE B C 1
ATOM 3558 O O . ILE B 1 134 ? -3.807 -8.844 -6.285 1 92.69 134 ILE B O 1
ATOM 3562 N N . VAL B 1 135 ? -3.957 -11.023 -6.621 1 90.88 135 VAL B N 1
ATOM 3563 C CA . VAL B 1 135 ? -4.684 -10.836 -7.871 1 90.88 135 VAL B CA 1
ATOM 3564 C C . VAL B 1 135 ? -6.074 -10.273 -7.586 1 90.88 135 VAL B C 1
ATOM 3566 O O . VAL B 1 135 ? -6.602 -9.484 -8.375 1 90.88 135 VAL B O 1
ATOM 3569 N N . LYS B 1 136 ? -6.566 -10.57 -6.445 1 87.69 136 LYS B N 1
ATOM 3570 C CA . LYS B 1 136 ? -7.91 -10.117 -6.082 1 87.69 136 LYS B CA 1
ATOM 3571 C C . LYS B 1 136 ? -7.887 -8.688 -5.566 1 87.69 136 LYS B C 1
ATOM 3573 O O . LYS B 1 136 ? -8.742 -7.875 -5.93 1 87.69 136 LYS B O 1
ATOM 3578 N N . TYR B 1 137 ? -6.883 -8.344 -4.73 1 90.44 137 TYR B N 1
ATOM 3579 C CA . TYR B 1 137 ? -6.977 -7.102 -3.977 1 90.44 137 TYR B CA 1
ATOM 3580 C C . TYR B 1 137 ? -5.742 -6.234 -4.195 1 90.44 137 TYR B C 1
ATOM 3582 O O . TYR B 1 137 ? -5.75 -5.043 -3.889 1 90.44 137 TYR B O 1
ATOM 3590 N N . GLY B 1 138 ? -4.73 -6.816 -4.703 1 91.88 138 GLY B N 1
ATOM 3591 C CA . GLY B 1 138 ? -3.461 -6.113 -4.777 1 91.88 138 GLY B CA 1
ATOM 3592 C C . GLY B 1 138 ? -2.492 -6.508 -3.68 1 91.88 138 GLY B C 1
ATOM 3593 O O . GLY B 1 138 ? -2.83 -7.309 -2.807 1 91.88 138 GLY B O 1
ATOM 3594 N N . PHE B 1 139 ? -1.36 -5.965 -3.742 1 92.44 139 PHE B N 1
ATOM 3595 C CA . PHE B 1 139 ? -0.319 -6.246 -2.762 1 92.44 139 PHE B CA 1
ATOM 3596 C C . PHE B 1 139 ? -0.631 -5.574 -1.431 1 92.44 139 PHE B C 1
ATOM 3598 O O . PHE B 1 139 ? -0.943 -4.383 -1.389 1 92.44 139 PHE B O 1
ATOM 3605 N N . SER B 1 140 ? -0.594 -6.273 -0.312 1 85.88 140 SER B N 1
ATOM 3606 C CA . SER B 1 140 ? -0.958 -5.734 0.994 1 85.88 140 SER B CA 1
ATOM 3607 C C . SER B 1 140 ? 0.223 -5.773 1.958 1 85.88 140 SER B C 1
ATOM 3609 O O . SER B 1 140 ? 0.264 -5.02 2.932 1 85.88 140 SER B O 1
ATOM 3611 N N . GLN B 1 141 ? 1.04 -6.688 1.917 1 70.75 141 GLN B N 1
ATOM 3612 C CA . GLN B 1 141 ? 2.098 -6.844 2.91 1 70.75 141 GLN B CA 1
ATOM 3613 C C . GLN B 1 141 ? 3.471 -6.895 2.248 1 70.75 141 GLN B C 1
ATOM 3615 O O . GLN B 1 141 ? 3.596 -7.32 1.098 1 70.75 141 GLN B O 1
ATOM 3620 N N . CYS B 1 142 ? 4.199 -6.012 2.91 1 61.22 142 CYS B N 1
ATOM 3621 C CA . CYS B 1 142 ? 5.605 -6.191 2.572 1 61.22 142 CYS B CA 1
ATOM 3622 C C . CYS B 1 142 ? 6.328 -7 3.641 1 61.22 142 CYS B C 1
ATOM 3624 O O . CYS B 1 142 ? 6.082 -6.82 4.836 1 61.22 142 CYS B O 1
ATOM 3626 N N . ALA B 1 143 ? 6.602 -8.156 3.287 1 55.94 143 ALA B N 1
ATOM 3627 C CA . ALA B 1 143 ? 7.242 -9 4.289 1 55.94 143 ALA B CA 1
ATOM 3628 C C . ALA B 1 143 ? 8.664 -8.531 4.582 1 55.94 143 ALA B C 1
ATOM 3630 O O . ALA B 1 143 ? 9.352 -8.031 3.689 1 55.94 143 ALA B O 1
ATOM 3631 N N . ARG B 1 144 ? 8.859 -8.359 5.898 1 55.59 144 ARG B N 1
ATOM 3632 C CA . ARG B 1 144 ? 10.25 -8.211 6.305 1 55.59 144 ARG B CA 1
ATOM 3633 C C . ARG B 1 144 ? 11.023 -9.516 6.098 1 55.59 144 ARG B C 1
ATOM 3635 O O . ARG B 1 144 ? 10.492 -10.602 6.348 1 55.59 144 ARG B O 1
ATOM 3642 N N . PRO B 1 145 ? 12.203 -9.375 5.426 1 53.22 145 PRO B N 1
ATOM 3643 C CA . PRO B 1 145 ? 12.977 -10.609 5.258 1 53.22 145 PRO B CA 1
ATOM 3644 C C . PRO B 1 145 ? 13.219 -11.336 6.574 1 53.22 145 PRO B C 1
ATOM 3646 O O . PRO B 1 145 ? 13.508 -10.703 7.59 1 53.22 145 PRO B O 1
ATOM 3649 N N . SER B 1 146 ? 12.672 -12.43 6.738 1 48.59 146 SER B N 1
ATOM 3650 C CA . SER B 1 146 ? 12.93 -13.234 7.93 1 48.59 146 SER B CA 1
ATOM 3651 C C . SER B 1 146 ? 14.414 -13.531 8.086 1 48.59 146 SER B C 1
ATOM 3653 O O . SER B 1 146 ? 14.914 -13.656 9.211 1 48.59 146 SER B O 1
ATOM 3655 N N . HIS B 1 147 ? 15.016 -13.789 6.977 1 52.28 147 HIS B N 1
ATOM 3656 C CA . HIS B 1 147 ? 16.422 -14.156 7.039 1 52.28 147 HIS B CA 1
ATOM 3657 C C . HIS B 1 147 ? 17.25 -13.336 6.062 1 52.28 147 HIS B C 1
ATOM 3659 O O . HIS B 1 147 ? 16.766 -12.938 5.004 1 52.28 147 HIS B O 1
ATOM 3665 N N . GLY B 1 148 ? 18.453 -13.008 6.406 1 55.72 148 GLY B N 1
ATOM 3666 C CA . GLY B 1 148 ? 19.422 -12.289 5.598 1 55.72 148 GLY B CA 1
ATOM 3667 C C . GLY B 1 148 ? 19.297 -10.781 5.707 1 55.72 148 GLY B C 1
ATOM 3668 O O . GLY B 1 148 ? 18.469 -10.281 6.465 1 55.72 148 GLY B O 1
ATOM 3669 N N . PRO B 1 149 ? 20.203 -10.375 4.953 1 56.72 149 PRO B N 1
ATOM 3670 C CA . PRO B 1 149 ? 20.188 -8.914 5.062 1 56.72 149 PRO B CA 1
ATOM 3671 C C . PRO B 1 149 ? 18.953 -8.281 4.414 1 56.72 149 PRO B C 1
ATOM 3673 O O . PRO B 1 149 ? 18.453 -8.789 3.406 1 56.72 149 PRO B O 1
ATOM 3676 N N . SER B 1 150 ? 18.484 -7.344 5.051 1 67.31 150 SER B N 1
ATOM 3677 C CA . SER B 1 150 ? 17.344 -6.594 4.527 1 67.31 150 SER B CA 1
ATOM 3678 C C . SER B 1 150 ? 17.781 -5.598 3.459 1 67.31 150 SER B C 1
ATOM 3680 O O . SER B 1 150 ? 18.844 -4.98 3.578 1 67.31 150 SER B O 1
ATOM 3682 N N . TYR B 1 151 ? 17.281 -5.691 2.236 1 77.19 151 TYR B N 1
ATOM 3683 C CA . TYR B 1 151 ? 17.5 -4.668 1.221 1 77.19 151 TYR B CA 1
ATOM 3684 C C . TYR B 1 151 ? 16.391 -3.625 1.251 1 77.19 151 TYR B C 1
ATOM 3686 O O . TYR B 1 151 ? 15.828 -3.283 0.21 1 77.19 151 TYR B O 1
ATOM 3694 N N . GLY B 1 152 ? 16.094 -3.186 2.492 1 77.75 152 GLY B N 1
ATOM 3695 C CA . GLY B 1 152 ? 15.047 -2.182 2.635 1 77.75 152 GLY B CA 1
ATOM 3696 C C . GLY B 1 152 ? 13.68 -2.779 2.875 1 77.75 152 GLY B C 1
ATOM 3697 O O . GLY B 1 152 ? 13.484 -3.988 2.721 1 77.75 152 GLY B O 1
ATOM 3698 N N . PHE B 1 153 ? 12.789 -1.926 3.174 1 80.56 153 PHE B N 1
ATOM 3699 C CA . PHE B 1 153 ? 11.414 -2.328 3.459 1 80.56 153 PHE B CA 1
ATOM 3700 C C . PHE B 1 153 ? 10.508 -2.055 2.266 1 80.56 153 PHE B C 1
ATOM 3702 O O . PHE B 1 153 ? 10 -0.942 2.107 1 80.56 153 PHE B O 1
ATOM 3709 N N . GLY B 1 154 ? 10.352 -3.018 1.414 1 88.38 154 GLY B N 1
ATOM 3710 C CA . GLY B 1 154 ? 9.516 -2.994 0.223 1 88.38 154 GLY B CA 1
ATOM 3711 C C . GLY B 1 154 ? 9.266 -4.375 -0.354 1 88.38 154 GLY B C 1
ATOM 3712 O O . GLY B 1 154 ? 9.586 -5.383 0.272 1 88.38 154 GLY B O 1
ATOM 3713 N N . LEU B 1 155 ? 8.594 -4.359 -1.37 1 91.62 155 LEU B N 1
ATOM 3714 C CA . LEU B 1 155 ? 8.352 -5.621 -2.059 1 91.62 155 LEU B CA 1
ATOM 3715 C C . LEU B 1 155 ? 9.523 -5.988 -2.955 1 91.62 155 LEU B C 1
ATOM 3717 O O . LEU B 1 155 ? 9.953 -5.184 -3.783 1 91.62 155 LEU B O 1
ATOM 3721 N N . HIS B 1 156 ? 10 -7.172 -2.754 1 92 156 HIS B N 1
ATOM 3722 C CA . HIS B 1 156 ? 11.141 -7.648 -3.533 1 92 156 HIS B CA 1
ATOM 3723 C C . HIS B 1 156 ? 10.688 -8.539 -4.684 1 92 156 HIS B C 1
ATOM 3725 O O . HIS B 1 156 ? 9.93 -9.492 -4.477 1 92 156 HIS B O 1
ATOM 3731 N N . LEU B 1 157 ? 11.156 -8.211 -5.832 1 94.25 157 LEU B N 1
ATOM 3732 C CA . LEU B 1 157 ? 10.891 -8.977 -7.043 1 94.25 157 LEU B CA 1
ATOM 3733 C C . LEU B 1 157 ? 12.195 -9.383 -7.734 1 94.25 157 LEU B C 1
ATOM 3735 O O . LEU B 1 157 ? 13.227 -8.742 -7.535 1 94.25 157 LEU B O 1
ATOM 3739 N N . SER B 1 158 ? 12.141 -10.391 -8.453 1 94.69 158 SER B N 1
ATOM 3740 C CA . SER B 1 158 ? 13.312 -10.812 -9.219 1 94.69 158 SER B CA 1
ATOM 3741 C C . SER B 1 158 ? 13.133 -10.523 -10.711 1 94.69 158 SER B C 1
ATOM 3743 O O . SER B 1 158 ? 12.055 -10.75 -11.266 1 94.69 158 SER B O 1
ATOM 3745 N N . PRO B 1 159 ? 14.141 -10.062 -11.32 1 95.25 159 PRO B N 1
ATOM 3746 C CA . PRO B 1 159 ? 14.07 -9.797 -12.758 1 95.25 159 PRO B CA 1
ATOM 3747 C C . PRO B 1 159 ? 13.695 -11.039 -13.57 1 95.25 159 PRO B C 1
ATOM 3749 O O . PRO B 1 159 ? 13.867 -12.164 -13.086 1 95.25 159 PRO B O 1
ATOM 3752 N N . ALA B 1 160 ? 13.273 -10.836 -14.758 1 91.75 160 ALA B N 1
ATOM 3753 C CA . ALA B 1 160 ? 12.766 -11.883 -15.633 1 91.75 160 ALA B CA 1
ATOM 3754 C C . ALA B 1 160 ? 13.805 -12.977 -15.844 1 91.75 160 ALA B C 1
ATOM 3756 O O . ALA B 1 160 ? 13.461 -14.156 -15.953 1 91.75 160 ALA B O 1
ATOM 3757 N N . LYS B 1 161 ? 15.062 -12.633 -15.852 1 91.5 161 LYS B N 1
ATOM 3758 C CA . LYS B 1 161 ? 16.125 -13.594 -16.125 1 91.5 161 LYS B CA 1
ATOM 3759 C C . LYS B 1 161 ? 16.375 -14.508 -14.93 1 91.5 161 LYS B C 1
ATOM 3761 O O . LYS B 1 161 ? 17.062 -15.523 -15.047 1 91.5 161 LYS B O 1
ATOM 3766 N N . PHE B 1 162 ? 15.727 -14.141 -13.836 1 93.81 162 PHE B N 1
ATOM 3767 C CA . PHE B 1 162 ? 15.984 -14.914 -12.625 1 93.81 162 PHE B CA 1
ATOM 3768 C C . PHE B 1 162 ? 14.688 -15.484 -12.062 1 93.81 162 PHE B C 1
ATOM 3770 O O . PHE B 1 162 ? 14.383 -15.312 -10.883 1 93.81 162 PHE B O 1
ATOM 3777 N N . ALA B 1 163 ? 14.008 -16.234 -12.82 1 95.19 163 ALA B N 1
ATOM 3778 C CA . ALA B 1 163 ? 12.781 -16.891 -12.383 1 95.19 163 ALA B CA 1
ATOM 3779 C C . ALA B 1 163 ? 13.047 -17.828 -11.203 1 95.19 163 ALA B C 1
ATOM 3781 O O . ALA B 1 163 ? 12.172 -18.047 -10.367 1 95.19 163 ALA B O 1
ATOM 3782 N N . ILE B 1 164 ? 14.266 -18.312 -11.117 1 94.31 164 ILE B N 1
ATOM 3783 C CA . ILE B 1 164 ? 14.664 -19.25 -10.078 1 94.31 164 ILE B CA 1
ATOM 3784 C C . ILE B 1 164 ? 14.453 -18.609 -8.703 1 94.31 164 ILE B C 1
ATOM 3786 O O . ILE B 1 164 ? 14.062 -19.297 -7.754 1 94.31 164 ILE B O 1
ATOM 3790 N N . ASP B 1 165 ? 14.68 -17.328 -8.617 1 92 165 ASP B N 1
ATOM 3791 C CA . ASP B 1 165 ? 14.508 -16.656 -7.34 1 92 165 ASP B CA 1
ATOM 3792 C C . ASP B 1 165 ? 13.039 -16.594 -6.941 1 92 165 ASP B C 1
ATOM 3794 O O . ASP B 1 165 ? 12.703 -16.719 -5.762 1 92 165 ASP B O 1
ATOM 3798 N N . GLY B 1 166 ? 12.195 -16.328 -7.879 1 92.62 166 GLY B N 1
ATOM 3799 C CA . GLY B 1 166 ? 10.766 -16.438 -7.625 1 92.62 166 GLY B CA 1
ATOM 3800 C C . GLY B 1 166 ? 10.32 -17.828 -7.23 1 92.62 166 GLY B C 1
ATOM 3801 O O . GLY B 1 166 ? 9.523 -17.984 -6.309 1 92.62 166 GLY B O 1
ATOM 3802 N N . ALA B 1 167 ? 10.891 -18.797 -7.887 1 93.88 167 ALA B N 1
ATOM 3803 C CA . ALA B 1 167 ? 10.531 -20.188 -7.629 1 93.88 167 ALA B CA 1
ATOM 3804 C C . ALA B 1 167 ? 10.953 -20.609 -6.223 1 93.88 167 ALA B C 1
ATOM 3806 O O . ALA B 1 167 ? 10.195 -21.281 -5.516 1 93.88 167 ALA B O 1
ATOM 3807 N N . THR B 1 168 ? 12.102 -20.188 -5.875 1 90.62 168 THR B N 1
ATOM 3808 C CA . THR B 1 168 ? 12.609 -20.547 -4.555 1 90.62 168 THR B CA 1
ATOM 3809 C C . THR B 1 168 ? 11.781 -19.875 -3.457 1 90.62 168 THR B C 1
ATOM 3811 O O . THR B 1 168 ? 11.641 -20.422 -2.359 1 90.62 168 THR B O 1
ATOM 3814 N N . SER B 1 169 ? 11.18 -18.766 -3.814 1 88.19 169 SER B N 1
ATOM 3815 C CA . SER B 1 169 ? 10.367 -18.016 -2.854 1 88.19 169 SER B CA 1
ATOM 3816 C C . SER B 1 169 ? 8.93 -18.516 -2.848 1 88.19 169 SER B C 1
ATOM 3818 O O . SER B 1 169 ? 8.125 -18.094 -2.018 1 88.19 169 SER B O 1
ATOM 3820 N N . SER B 1 170 ? 8.602 -19.328 -3.727 1 91.62 170 SER B N 1
ATOM 3821 C CA . SER B 1 170 ? 7.254 -19.875 -3.781 1 91.62 170 SER B CA 1
ATOM 3822 C C . SER B 1 170 ? 7.113 -21.078 -2.852 1 91.62 170 SER B C 1
ATOM 3824 O O . SER B 1 170 ? 8.117 -21.656 -2.42 1 91.62 170 SER B O 1
ATOM 3826 N N . ALA B 1 171 ? 5.898 -21.406 -2.488 1 86.81 171 ALA B N 1
ATOM 3827 C CA . ALA B 1 171 ? 5.621 -22.547 -1.632 1 86.81 171 ALA B CA 1
ATOM 3828 C C . ALA B 1 171 ? 4.809 -23.609 -2.375 1 86.81 171 ALA B C 1
ATOM 3830 O O . ALA B 1 171 ? 3.914 -23.266 -3.158 1 86.81 171 ALA B O 1
ATOM 3831 N N . VAL B 1 172 ? 5.156 -24.828 -2.113 1 86.44 172 VAL B N 1
ATOM 3832 C CA . VAL B 1 172 ? 4.387 -25.922 -2.697 1 86.44 172 VAL B CA 1
ATOM 3833 C C . VAL B 1 172 ? 3.014 -26 -2.033 1 86.44 172 VAL B C 1
ATOM 3835 O O . VAL B 1 172 ? 2.893 -25.812 -0.819 1 86.44 172 VAL B O 1
ATOM 3838 N N . ASP B 1 173 ? 2.018 -26.172 -2.818 1 80.44 173 ASP B N 1
ATOM 3839 C CA . ASP B 1 173 ? 0.681 -26.266 -2.24 1 80.44 173 ASP B CA 1
ATOM 3840 C C . ASP B 1 173 ? 0.276 -27.719 -2 1 80.44 173 ASP B C 1
ATOM 3842 O O . ASP B 1 173 ? 1.098 -28.625 -2.133 1 80.44 173 ASP B O 1
ATOM 3846 N N . GLU B 1 174 ? -0.91 -27.969 -1.574 1 72.44 174 GLU B N 1
ATOM 3847 C CA . GLU B 1 174 ? -1.393 -29.281 -1.193 1 72.44 174 GLU B CA 1
ATOM 3848 C C . GLU B 1 174 ? -1.387 -30.234 -2.385 1 72.44 174 GLU B C 1
ATOM 3850 O O . GLU B 1 174 ? -1.309 -31.453 -2.211 1 72.44 174 GLU B O 1
ATOM 3855 N N . ASP B 1 175 ? -1.422 -29.719 -3.58 1 76.88 175 ASP B N 1
ATOM 3856 C CA . ASP B 1 175 ? -1.444 -30.531 -4.793 1 76.88 175 ASP B CA 1
ATOM 3857 C C . ASP B 1 175 ? -0.035 -30.734 -5.34 1 76.88 175 ASP B C 1
ATOM 3859 O O . ASP B 1 175 ? 0.14 -31.297 -6.422 1 76.88 175 ASP B O 1
ATOM 3863 N N . GLY B 1 176 ? 0.923 -30.234 -4.621 1 82.38 176 GLY B N 1
ATOM 3864 C CA . GLY B 1 176 ? 2.299 -30.359 -5.066 1 82.38 176 GLY B CA 1
ATOM 3865 C C . GLY B 1 176 ? 2.686 -29.344 -6.129 1 82.38 176 GLY B C 1
ATOM 3866 O O . GLY B 1 176 ? 3.674 -29.531 -6.84 1 82.38 176 GLY B O 1
ATOM 3867 N N . LEU B 1 177 ? 1.863 -28.406 -6.266 1 88.38 177 LEU B N 1
ATOM 3868 C CA . LEU B 1 177 ? 2.076 -27.375 -7.277 1 88.38 177 LEU B CA 1
ATOM 3869 C C . LEU B 1 177 ? 2.68 -26.109 -6.66 1 88.38 177 LEU B C 1
ATOM 3871 O O . LEU B 1 177 ? 2.408 -25.797 -5.5 1 88.38 177 LEU B O 1
ATOM 3875 N N . ARG B 1 178 ? 3.496 -25.516 -7.438 1 92.75 178 ARG B N 1
ATOM 3876 C CA . ARG B 1 178 ? 4.027 -24.203 -7.09 1 92.75 178 ARG B CA 1
ATOM 3877 C C . ARG B 1 178 ? 3.51 -23.141 -8.047 1 92.75 178 ARG B C 1
ATOM 3879 O O . ARG B 1 178 ? 3.117 -23.438 -9.172 1 92.75 178 ARG B O 1
ATOM 3886 N N . HIS B 1 179 ? 3.527 -21.922 -7.543 1 94.88 179 HIS B N 1
ATOM 3887 C CA . HIS B 1 179 ? 3.004 -20.812 -8.336 1 94.88 179 HIS B CA 1
ATOM 3888 C C . HIS B 1 179 ? 3.906 -19.578 -8.227 1 94.88 179 HIS B C 1
ATOM 3890 O O . HIS B 1 179 ? 4.414 -19.266 -7.148 1 94.88 179 HIS B O 1
ATOM 3896 N N . VAL B 1 180 ? 4.195 -18.969 -9.297 1 96.56 180 VAL B N 1
ATOM 3897 C CA . VAL B 1 180 ? 4.879 -17.672 -9.305 1 96.56 180 VAL B CA 1
ATOM 3898 C C . VAL B 1 180 ? 4.078 -16.672 -10.133 1 96.56 180 VAL B C 1
ATOM 3900 O O . VAL B 1 180 ? 3.359 -17.047 -11.055 1 96.56 180 VAL B O 1
ATOM 3903 N N . LEU B 1 181 ? 4.168 -15.461 -9.719 1 96.38 181 LEU B N 1
ATOM 3904 C CA . LEU B 1 181 ? 3.496 -14.352 -10.383 1 96.38 181 LEU B CA 1
ATOM 3905 C C . LEU B 1 181 ? 4.473 -13.57 -11.258 1 96.38 181 LEU B C 1
ATOM 3907 O O . LEU B 1 181 ? 5.547 -13.18 -10.797 1 96.38 181 LEU B O 1
ATOM 3911 N N . LEU B 1 182 ? 4.168 -13.461 -12.547 1 96.69 182 LEU B N 1
ATOM 3912 C CA . LEU B 1 182 ? 4.898 -12.547 -13.414 1 96.69 182 LEU B CA 1
ATOM 3913 C C . LEU B 1 182 ? 4.211 -11.188 -13.477 1 96.69 182 LEU B C 1
ATOM 3915 O O . LEU B 1 182 ? 3.025 -11.102 -13.812 1 96.69 182 LEU B O 1
ATOM 3919 N N . CYS B 1 183 ? 4.992 -10.133 -13.164 1 96.94 183 CYS B N 1
ATOM 3920 C CA . CYS B 1 183 ? 4.422 -8.797 -13.07 1 96.94 183 CYS B CA 1
ATOM 3921 C C . CYS B 1 183 ? 5.109 -7.84 -14.039 1 96.94 183 CYS B C 1
ATOM 3923 O O . CYS B 1 183 ? 6.281 -8.031 -14.383 1 96.94 183 CYS B O 1
ATOM 3925 N N . ARG B 1 184 ? 4.34 -6.891 -14.477 1 96.31 184 ARG B N 1
ATOM 3926 C CA . ARG B 1 184 ? 4.926 -5.688 -15.055 1 96.31 184 ARG B CA 1
ATOM 3927 C C . ARG B 1 184 ? 5.227 -4.652 -13.977 1 96.31 184 ARG B C 1
ATOM 3929 O O . ARG B 1 184 ? 4.391 -4.391 -13.109 1 96.31 184 ARG B O 1
ATOM 3936 N N . VAL B 1 185 ? 6.414 -4.098 -14.031 1 98.19 185 VAL B N 1
ATOM 3937 C CA . VAL B 1 185 ? 6.848 -3.23 -12.938 1 98.19 185 VAL B CA 1
ATOM 3938 C C . VAL B 1 185 ? 7.395 -1.923 -13.508 1 98.19 185 VAL B C 1
ATOM 3940 O O . VAL B 1 185 ? 8.203 -1.934 -14.438 1 98.19 185 VAL B O 1
ATOM 3943 N N . ILE B 1 186 ? 6.934 -0.809 -13.008 1 98.19 186 ILE B N 1
ATOM 3944 C CA . ILE B 1 186 ? 7.5 0.499 -13.32 1 98.19 186 ILE B CA 1
ATOM 3945 C C . ILE B 1 186 ? 8.742 0.743 -12.469 1 98.19 186 ILE B C 1
ATOM 3947 O O . ILE B 1 186 ? 8.633 0.997 -11.266 1 98.19 186 ILE B O 1
ATOM 3951 N N . MET B 1 187 ? 9.883 0.727 -13.047 1 97.88 187 MET B N 1
ATOM 3952 C CA . MET B 1 187 ? 11.117 0.898 -12.281 1 97.88 187 MET B CA 1
ATOM 3953 C C . MET B 1 187 ? 11.523 2.367 -12.227 1 97.88 187 MET B C 1
ATOM 3955 O O . MET B 1 187 ? 12.148 2.807 -11.258 1 97.88 187 MET B O 1
ATOM 3959 N N . GLY B 1 188 ? 11.172 3.166 -13.305 1 97.06 188 GLY B N 1
ATOM 3960 C CA . GLY B 1 188 ? 11.625 4.547 -13.359 1 97.06 188 GLY B CA 1
ATOM 3961 C C . GLY B 1 188 ? 13.109 4.703 -13.109 1 97.06 188 GLY B C 1
ATOM 3962 O O . GLY B 1 188 ? 13.922 3.957 -13.664 1 97.06 188 GLY B O 1
ATOM 3963 N N . ASN B 1 189 ? 13.461 5.75 -12.367 1 96.38 189 ASN B N 1
ATOM 3964 C CA . ASN B 1 189 ? 14.836 5.926 -11.922 1 96.38 189 ASN B CA 1
ATOM 3965 C C . ASN B 1 189 ? 15.156 5.031 -10.734 1 96.38 189 ASN B C 1
ATOM 3967 O O . ASN B 1 189 ? 14.539 5.156 -9.672 1 96.38 189 ASN B O 1
ATOM 3971 N N . MET B 1 190 ? 16.156 4.219 -10.891 1 96.81 190 MET B N 1
ATOM 3972 C CA . MET B 1 190 ? 16.5 3.244 -9.859 1 96.81 190 MET B CA 1
ATOM 3973 C C . MET B 1 190 ? 17.625 3.77 -8.977 1 96.81 190 MET B C 1
ATOM 3975 O O . MET B 1 190 ? 18.5 4.504 -9.445 1 96.81 190 MET B O 1
ATOM 3979 N N . GLU B 1 191 ? 17.594 3.432 -7.742 1 96.19 191 GLU B N 1
ATOM 3980 C CA . GLU B 1 191 ? 18.688 3.729 -6.832 1 96.19 191 GLU B CA 1
ATOM 3981 C C . GLU B 1 191 ? 19.219 2.459 -6.164 1 96.19 191 GLU B C 1
ATOM 3983 O O . GLU B 1 191 ? 18.469 1.482 -6.016 1 96.19 191 GLU B O 1
ATOM 3988 N N . THR B 1 192 ? 20.453 2.459 -5.793 1 93.31 192 THR B N 1
ATOM 3989 C CA . THR B 1 192 ? 21.078 1.307 -5.148 1 93.31 192 THR B CA 1
ATOM 3990 C C . THR B 1 192 ? 20.656 1.215 -3.684 1 93.31 192 THR B C 1
ATOM 3992 O O . THR B 1 192 ? 20.703 2.207 -2.953 1 93.31 192 THR B O 1
ATOM 3995 N N . VAL B 1 193 ? 20.125 0.083 -3.264 1 91.25 193 VAL B N 1
ATOM 3996 C CA . VAL B 1 193 ? 19.828 -0.222 -1.865 1 91.25 193 VAL B CA 1
ATOM 3997 C C . VAL B 1 193 ? 20.828 -1.263 -1.35 1 91.25 193 VAL B C 1
ATOM 3999 O O . VAL B 1 193 ? 20.828 -2.406 -1.812 1 91.25 193 VAL B O 1
ATOM 4002 N N . CYS B 1 194 ? 21.578 -0.911 -0.41 1 84.69 194 CYS B N 1
ATOM 4003 C CA . CYS B 1 194 ? 22.641 -1.78 0.092 1 84.69 194 CYS B CA 1
ATOM 4004 C C . CYS B 1 194 ? 22.078 -2.803 1.076 1 84.69 194 CYS B C 1
ATOM 4006 O O . CYS B 1 194 ? 21.062 -2.553 1.734 1 84.69 194 CYS B O 1
ATOM 4008 N N . PRO B 1 195 ? 22.812 -3.936 1.137 1 79.94 195 PRO B N 1
ATOM 4009 C CA . PRO B 1 195 ? 22.391 -4.926 2.133 1 79.94 195 PRO B CA 1
ATOM 4010 C C . PRO B 1 195 ? 22.375 -4.367 3.553 1 79.94 195 PRO B C 1
ATOM 4012 O O . PRO B 1 195 ? 23.281 -3.605 3.928 1 79.94 195 PRO B O 1
ATOM 4015 N N . GLY B 1 196 ? 21.328 -4.66 4.242 1 78.06 196 GLY B N 1
ATOM 4016 C CA . GLY B 1 196 ? 21.219 -4.18 5.609 1 78.06 196 GLY B CA 1
ATOM 4017 C C . GLY B 1 196 ? 20.453 -2.875 5.719 1 78.06 196 GLY B C 1
ATOM 4018 O O . GLY B 1 196 ? 20.188 -2.395 6.82 1 78.06 196 GLY B O 1
ATOM 4019 N N . SER B 1 197 ? 20.094 -2.4 4.605 1 82.06 197 SER B N 1
ATOM 4020 C CA . SER B 1 197 ? 19.359 -1.134 4.578 1 82.06 197 SER B CA 1
ATOM 4021 C C . SER B 1 197 ? 17.984 -1.272 5.211 1 82.06 197 SER B C 1
ATOM 4023 O O . SER B 1 197 ? 17.328 -2.307 5.066 1 82.06 197 SER B O 1
ATOM 4025 N N . GLU B 1 198 ? 17.547 -0.253 5.836 1 78.75 198 GLU B N 1
ATOM 4026 C CA . GLU B 1 198 ? 16.203 -0.19 6.398 1 78.75 198 GLU B CA 1
ATOM 4027 C C . GLU B 1 198 ? 15.336 0.828 5.652 1 78.75 198 GLU B C 1
ATOM 4029 O O . GLU B 1 198 ? 14.297 1.256 6.156 1 78.75 198 GLU B O 1
ATOM 4034 N N . GLN B 1 199 ? 15.812 1.159 4.512 1 85.25 199 GLN B N 1
ATOM 4035 C CA . GLN B 1 199 ? 15.125 2.152 3.695 1 85.25 199 GLN B CA 1
ATOM 4036 C C . GLN B 1 199 ? 13.727 1.677 3.322 1 85.25 199 GLN B C 1
ATOM 4038 O O . GLN B 1 199 ? 13.531 0.508 2.98 1 85.25 199 GLN B O 1
ATOM 4043 N N . SER B 1 200 ? 12.727 2.564 3.42 1 87 200 SER B N 1
ATOM 4044 C CA . SER B 1 200 ? 11.359 2.18 3.092 1 87 200 SER B CA 1
ATOM 4045 C C . SER B 1 200 ? 10.734 3.148 2.094 1 87 200 SER B C 1
ATOM 4047 O O . SER B 1 200 ? 9.594 2.959 1.664 1 87 200 SER B O 1
ATOM 4049 N N . LEU B 1 201 ? 11.453 4.172 1.763 1 88.81 201 LEU B N 1
ATOM 4050 C CA . LEU B 1 201 ? 11.031 5.199 0.819 1 88.81 201 LEU B CA 1
ATOM 4051 C C . LEU B 1 201 ? 12.18 5.602 -0.097 1 88.81 201 LEU B C 1
ATOM 4053 O O . LEU B 1 201 ? 13.344 5.332 0.207 1 88.81 201 LEU B O 1
ATOM 4057 N N . PRO B 1 202 ? 11.828 6.203 -1.239 1 91 202 PRO B N 1
ATOM 4058 C CA . PRO B 1 202 ? 12.93 6.711 -2.062 1 91 202 PRO B CA 1
ATOM 4059 C C . PRO B 1 202 ? 13.805 7.719 -1.319 1 91 202 PRO B C 1
ATOM 4061 O O . PRO B 1 202 ? 13.305 8.461 -0.469 1 91 202 PRO B O 1
ATOM 4064 N N . SER B 1 203 ? 15.086 7.684 -1.629 1 88.81 203 SER B N 1
ATOM 4065 C CA . SER B 1 203 ? 16.016 8.609 -0.983 1 88.81 203 SER B CA 1
ATOM 4066 C C . SER B 1 203 ? 15.727 10.055 -1.388 1 88.81 203 SER B C 1
ATOM 4068 O O . SER B 1 203 ? 16.062 10.984 -0.66 1 88.81 203 SER B O 1
ATOM 4070 N N . SER B 1 204 ? 15.148 10.219 -2.549 1 86.56 204 SER B N 1
ATOM 4071 C CA . SER B 1 204 ? 14.719 11.523 -3.043 1 86.56 204 SER B CA 1
ATOM 4072 C C . SER B 1 204 ? 13.602 11.383 -4.07 1 86.56 204 SER B C 1
ATOM 4074 O O . SER B 1 204 ? 13.289 10.281 -4.508 1 86.56 204 SER B O 1
ATOM 4076 N N . ARG B 1 205 ? 13.07 12.453 -4.504 1 85.88 205 ARG B N 1
ATOM 4077 C CA . ARG B 1 205 ? 11.977 12.453 -5.473 1 85.88 205 ARG B CA 1
ATOM 4078 C C . ARG B 1 205 ? 12.461 12.008 -6.848 1 85.88 205 ARG B C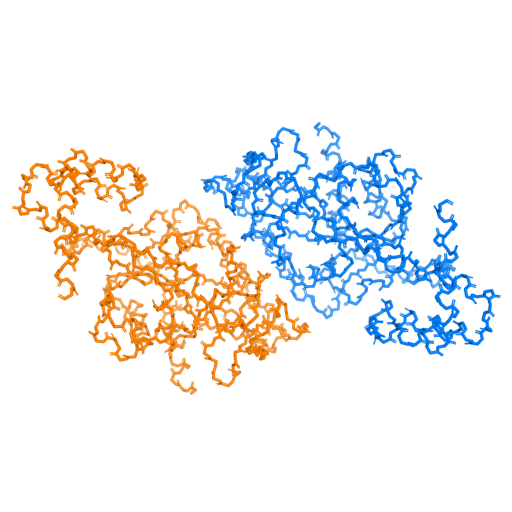 1
ATOM 4080 O O . ARG B 1 205 ? 11.656 11.695 -7.727 1 85.88 205 ARG B O 1
ATOM 4087 N N . ASN B 1 206 ? 13.75 11.938 -6.973 1 88.88 206 ASN B N 1
ATOM 4088 C CA . ASN B 1 206 ? 14.312 11.57 -8.266 1 88.88 206 ASN B CA 1
ATOM 4089 C C . ASN B 1 206 ? 14.234 10.07 -8.508 1 88.88 206 ASN B C 1
ATOM 4091 O O . ASN B 1 206 ? 14.32 9.617 -9.656 1 88.88 206 ASN B O 1
ATOM 4095 N N . PHE B 1 207 ? 14.102 9.344 -7.465 1 93.19 207 PHE B N 1
ATOM 4096 C CA . PHE B 1 207 ? 14.141 7.895 -7.598 1 93.19 207 PHE B CA 1
ATOM 4097 C C . PHE B 1 207 ? 12.75 7.297 -7.422 1 93.19 207 PHE B C 1
ATOM 4099 O O . PHE B 1 207 ? 11.906 7.863 -6.719 1 93.19 207 PHE B O 1
ATOM 4106 N N . ASP B 1 208 ? 12.602 6.16 -8.031 1 95.62 208 ASP B N 1
ATOM 4107 C CA . ASP B 1 208 ? 11.289 5.523 -8.031 1 95.62 208 ASP B CA 1
ATOM 4108 C C . ASP B 1 208 ? 11.359 4.113 -7.449 1 95.62 208 ASP B C 1
ATOM 4110 O O . ASP B 1 208 ? 10.359 3.586 -6.957 1 95.62 208 ASP B O 1
ATOM 4114 N N . SER B 1 209 ? 12.492 3.475 -7.539 1 96.88 209 SER B N 1
ATOM 4115 C CA . SER B 1 209 ? 12.648 2.096 -7.09 1 96.88 209 SER B CA 1
ATOM 4116 C C . SER B 1 209 ? 14.07 1.82 -6.621 1 96.88 209 SER B C 1
ATOM 4118 O O . SER B 1 209 ? 14.953 2.668 -6.77 1 96.88 209 SER B O 1
ATOM 4120 N N . GLY B 1 210 ? 14.219 0.682 -5.996 1 95.75 210 GLY B N 1
ATOM 4121 C CA . GLY B 1 210 ? 15.539 0.25 -5.551 1 95.75 210 GLY B CA 1
ATOM 4122 C C . GLY B 1 210 ? 16.031 -1 -6.258 1 95.75 210 GLY B C 1
ATOM 4123 O O . GLY B 1 210 ? 15.219 -1.796 -6.75 1 95.75 210 GLY B O 1
ATOM 4124 N N . VAL B 1 211 ? 17.297 -1.147 -6.332 1 95.56 211 VAL B N 1
ATOM 4125 C CA . VAL B 1 211 ? 17.953 -2.338 -6.852 1 95.56 211 VAL B CA 1
ATOM 4126 C C . VAL B 1 211 ? 19.219 -2.619 -6.043 1 95.56 211 VAL B C 1
ATOM 4128 O O . VAL B 1 211 ? 19.719 -1.743 -5.332 1 95.56 211 VAL B O 1
ATOM 4131 N N . ASP B 1 212 ? 19.656 -3.826 -6.062 1 90.81 212 ASP B N 1
ATOM 4132 C CA . ASP B 1 212 ? 20.922 -4.168 -5.422 1 90.81 212 ASP B CA 1
ATOM 4133 C C . ASP B 1 212 ? 22.109 -3.695 -6.266 1 90.81 212 ASP B C 1
ATOM 4135 O O . ASP B 1 212 ? 23.125 -3.262 -5.723 1 90.81 212 ASP B O 1
ATOM 4139 N N . ASN B 1 213 ? 21.922 -3.791 -7.629 1 90.06 213 ASN B N 1
ATOM 4140 C CA . ASN B 1 213 ? 22.922 -3.377 -8.617 1 90.06 213 ASN B CA 1
ATOM 4141 C C . ASN B 1 213 ? 22.25 -2.777 -9.852 1 90.06 213 ASN B C 1
ATOM 4143 O O . ASN B 1 213 ? 21.609 -3.492 -10.625 1 90.06 213 ASN B O 1
ATOM 4147 N N . PRO B 1 214 ? 22.484 -1.505 -10.055 1 90.06 214 PRO B N 1
ATOM 4148 C CA . PRO B 1 214 ? 21.781 -0.852 -11.156 1 90.06 214 PRO B CA 1
ATOM 4149 C C . PRO B 1 214 ? 22.156 -1.408 -12.523 1 90.06 214 PRO B C 1
ATOM 4151 O O . PRO B 1 214 ? 21.359 -1.38 -13.461 1 90.06 214 PRO B O 1
ATOM 4154 N N . SER B 1 215 ? 23.359 -1.86 -12.703 1 90.62 215 SER B N 1
ATOM 4155 C CA . SER B 1 215 ? 23.828 -2.354 -13.992 1 90.62 215 SER B CA 1
ATOM 4156 C C . SER B 1 215 ? 23.344 -3.775 -14.25 1 90.62 215 SER B C 1
ATOM 4158 O O . SER B 1 215 ? 23.109 -4.16 -15.398 1 90.62 215 SER B O 1
ATOM 4160 N N . ALA B 1 216 ? 23.25 -4.508 -13.195 1 91.31 216 ALA B N 1
ATOM 4161 C CA . ALA B 1 216 ? 22.781 -5.891 -13.289 1 91.31 216 ALA B CA 1
ATOM 4162 C C . ALA B 1 216 ? 21.969 -6.281 -12.062 1 91.31 216 ALA B C 1
ATOM 4164 O O . ALA B 1 216 ? 22.406 -7.082 -11.242 1 91.31 216 ALA B O 1
ATOM 4165 N N . PRO B 1 217 ? 20.797 -5.824 -12.062 1 94.31 217 PRO B N 1
ATOM 4166 C CA . PRO B 1 217 ? 20 -6.055 -10.852 1 94.31 217 PRO B CA 1
ATOM 4167 C C . PRO B 1 217 ? 19.562 -7.512 -10.703 1 94.31 217 PRO B C 1
ATOM 4169 O O . PRO B 1 217 ? 19.188 -8.148 -11.68 1 94.31 217 PRO B O 1
ATOM 4172 N N . ARG B 1 218 ? 19.688 -8.016 -9.516 1 91.94 218 AR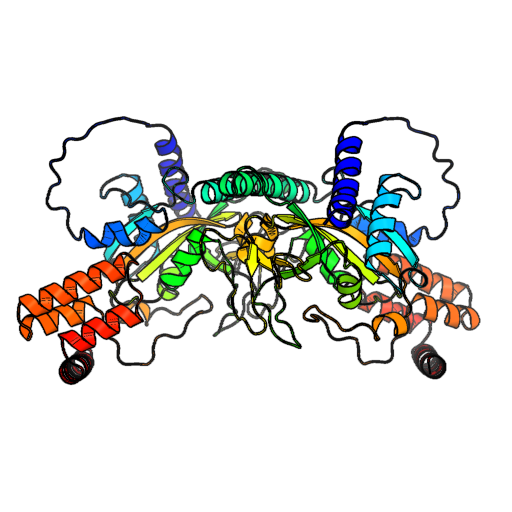G B N 1
ATOM 4173 C CA . ARG B 1 218 ? 19.141 -9.32 -9.156 1 91.94 218 ARG B CA 1
ATOM 4174 C C . ARG B 1 218 ? 17.844 -9.18 -8.359 1 91.94 218 ARG B C 1
ATOM 4176 O O . ARG B 1 218 ? 17.062 -10.133 -8.258 1 91.94 218 ARG B O 1
ATOM 4183 N N . ARG B 1 219 ? 17.719 -7.906 -7.902 1 92.88 219 ARG B N 1
ATOM 4184 C CA . ARG B 1 219 ? 16.562 -7.605 -7.059 1 92.88 219 ARG B CA 1
ATOM 4185 C C . ARG B 1 219 ? 15.945 -6.262 -7.43 1 92.88 219 ARG B C 1
ATOM 4187 O O . ARG B 1 219 ? 16.672 -5.273 -7.609 1 92.88 219 ARG B O 1
ATOM 4194 N N . TYR B 1 220 ? 14.727 -6.336 -7.629 1 95.25 220 TYR B N 1
ATOM 4195 C CA . TYR B 1 220 ? 13.953 -5.098 -7.691 1 95.25 220 TYR B CA 1
ATOM 4196 C C . TYR B 1 220 ? 13.25 -4.824 -6.371 1 95.25 220 TYR B C 1
ATOM 4198 O O . TYR B 1 220 ? 12.602 -5.711 -5.809 1 95.25 220 TYR B O 1
ATOM 4206 N N . ILE B 1 221 ? 13.391 -3.676 -5.855 1 93.81 221 ILE B N 1
ATOM 4207 C CA . ILE B 1 221 ? 12.742 -3.279 -4.613 1 93.81 221 ILE B CA 1
ATOM 4208 C C . ILE B 1 221 ? 11.703 -2.193 -4.898 1 93.81 221 ILE B C 1
ATOM 4210 O O . ILE B 1 221 ? 12.055 -1.078 -5.289 1 93.81 221 ILE B O 1
ATOM 4214 N N . ILE B 1 222 ? 10.469 -2.508 -4.754 1 95.62 222 ILE B N 1
ATOM 4215 C CA . ILE B 1 222 ? 9.383 -1.543 -4.91 1 95.62 222 ILE B CA 1
ATOM 4216 C C . ILE B 1 222 ? 8.883 -1.104 -3.535 1 95.62 222 ILE B C 1
ATOM 4218 O O . ILE B 1 222 ? 8.477 -1.937 -2.721 1 95.62 222 ILE B O 1
ATOM 4222 N N . TRP B 1 223 ? 8.898 0.128 -3.367 1 92.81 223 TRP B N 1
ATOM 4223 C CA . TRP B 1 223 ? 8.531 0.675 -2.064 1 92.81 223 TRP B CA 1
ATOM 4224 C C . TRP B 1 223 ? 7.062 0.426 -1.764 1 92.81 223 TRP B C 1
ATOM 4226 O O . TRP B 1 223 ? 6.234 0.374 -2.678 1 92.81 223 TRP B O 1
ATOM 4236 N N . SER B 1 224 ? 6.766 0.346 -0.507 1 90.44 224 SER B N 1
ATOM 4237 C CA . SER B 1 224 ? 5.434 -0.03 -0.046 1 90.44 224 SER B CA 1
ATOM 4238 C C . SER B 1 224 ? 4.371 0.917 -0.596 1 90.44 224 SER B C 1
ATOM 4240 O O . SER B 1 224 ? 3.291 0.479 -1.001 1 90.44 224 SER B O 1
ATOM 4242 N N . ALA B 1 225 ? 4.637 2.135 -0.667 1 92.19 225 ALA B N 1
ATOM 4243 C CA . ALA B 1 225 ? 3.674 3.125 -1.137 1 92.19 225 ALA B CA 1
ATOM 4244 C C . ALA B 1 225 ? 3.377 2.939 -2.623 1 92.19 225 ALA B C 1
ATOM 4246 O O . ALA B 1 225 ? 2.348 3.402 -3.119 1 92.19 225 ALA B O 1
ATOM 4247 N N . PHE B 1 226 ? 4.242 2.221 -3.348 1 94.94 226 PHE B N 1
ATOM 4248 C CA . PHE B 1 226 ? 4.152 2.158 -4.801 1 94.94 226 PHE B CA 1
ATOM 4249 C C . PHE B 1 226 ? 3.695 0.778 -5.258 1 94.94 226 PHE B C 1
ATOM 4251 O O . PHE B 1 226 ? 3.457 0.559 -6.445 1 94.94 226 PHE B O 1
ATOM 4258 N N . MET B 1 227 ? 3.48 -0.109 -4.41 1 93.69 227 MET B N 1
ATOM 4259 C CA . MET B 1 227 ? 3.301 -1.509 -4.785 1 93.69 227 MET B CA 1
ATOM 4260 C C . MET B 1 227 ? 2.119 -1.671 -5.734 1 93.69 227 MET B C 1
ATOM 4262 O O . MET B 1 227 ? 2.227 -2.348 -6.758 1 93.69 227 MET B O 1
ATOM 4266 N N . ASN B 1 228 ? 1.065 -0.959 -5.453 1 94.5 228 ASN B N 1
ATOM 4267 C CA . ASN B 1 228 ? -0.134 -1.203 -6.246 1 94.5 228 ASN B CA 1
ATOM 4268 C C . ASN B 1 228 ? -0.276 -0.186 -7.375 1 94.5 228 ASN B C 1
ATOM 4270 O O . ASN B 1 228 ? -1.179 -0.296 -8.203 1 94.5 228 ASN B O 1
ATOM 4274 N N . SER B 1 229 ? 0.603 0.746 -7.422 1 96 229 SER B N 1
ATOM 4275 C CA . SER B 1 229 ? 0.635 1.671 -8.555 1 96 229 SER B CA 1
ATOM 4276 C C . SER B 1 229 ? 1.678 1.25 -9.578 1 96 229 SER B C 1
ATOM 4278 O O . SER B 1 229 ? 1.485 1.445 -10.781 1 96 229 SER B O 1
ATOM 4280 N N . HIS B 1 230 ? 2.76 0.632 -9.062 1 97.5 230 HIS B N 1
ATOM 4281 C CA . HIS B 1 230 ? 3.91 0.396 -9.93 1 97.5 230 HIS B CA 1
ATOM 4282 C C . HIS B 1 230 ? 4.016 -1.076 -10.312 1 97.5 230 HIS B C 1
ATOM 4284 O O . HIS B 1 230 ? 4.848 -1.445 -11.148 1 97.5 230 HIS B O 1
ATOM 4290 N N . ILE B 1 231 ? 3.24 -1.933 -9.727 1 97.25 231 ILE B N 1
ATOM 4291 C CA . ILE B 1 231 ? 3.309 -3.355 -10.047 1 97.25 231 ILE B CA 1
ATOM 4292 C C . ILE B 1 231 ? 1.962 -3.826 -10.586 1 97.25 231 ILE B C 1
ATOM 4294 O O . ILE B 1 231 ? 0.924 -3.621 -9.953 1 97.25 231 ILE B O 1
ATOM 4298 N N . LEU B 1 232 ? 1.981 -4.469 -11.719 1 96.06 232 LEU B N 1
ATOM 4299 C CA . LEU B 1 232 ? 0.78 -5.023 -12.328 1 96.06 232 LEU B CA 1
ATOM 4300 C C . LEU B 1 232 ? 0.912 -6.531 -12.516 1 96.06 232 LEU B C 1
ATOM 4302 O O . LEU B 1 232 ? 1.627 -6.988 -13.414 1 96.06 232 LEU B O 1
ATOM 4306 N N . PRO B 1 233 ? 0.231 -7.309 -11.656 1 94.88 233 PRO B N 1
ATOM 4307 C CA . PRO B 1 233 ? 0.219 -8.758 -11.891 1 94.88 233 PRO B CA 1
ATOM 4308 C C . PRO B 1 233 ? -0.337 -9.133 -13.258 1 94.88 233 PRO B C 1
ATOM 4310 O O . PRO B 1 233 ? -1.41 -8.656 -13.641 1 94.88 233 PRO B O 1
ATOM 4313 N N . THR B 1 234 ? 0.343 -10.016 -13.984 1 92.88 234 THR B N 1
ATOM 4314 C CA . THR B 1 234 ? -0.039 -10.266 -15.375 1 92.88 234 THR B CA 1
ATOM 4315 C C . THR B 1 234 ? -0.274 -11.75 -15.609 1 92.88 234 THR B C 1
ATOM 4317 O O . THR B 1 234 ? -1.311 -12.141 -16.156 1 92.88 234 THR B O 1
ATOM 4320 N N . TYR B 1 235 ? 0.684 -12.594 -15.156 1 93.94 235 TYR B N 1
ATOM 4321 C CA . TYR B 1 235 ? 0.562 -14.031 -15.383 1 93.94 235 TYR B CA 1
ATOM 4322 C C . TYR B 1 235 ? 0.831 -14.812 -14.102 1 93.94 235 TYR B C 1
ATOM 4324 O O . TYR B 1 235 ? 1.607 -14.375 -13.25 1 93.94 235 TYR B O 1
ATOM 4332 N N . ILE B 1 236 ? 0.18 -15.914 -14 1 96.25 236 ILE B N 1
ATOM 4333 C CA . ILE B 1 236 ? 0.524 -16.906 -12.992 1 96.25 236 ILE B CA 1
ATOM 4334 C C . ILE B 1 236 ? 1.049 -18.172 -13.672 1 96.25 236 ILE B C 1
ATOM 4336 O O . ILE B 1 236 ? 0.37 -18.75 -14.523 1 96.25 236 ILE B O 1
ATOM 4340 N N . ILE B 1 237 ? 2.238 -18.531 -13.352 1 97 237 ILE B N 1
ATOM 4341 C CA . ILE B 1 237 ? 2.797 -19.797 -13.844 1 97 237 ILE B CA 1
ATOM 4342 C C . ILE B 1 237 ? 2.684 -20.875 -12.766 1 97 237 ILE B C 1
ATOM 4344 O O . ILE B 1 237 ? 3.188 -20.688 -11.648 1 97 237 ILE B O 1
ATOM 4348 N N . THR B 1 238 ? 1.984 -21.844 -13.047 1 96.31 238 THR B N 1
ATOM 4349 C CA . THR B 1 238 ? 1.883 -23.031 -12.195 1 96.31 238 THR B CA 1
ATOM 4350 C C . THR B 1 238 ? 2.828 -24.125 -12.672 1 96.31 238 THR B C 1
ATOM 4352 O O . THR B 1 238 ? 2.816 -24.5 -13.844 1 96.31 238 THR B O 1
ATOM 4355 N N . PHE B 1 239 ? 3.646 -24.672 -11.758 1 96.38 239 PHE B N 1
ATOM 4356 C CA . PHE B 1 239 ? 4.68 -25.594 -12.203 1 96.38 239 PHE B CA 1
ATOM 4357 C C . PHE B 1 239 ? 5 -26.609 -11.109 1 96.38 239 PHE B C 1
ATOM 4359 O O . PHE B 1 239 ? 4.539 -26.469 -9.977 1 96.38 239 PHE B O 1
ATOM 4366 N N . LYS B 1 240 ? 5.688 -27.594 -11.523 1 94.5 240 LYS B N 1
ATOM 4367 C CA . LYS B 1 240 ? 6.184 -28.625 -10.625 1 94.5 240 LYS B CA 1
ATOM 4368 C C . LYS B 1 240 ? 7.703 -28.766 -10.727 1 94.5 240 LYS B C 1
ATOM 4370 O O . LYS B 1 240 ? 8.266 -28.672 -11.82 1 94.5 240 LYS B O 1
ATOM 4375 N N . VAL B 1 241 ? 8.312 -28.906 -9.609 1 91.94 241 VAL B N 1
ATOM 4376 C CA . VAL B 1 241 ? 9.75 -29.141 -9.516 1 91.94 241 VAL B CA 1
ATOM 4377 C C . VAL B 1 241 ? 10.047 -29.969 -8.266 1 91.94 241 VAL B C 1
ATOM 4379 O O . VAL B 1 241 ? 9.445 -29.766 -7.211 1 91.94 241 VAL B O 1
ATOM 4382 N N . PRO B 1 242 ? 10.867 -30.969 -8.453 1 86.88 242 PRO B N 1
ATOM 4383 C CA . PRO B 1 242 ? 11.234 -31.719 -7.246 1 86.88 242 PRO B CA 1
ATOM 4384 C C . PRO B 1 242 ? 11.844 -30.844 -6.164 1 86.88 242 PRO B C 1
ATOM 4386 O O . PRO B 1 242 ? 12.617 -29.922 -6.465 1 86.88 242 PRO B O 1
ATOM 4389 N N . ASP B 1 243 ? 11.508 -31.094 -4.965 1 79.19 243 ASP B N 1
ATOM 4390 C CA . ASP B 1 243 ? 11.898 -30.266 -3.834 1 79.19 243 ASP B CA 1
ATOM 4391 C C . ASP B 1 243 ? 13.414 -30.172 -3.715 1 79.19 243 ASP B C 1
ATOM 4393 O O . ASP B 1 243 ? 13.953 -29.109 -3.385 1 79.19 243 ASP B O 1
ATOM 4397 N N . HIS B 1 244 ? 14.102 -31.188 -3.99 1 80.31 244 HIS B N 1
ATOM 4398 C CA . HIS B 1 244 ? 15.547 -31.219 -3.814 1 80.31 244 HIS B CA 1
ATOM 4399 C C . HIS B 1 244 ? 16.234 -30.281 -4.797 1 80.31 244 HIS B C 1
ATOM 4401 O O . HIS B 1 244 ? 17.359 -29.844 -4.551 1 80.31 244 HIS B O 1
ATOM 4407 N N . CYS B 1 245 ? 15.594 -30.016 -5.895 1 84.44 245 CYS B N 1
ATOM 4408 C CA . CYS B 1 245 ? 16.172 -29.125 -6.891 1 84.44 245 CYS B CA 1
ATOM 4409 C C . CYS B 1 245 ? 16.188 -27.688 -6.387 1 84.44 245 CYS B C 1
ATOM 4411 O O . CYS B 1 245 ? 17.078 -26.906 -6.738 1 84.44 245 CYS B O 1
ATOM 4413 N N . LEU B 1 246 ? 15.227 -27.281 -5.551 1 83.06 246 LEU B N 1
ATOM 4414 C CA . LEU B 1 246 ? 15.125 -25.906 -5.102 1 83.06 246 LEU B CA 1
ATOM 4415 C C . LEU B 1 246 ? 15.883 -25.688 -3.795 1 83.06 246 LEU B C 1
ATOM 4417 O O . LEU B 1 246 ? 16.328 -24.578 -3.496 1 83.06 246 LEU B O 1
ATOM 4421 N N . THR B 1 247 ? 15.984 -26.672 -2.992 1 73.12 247 THR B N 1
ATOM 4422 C CA . THR B 1 247 ? 16.688 -26.562 -1.718 1 73.12 247 THR B CA 1
ATOM 4423 C C . THR B 1 247 ? 18.156 -26.234 -1.936 1 73.12 247 THR B C 1
ATOM 4425 O O . THR B 1 247 ? 18.797 -25.641 -1.07 1 73.12 247 THR B O 1
ATOM 4428 N N . ARG B 1 248 ? 18.641 -26.516 -3.047 1 66.75 248 ARG B N 1
ATOM 4429 C CA . ARG B 1 248 ? 20.047 -26.328 -3.342 1 66.75 248 ARG B CA 1
ATOM 4430 C C . ARG B 1 248 ? 20.312 -24.906 -3.846 1 66.75 248 ARG B C 1
ATOM 4432 O O . ARG B 1 248 ? 21.469 -24.484 -3.959 1 66.75 248 ARG B O 1
ATOM 4439 N N . VAL B 1 249 ? 19.281 -24.234 -4.047 1 69.44 249 VAL B N 1
ATOM 4440 C CA . VAL B 1 249 ? 19.422 -22.891 -4.586 1 69.44 249 VAL B CA 1
ATOM 4441 C C . VAL B 1 249 ? 19.281 -21.859 -3.461 1 69.44 249 VAL B C 1
ATOM 4443 O O . VAL B 1 249 ? 18.312 -21.891 -2.707 1 69.44 249 VAL B O 1
ATOM 4446 N N . PRO B 1 250 ? 20.297 -21.062 -3.174 1 66.94 250 PRO B N 1
ATOM 4447 C CA . PRO B 1 250 ? 20.156 -20.031 -2.139 1 66.94 250 PRO B CA 1
ATOM 4448 C C . PRO B 1 250 ? 19 -19.078 -2.41 1 66.94 250 PRO B C 1
ATOM 4450 O O . PRO B 1 250 ? 18.797 -18.672 -3.553 1 66.94 250 PRO B O 1
ATOM 4453 N N . ASN B 1 251 ? 18.109 -18.938 -1.428 1 61.03 251 ASN B N 1
ATOM 4454 C CA . ASN B 1 251 ? 17.016 -18 -1.559 1 61.03 251 ASN B CA 1
ATOM 4455 C C . ASN B 1 251 ? 17.5 -16.547 -1.467 1 61.03 251 ASN B C 1
ATOM 4457 O O . ASN B 1 251 ? 18 -16.125 -0.425 1 61.03 251 ASN B O 1
ATOM 4461 N N . MET B 1 252 ? 17.453 -15.93 -2.49 1 59.91 252 MET B N 1
ATOM 4462 C CA . MET B 1 252 ? 17.969 -14.562 -2.57 1 59.91 252 MET B CA 1
ATOM 4463 C C . MET B 1 252 ? 16.906 -13.562 -2.121 1 59.91 252 MET B C 1
ATOM 4465 O O . MET B 1 252 ? 17.172 -12.367 -1.996 1 59.91 252 MET B O 1
ATOM 4469 N N . GLN B 1 253 ? 15.609 -14.031 -1.894 1 59.72 253 GLN B N 1
ATOM 4470 C CA . GLN B 1 253 ? 14.531 -13.133 -1.493 1 59.72 253 GLN B CA 1
ATOM 4471 C C . GLN B 1 253 ? 14.078 -13.414 -0.063 1 59.72 253 GLN B C 1
ATOM 4473 O O . GLN B 1 253 ? 14.188 -14.547 0.414 1 59.72 253 GLN B O 1
ATOM 4478 N N . PRO B 1 254 ? 13.859 -12.383 0.73 1 51.62 254 PRO B N 1
ATOM 4479 C CA . PRO B 1 254 ? 13.383 -12.648 2.088 1 51.62 254 PRO B CA 1
ATOM 4480 C C . PRO B 1 254 ? 12.156 -13.562 2.111 1 51.62 254 PRO B C 1
ATOM 4482 O O . PRO B 1 254 ? 11.328 -13.516 1.202 1 51.62 254 PRO B O 1
ATOM 4485 N N . ASN B 1 255 ? 12.516 -14.812 2.6 1 49.38 255 ASN B N 1
ATOM 4486 C CA . ASN B 1 255 ? 11.523 -15.883 2.582 1 49.38 255 ASN B CA 1
ATOM 4487 C C . ASN B 1 255 ? 10.352 -15.586 3.516 1 49.38 255 ASN B C 1
ATOM 4489 O O . ASN B 1 255 ? 10.555 -15.25 4.684 1 49.38 255 ASN B O 1
ATOM 4493 N N . ASN B 1 256 ? 9.227 -15.078 2.969 1 47.56 256 ASN B N 1
ATOM 4494 C CA . ASN B 1 256 ? 8.016 -14.828 3.744 1 47.56 256 ASN B CA 1
ATOM 4495 C C . ASN B 1 256 ? 7.598 -16.062 4.539 1 47.56 256 ASN B C 1
ATOM 4497 O O . ASN B 1 256 ? 6.789 -15.969 5.465 1 47.56 256 ASN B O 1
ATOM 4501 N N . ARG B 1 257 ? 7.176 -17.172 4.086 1 46.34 257 ARG B N 1
ATOM 4502 C CA . ARG B 1 257 ? 6.34 -18.141 4.805 1 46.34 257 ARG B CA 1
ATOM 4503 C C . ARG B 1 257 ? 7.055 -19.484 4.953 1 46.34 257 ARG B C 1
ATOM 4505 O O . ARG B 1 257 ? 7.789 -19.891 4.055 1 46.34 257 ARG B O 1
ATOM 4512 N N . THR B 1 258 ? 7.191 -19.844 6.242 1 46.53 258 THR B N 1
ATOM 4513 C CA . THR B 1 258 ? 7.703 -21.047 6.898 1 46.53 258 THR B CA 1
ATOM 4514 C C . THR B 1 258 ? 7.109 -22.297 6.266 1 46.53 258 THR B C 1
ATOM 4516 O O . THR B 1 258 ? 5.906 -22.359 6.012 1 46.53 258 THR B O 1
ATOM 4519 N N . ARG B 1 259 ? 7.984 -23.094 5.613 1 45.53 259 ARG B N 1
ATOM 4520 C CA . ARG B 1 259 ? 7.66 -24.453 5.215 1 45.53 259 ARG B CA 1
ATOM 4521 C C . ARG B 1 259 ? 6.992 -25.219 6.355 1 45.53 259 ARG B C 1
ATOM 4523 O O . ARG B 1 259 ? 7.344 -25.016 7.523 1 45.53 259 ARG B O 1
ATOM 4530 N N . PRO B 1 260 ? 5.863 -25.828 6.012 1 42.47 260 PRO B N 1
ATOM 4531 C CA . PRO B 1 260 ? 5.348 -26.688 7.086 1 42.47 260 PRO B CA 1
ATOM 4532 C C . PRO B 1 260 ? 6.375 -27.719 7.566 1 42.47 260 PRO B C 1
ATOM 4534 O O . PRO B 1 260 ? 7.086 -28.312 6.754 1 42.47 260 PRO B O 1
ATOM 4537 N N . SER B 1 261 ? 6.82 -27.562 8.75 1 45.31 261 SER B N 1
ATOM 4538 C CA . SER B 1 261 ? 7.746 -28.516 9.375 1 45.31 261 SER B CA 1
ATOM 4539 C C . SER B 1 261 ? 7.156 -29.906 9.43 1 45.31 261 SER B C 1
ATOM 4541 O O . SER B 1 261 ? 7.863 -30.875 9.727 1 45.31 261 SER B O 1
ATOM 4543 N N . THR B 1 262 ? 5.922 -30.109 9.305 1 47.59 262 THR B N 1
ATOM 4544 C CA . THR B 1 262 ? 5.332 -31.422 9.531 1 47.59 262 THR B CA 1
ATOM 4545 C C . THR B 1 262 ? 5.371 -32.25 8.258 1 47.59 262 THR B C 1
ATOM 4547 O O . THR B 1 262 ? 5.375 -31.703 7.148 1 47.59 262 THR B O 1
ATOM 4550 N N . PRO B 1 263 ? 5.684 -33.562 8.547 1 49.5 263 PRO B N 1
ATOM 4551 C CA . PRO B 1 263 ? 5.625 -34.438 7.379 1 49.5 263 PRO B CA 1
ATOM 4552 C C . PRO B 1 263 ? 4.434 -34.125 6.469 1 49.5 263 PRO B C 1
ATOM 4554 O O . PRO B 1 263 ? 3.338 -33.844 6.957 1 49.5 263 PRO B O 1
ATOM 4557 N N . TRP B 1 264 ? 4.711 -33.875 5.227 1 60.97 264 TRP B N 1
ATOM 4558 C CA . TRP B 1 264 ? 3.609 -33.438 4.371 1 60.97 264 TRP B CA 1
ATOM 4559 C C . TRP B 1 264 ? 3.611 -34.188 3.051 1 60.97 264 TRP B C 1
ATOM 4561 O O . TRP B 1 264 ? 4.66 -34.656 2.6 1 60.97 264 TRP B O 1
ATOM 4571 N N . MET B 1 265 ? 2.473 -34.875 2.619 1 69.44 265 MET B N 1
ATOM 4572 C CA . MET B 1 265 ? 2.23 -35.5 1.322 1 69.44 265 MET B CA 1
ATOM 4573 C C . MET B 1 265 ? 1.25 -34.688 0.495 1 69.44 265 MET B C 1
ATOM 4575 O O . MET B 1 265 ? 0.268 -34.156 1.026 1 69.44 265 MET B O 1
ATOM 4579 N N . SER B 1 266 ? 1.608 -34.594 -0.714 1 71.81 266 SER B N 1
ATOM 4580 C CA . SER B 1 266 ? 0.664 -33.875 -1.572 1 71.81 266 SER B CA 1
ATOM 4581 C C . SER B 1 266 ? -0.65 -34.656 -1.697 1 71.81 266 SER B C 1
ATOM 4583 O O . SER B 1 266 ? -0.678 -35.875 -1.554 1 71.81 266 SER B O 1
ATOM 4585 N N . ILE B 1 267 ? -1.656 -34 -2.01 1 76.56 267 ILE B N 1
ATOM 4586 C CA . ILE B 1 267 ? -2.98 -34.625 -2.059 1 76.56 267 ILE B CA 1
ATOM 4587 C C . ILE B 1 267 ? -3.043 -35.625 -3.203 1 76.56 267 ILE B C 1
ATOM 4589 O O . ILE B 1 267 ? -3.5 -36.75 -3.02 1 76.56 267 ILE B O 1
ATOM 4593 N N . PRO B 1 268 ? -2.453 -35.281 -4.312 1 71.88 268 PRO B N 1
ATOM 4594 C CA . PRO B 1 268 ? -2.463 -36.312 -5.375 1 71.88 268 PRO B CA 1
ATOM 4595 C C . PRO B 1 268 ? -1.663 -37.562 -5.012 1 71.88 268 PRO B C 1
ATOM 4597 O O . PRO B 1 268 ? -2.078 -38.656 -5.328 1 71.88 268 PRO B O 1
ATOM 4600 N N . ALA B 1 269 ? -0.54 -37.312 -4.336 1 72.5 269 ALA B N 1
ATOM 4601 C CA . ALA B 1 269 ? 0.237 -38.469 -3.879 1 72.5 269 ALA B CA 1
ATOM 4602 C C . ALA B 1 269 ? -0.551 -39.312 -2.867 1 72.5 269 ALA B C 1
ATOM 4604 O O . ALA B 1 269 ? -0.552 -40.531 -2.93 1 72.5 269 ALA B O 1
ATOM 4605 N N . LEU B 1 270 ? -1.175 -38.625 -2.016 1 77.25 270 LEU B N 1
ATOM 4606 C CA . LEU B 1 270 ? -2.004 -39.312 -1.021 1 77.25 270 LEU B CA 1
ATOM 4607 C C . LEU B 1 270 ? -3.139 -40.062 -1.687 1 77.25 270 LEU B C 1
ATOM 4609 O O . LEU B 1 270 ? -3.373 -41.25 -1.367 1 77.25 270 LEU B O 1
ATOM 4613 N N . MET B 1 271 ? -3.689 -39.5 -2.643 1 80.12 271 MET B N 1
ATOM 4614 C CA . MET B 1 271 ? -4.816 -40.094 -3.332 1 80.12 271 MET B CA 1
ATOM 4615 C C . MET B 1 271 ? -4.359 -41.344 -4.121 1 80.12 271 MET B C 1
ATOM 4617 O O . MET B 1 271 ? -5.082 -42.312 -4.207 1 80.12 271 MET B O 1
ATOM 4621 N N . SER B 1 272 ? -3.186 -41.219 -4.633 1 81.12 272 SER B N 1
ATOM 4622 C CA . SER B 1 272 ? -2.627 -42.375 -5.367 1 81.12 272 SER B CA 1
ATOM 4623 C C . SER B 1 272 ? -2.436 -43.562 -4.461 1 81.12 272 SER B C 1
ATOM 4625 O O . SER B 1 272 ? -2.75 -44.688 -4.848 1 81.12 272 SER B O 1
ATOM 4627 N N . VAL B 1 273 ? -1.979 -43.344 -3.291 1 78.94 273 VAL B N 1
ATOM 4628 C CA . VAL B 1 273 ? -1.759 -44.406 -2.33 1 78.94 273 VAL B CA 1
ATOM 4629 C C . VAL B 1 273 ? -3.102 -44.938 -1.835 1 78.94 273 VAL B C 1
ATOM 4631 O O . VAL B 1 273 ? -3.307 -46.156 -1.766 1 78.94 273 VAL B O 1
ATOM 4634 N N . LEU B 1 274 ? -3.99 -44.094 -1.587 1 82.06 274 LEU B N 1
ATOM 4635 C CA . LEU B 1 274 ? -5.293 -44.469 -1.057 1 82.06 274 LEU B CA 1
ATOM 4636 C C . LEU B 1 274 ? -6.09 -45.25 -2.096 1 82.06 274 LEU B C 1
ATOM 4638 O O . LEU B 1 274 ? -6.898 -46.125 -1.744 1 82.06 274 LEU B O 1
ATOM 4642 N N . SER B 1 275 ? -5.848 -44.938 -3.361 1 87.62 275 SER B N 1
ATOM 4643 C CA . SER B 1 275 ? -6.59 -45.594 -4.438 1 87.62 275 SER B CA 1
ATOM 4644 C C . SER B 1 275 ? -6.289 -47.094 -4.492 1 87.62 275 SER B C 1
ATOM 4646 O O . SER B 1 275 ? -7.086 -47.875 -5.023 1 87.62 275 SER B O 1
ATOM 4648 N N . ARG B 1 276 ? -5.188 -47.375 -3.918 1 85.88 276 ARG B N 1
ATOM 4649 C CA . ARG B 1 276 ? -4.797 -48.781 -3.889 1 85.88 276 ARG B CA 1
ATOM 4650 C C . ARG B 1 276 ? -5.398 -49.5 -2.68 1 85.88 276 ARG B C 1
ATOM 4652 O O . ARG B 1 276 ? -5.398 -50.719 -2.613 1 85.88 276 ARG B O 1
ATOM 4659 N N . ILE B 1 277 ? -5.852 -48.75 -1.735 1 83.44 277 ILE B N 1
ATOM 4660 C CA . ILE B 1 277 ? -6.285 -49.312 -0.464 1 83.44 277 ILE B CA 1
ATOM 4661 C C . ILE B 1 277 ? -7.801 -49.188 -0.329 1 83.44 277 ILE B C 1
ATOM 4663 O O . ILE B 1 277 ? -8.477 -50.125 0.076 1 83.44 277 ILE B O 1
ATOM 4667 N N . LEU B 1 278 ? -8.336 -48.062 -0.781 1 85.5 278 LEU B N 1
ATOM 4668 C CA . LEU B 1 278 ? -9.75 -47.75 -0.554 1 85.5 278 LEU B CA 1
ATOM 4669 C C . LEU B 1 278 ? -10.602 -48.25 -1.713 1 85.5 278 LEU B C 1
ATOM 4671 O O . LEU B 1 278 ? -10.102 -48.469 -2.822 1 85.5 278 LEU B O 1
ATOM 4675 N N . SER B 1 279 ? -11.883 -48.406 -1.488 1 90.75 279 SER B N 1
ATOM 4676 C CA . SER B 1 279 ? -12.836 -48.812 -2.523 1 90.75 279 SER B CA 1
ATOM 4677 C C . SER B 1 279 ? -13.039 -47.688 -3.531 1 90.75 279 SER B C 1
ATOM 4679 O O . SER B 1 279 ? -12.828 -46.5 -3.211 1 90.75 279 SER B O 1
ATOM 4681 N N . PRO B 1 280 ? -13.438 -48.031 -4.688 1 89.75 280 PRO B N 1
ATOM 4682 C CA . PRO B 1 280 ? -13.68 -47.031 -5.719 1 89.75 280 PRO B CA 1
ATOM 4683 C C . PRO B 1 280 ? -14.742 -46 -5.309 1 89.75 280 PRO B C 1
ATOM 4685 O O . PRO B 1 280 ? -14.664 -44.844 -5.688 1 89.75 280 PRO B O 1
ATOM 4688 N N . SER B 1 281 ? -15.641 -46.469 -4.57 1 89.5 281 SER B N 1
ATOM 4689 C CA . SER B 1 281 ? -16.688 -45.531 -4.125 1 89.5 281 SER B CA 1
ATOM 4690 C C . SER B 1 281 ? -16.141 -44.5 -3.152 1 89.5 281 SER B C 1
ATOM 4692 O O . SER B 1 281 ? -16.469 -43.312 -3.256 1 89.5 281 SER B O 1
ATOM 4694 N N . LYS B 1 282 ? -15.367 -44.969 -2.262 1 86.62 282 LYS B N 1
ATOM 4695 C CA . LYS B 1 282 ? -14.758 -44.031 -1.308 1 86.62 282 LYS B CA 1
ATOM 4696 C C . LYS B 1 282 ? -13.805 -43.062 -2.006 1 86.62 282 LYS B C 1
ATOM 4698 O O . LYS B 1 282 ? -13.797 -41.875 -1.701 1 86.62 282 LYS B O 1
ATOM 4703 N N . MET B 1 283 ? -13.117 -43.594 -2.941 1 89.5 283 MET B N 1
ATOM 4704 C CA . MET B 1 283 ? -12.188 -42.75 -3.684 1 89.5 283 MET B CA 1
ATOM 4705 C C . MET B 1 283 ? -12.922 -41.719 -4.512 1 89.5 283 MET B C 1
ATOM 4707 O O . MET B 1 283 ? -12.445 -40.594 -4.668 1 89.5 283 MET B O 1
ATOM 4711 N N . ALA B 1 284 ? -14.039 -42.156 -5.008 1 87.69 284 ALA B N 1
ATOM 4712 C CA . ALA B 1 284 ? -14.859 -41.219 -5.77 1 87.69 284 ALA B CA 1
ATOM 4713 C C . ALA B 1 284 ? -15.297 -40.031 -4.895 1 87.69 284 ALA B C 1
ATOM 4715 O O . ALA B 1 284 ? -15.32 -38.875 -5.352 1 87.69 284 ALA B O 1
ATOM 4716 N N . LEU B 1 285 ? -15.57 -40.344 -3.68 1 86.31 285 LEU B N 1
ATOM 4717 C CA . LEU B 1 285 ? -15.969 -39.281 -2.738 1 86.31 285 LEU B CA 1
ATOM 4718 C C . LEU B 1 285 ? -14.805 -38.344 -2.438 1 86.31 285 LEU B C 1
ATOM 4720 O O . LEU B 1 285 ? -14.984 -37.125 -2.381 1 86.31 285 LEU B O 1
ATOM 4724 N N . ILE B 1 286 ? -13.68 -38.875 -2.281 1 85.25 286 ILE B N 1
ATOM 4725 C CA . ILE B 1 286 ? -12.484 -38.094 -1.986 1 85.25 286 ILE B CA 1
ATOM 4726 C C . ILE B 1 286 ? -12.141 -37.219 -3.186 1 85.25 286 ILE B C 1
ATOM 4728 O O . ILE B 1 286 ? -11.836 -36.031 -3.025 1 85.25 286 ILE B O 1
ATOM 4732 N N . ARG B 1 287 ? -12.266 -37.812 -4.352 1 87.19 287 ARG B N 1
ATOM 4733 C CA . ARG B 1 287 ? -11.969 -37.062 -5.57 1 87.19 287 ARG B CA 1
ATOM 4734 C C . ARG B 1 287 ? -12.953 -35.906 -5.754 1 87.19 287 ARG B C 1
ATOM 4736 O O . ARG B 1 287 ? -12.562 -34.812 -6.156 1 87.19 287 ARG B O 1
ATOM 4743 N N . LYS B 1 288 ? -14.148 -36.156 -5.473 1 86.75 288 LYS B N 1
ATOM 4744 C CA . LYS B 1 288 ? -15.156 -35.125 -5.559 1 86.75 288 LYS B CA 1
ATOM 4745 C C . LYS B 1 288 ? -14.867 -34 -4.566 1 86.75 288 LYS B C 1
ATOM 4747 O O . LYS B 1 288 ? -14.938 -32.812 -4.918 1 86.75 288 LYS B O 1
ATOM 4752 N N . SER B 1 289 ? -14.531 -34.406 -3.365 1 86.62 289 SER B N 1
ATOM 4753 C CA . SER B 1 289 ? -14.219 -33.406 -2.338 1 86.62 289 SER B CA 1
ATOM 4754 C C . SER B 1 289 ? -12.977 -32.625 -2.695 1 86.62 289 SER B C 1
ATOM 4756 O O . SER B 1 289 ? -12.914 -31.422 -2.453 1 86.62 289 SER B O 1
ATOM 4758 N N . HIS B 1 290 ? -12.039 -33.312 -3.195 1 86.69 290 HIS B N 1
ATOM 4759 C CA . HIS B 1 290 ? -10.812 -32.625 -3.623 1 86.69 290 HIS B CA 1
ATOM 4760 C C . HIS B 1 290 ? -11.094 -31.625 -4.734 1 86.69 290 HIS B C 1
ATOM 4762 O O . HIS B 1 290 ? -10.562 -30.516 -4.723 1 86.69 290 HIS B O 1
ATOM 4768 N N . LYS B 1 291 ? -11.875 -32.062 -5.684 1 82.69 291 LYS B N 1
ATOM 4769 C CA . LYS B 1 291 ? -12.281 -31.156 -6.766 1 82.69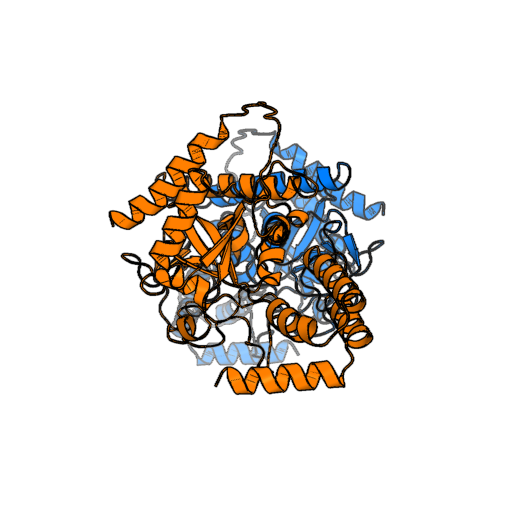 291 LYS B CA 1
ATOM 4770 C C . LYS B 1 291 ? -12.992 -29.922 -6.219 1 82.69 291 LYS B C 1
ATOM 4772 O O . LYS B 1 291 ? -12.711 -28.797 -6.645 1 82.69 291 LYS B O 1
ATOM 4777 N N . ASP B 1 292 ? -13.906 -30.125 -5.258 1 82.12 292 ASP B N 1
ATOM 4778 C CA . ASP B 1 292 ? -14.625 -29.016 -4.625 1 82.12 292 ASP B CA 1
ATOM 4779 C C . ASP B 1 292 ? -13.664 -28.062 -3.914 1 82.12 292 ASP B C 1
ATOM 4781 O O . ASP B 1 292 ? -13.836 -26.844 -3.951 1 82.12 292 ASP B O 1
ATOM 4785 N N . PHE B 1 293 ? -12.688 -28.672 -3.35 1 79.38 293 PHE B N 1
ATOM 4786 C CA . PHE B 1 293 ? -11.688 -27.891 -2.639 1 79.38 293 PHE B CA 1
ATOM 4787 C C . PHE B 1 293 ? -10.867 -27.047 -3.611 1 79.38 293 PHE B C 1
ATOM 4789 O O . PHE B 1 293 ? -10.664 -25.844 -3.385 1 79.38 293 PHE B O 1
ATOM 4796 N N . ARG B 1 294 ? -10.461 -27.641 -4.707 1 76.12 294 ARG B N 1
ATOM 4797 C CA . ARG B 1 294 ? -9.648 -26.969 -5.719 1 76.12 294 ARG B CA 1
ATOM 4798 C C . ARG B 1 294 ? -10.422 -25.812 -6.363 1 76.12 294 ARG B C 1
ATOM 4800 O O . ARG B 1 294 ? -9.836 -24.797 -6.723 1 76.12 294 ARG B O 1
ATOM 4807 N N . GLU B 1 295 ? -11.672 -26 -6.434 1 75.94 295 GLU B N 1
ATOM 4808 C CA . GLU B 1 295 ? -12.539 -25 -7.051 1 75.94 295 GLU B CA 1
ATOM 4809 C C . GLU B 1 295 ? -13.031 -24 -6.02 1 75.94 295 GLU B C 1
ATOM 4811 O O . GLU B 1 295 ? -13.922 -23.188 -6.309 1 75.94 295 GLU B O 1
ATOM 4816 N N . LEU B 1 296 ? -12.609 -24.141 -4.797 1 72.88 296 LEU B N 1
ATOM 4817 C CA . LEU B 1 296 ? -12.867 -23.219 -3.701 1 72.88 296 LEU B CA 1
ATOM 4818 C C . LEU B 1 296 ? -14.336 -23.25 -3.283 1 72.88 296 LEU B C 1
ATOM 4820 O O . LEU B 1 296 ? -14.891 -22.25 -2.84 1 72.88 296 LEU B O 1
ATOM 4824 N N . LYS B 1 297 ? -14.977 -24.391 -3.521 1 76.31 297 LYS B N 1
ATOM 4825 C CA . LYS B 1 297 ? -16.359 -24.594 -3.072 1 76.31 297 LYS B CA 1
ATOM 4826 C C . LYS B 1 297 ? -16.406 -24.969 -1.592 1 76.31 297 LYS B C 1
ATOM 4828 O O . LYS B 1 297 ? -17.406 -24.734 -0.92 1 76.31 297 LYS B O 1
ATOM 4833 N N . ILE B 1 298 ? -15.312 -25.625 -1.122 1 81.12 298 ILE B N 1
ATOM 4834 C CA . ILE B 1 298 ? -15.219 -25.969 0.293 1 81.12 298 ILE B CA 1
ATOM 4835 C C . ILE B 1 298 ? -13.867 -25.516 0.838 1 81.12 298 ILE B C 1
ATOM 4837 O O . ILE B 1 298 ? -12.906 -25.344 0.078 1 81.12 298 ILE B O 1
ATOM 4841 N N . SER B 1 299 ? -13.852 -25.297 2.188 1 78.94 299 SER B N 1
ATOM 4842 C CA . SER B 1 299 ? -12.617 -24.859 2.842 1 78.94 299 SER B CA 1
ATOM 4843 C C . SER B 1 299 ? -11.695 -26.047 3.107 1 78.94 299 SER B C 1
ATOM 4845 O O . SER B 1 299 ? -12.102 -27.203 3.002 1 78.94 299 SER B O 1
ATOM 4847 N N . ARG B 1 300 ? -10.461 -25.703 3.334 1 78.31 300 ARG B N 1
ATOM 4848 C CA . ARG B 1 300 ? -9.461 -26.75 3.594 1 78.31 300 ARG B CA 1
ATOM 4849 C C . ARG B 1 300 ? -9.852 -27.594 4.801 1 78.31 300 ARG B C 1
ATOM 4851 O O . ARG B 1 300 ? -9.82 -28.828 4.738 1 78.31 300 ARG B O 1
ATOM 4858 N N . PRO B 1 301 ? -10.297 -26.969 5.887 1 73.38 301 PRO B N 1
ATOM 4859 C CA . PRO B 1 301 ? -10.688 -27.812 7.023 1 73.38 301 PRO B CA 1
ATOM 4860 C C . PRO B 1 301 ? -11.844 -28.75 6.695 1 73.38 301 PRO B C 1
ATOM 4862 O O . PRO B 1 301 ? -11.852 -29.906 7.145 1 73.38 301 PRO B O 1
ATOM 4865 N N . ARG B 1 302 ? -12.75 -28.234 5.902 1 81.12 302 ARG B N 1
ATOM 4866 C CA . ARG B 1 302 ? -13.867 -29.094 5.504 1 81.12 302 ARG B CA 1
ATOM 4867 C C . ARG B 1 302 ? -13.391 -30.25 4.645 1 81.12 302 ARG B C 1
ATOM 4869 O O . ARG B 1 302 ? -13.828 -31.391 4.832 1 81.12 302 ARG B O 1
ATOM 4876 N N . PHE B 1 303 ? -12.5 -29.984 3.734 1 85.62 303 PHE B N 1
ATOM 4877 C CA . PHE B 1 303 ? -11.961 -31.047 2.889 1 85.62 303 PHE B CA 1
ATOM 4878 C C . PHE B 1 303 ? -11.219 -32.094 3.727 1 85.62 303 PHE B C 1
ATOM 4880 O O . PHE B 1 303 ? -11.422 -33.281 3.547 1 85.62 303 PHE B O 1
ATOM 4887 N N . ILE B 1 304 ? -10.398 -31.594 4.691 1 80.75 304 ILE B N 1
ATOM 4888 C CA . ILE B 1 304 ? -9.617 -32.5 5.539 1 80.75 304 ILE B CA 1
ATOM 4889 C C . ILE B 1 304 ? -10.555 -33.344 6.383 1 80.75 304 ILE B C 1
ATOM 4891 O O . ILE B 1 304 ? -10.32 -34.531 6.551 1 80.75 304 ILE B O 1
ATOM 4895 N N . ARG B 1 305 ? -11.586 -32.719 6.828 1 80.88 305 ARG B N 1
ATOM 4896 C CA . ARG B 1 305 ? -12.578 -33.469 7.602 1 80.88 305 ARG B CA 1
ATOM 4897 C C . ARG B 1 305 ? -13.211 -34.594 6.77 1 80.88 305 ARG B C 1
ATOM 4899 O O . ARG B 1 305 ? -13.352 -35.719 7.238 1 80.88 305 ARG B O 1
ATOM 4906 N N . MET B 1 306 ? -13.547 -34.312 5.559 1 82.06 306 MET B N 1
ATOM 4907 C CA . MET B 1 306 ? -14.164 -35.281 4.672 1 82.06 306 MET B CA 1
ATOM 4908 C C . MET B 1 306 ? -13.188 -36.406 4.352 1 82.06 306 MET B C 1
ATOM 4910 O O . MET B 1 306 ? -13.578 -37.562 4.293 1 82.06 306 MET B O 1
ATOM 4914 N N . LEU B 1 307 ? -11.969 -36 4.211 1 85.5 307 LEU B N 1
ATOM 4915 C CA . LEU B 1 307 ? -10.922 -36.969 3.951 1 85.5 307 LEU B CA 1
ATOM 4916 C C . LEU B 1 307 ? -10.75 -37.938 5.133 1 85.5 307 LEU B C 1
ATOM 4918 O O . LEU B 1 307 ? -10.672 -39.156 4.949 1 85.5 307 LEU B O 1
ATOM 4922 N N . ARG B 1 308 ? -10.758 -37.344 6.297 1 82.19 308 ARG B N 1
ATOM 4923 C CA . ARG B 1 308 ? -10.602 -38.125 7.516 1 82.19 308 ARG B CA 1
ATOM 4924 C C . ARG B 1 308 ? -11.805 -39.031 7.742 1 82.19 308 ARG B C 1
ATOM 4926 O O . ARG B 1 308 ? -11.641 -40.219 8.133 1 82.19 308 ARG B O 1
ATOM 4933 N N . LEU B 1 309 ? -12.945 -38.562 7.438 1 82.56 309 LEU B N 1
ATOM 4934 C CA . LEU B 1 309 ? -14.18 -39.344 7.629 1 82.56 309 LEU B CA 1
ATOM 4935 C C . LEU B 1 309 ? -14.258 -40.5 6.633 1 82.56 309 LEU B C 1
ATOM 4937 O O . LEU B 1 309 ? -14.727 -41.562 6.973 1 82.56 309 LEU B O 1
ATOM 4941 N N . THR B 1 310 ? -13.789 -40.25 5.461 1 85.44 310 THR B N 1
ATOM 4942 C CA . THR B 1 310 ? -13.922 -41.219 4.391 1 85.44 310 THR B CA 1
ATOM 4943 C C . THR B 1 310 ? -12.812 -42.281 4.473 1 85.44 310 THR B C 1
ATOM 4945 O O . THR B 1 310 ? -13.07 -43.469 4.379 1 85.44 310 THR B O 1
ATOM 4948 N N . ALA B 1 311 ? -11.586 -41.844 4.637 1 83.88 311 ALA B N 1
ATOM 4949 C CA . ALA B 1 311 ? -10.438 -42.75 4.633 1 83.88 311 ALA B CA 1
ATOM 4950 C C . ALA B 1 311 ? -10.172 -43.312 6.027 1 83.88 311 ALA B C 1
ATOM 4952 O O . ALA B 1 311 ? -9.789 -44.469 6.176 1 83.88 311 ALA B O 1
ATOM 4953 N N . GLY B 1 312 ? -10.359 -42.469 7.027 1 80.5 312 GLY B N 1
ATOM 4954 C CA . GLY B 1 312 ? -10.039 -42.844 8.391 1 80.5 312 GLY B CA 1
ATOM 4955 C C . GLY B 1 312 ? -8.711 -42.312 8.867 1 80.5 312 GLY B C 1
ATOM 4956 O O . GLY B 1 312 ? -7.73 -42.281 8.117 1 80.5 312 GLY B O 1
ATOM 4957 N N . ASP B 1 313 ? -8.586 -41.969 10.07 1 79.75 313 ASP B N 1
ATOM 4958 C CA . ASP B 1 313 ? -7.41 -41.312 10.641 1 79.75 313 ASP B CA 1
ATOM 4959 C C . ASP B 1 313 ? -6.215 -42.281 10.68 1 79.75 313 ASP B C 1
ATOM 4961 O O . ASP B 1 313 ? -5.086 -41.87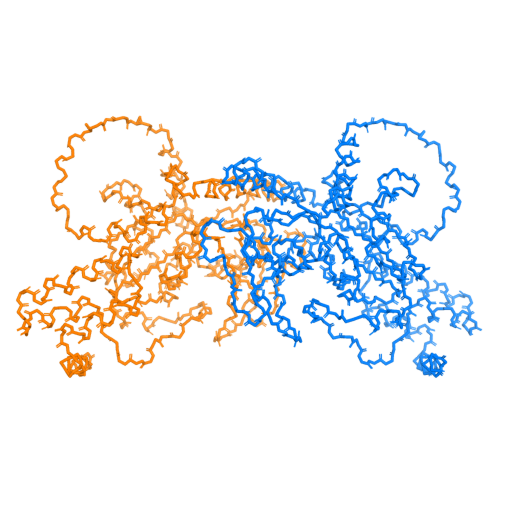5 10.406 1 79.75 313 ASP B O 1
ATOM 4965 N N . GLU B 1 314 ? -6.477 -43.438 11.008 1 79 314 GLU B N 1
ATOM 4966 C CA . GLU B 1 314 ? -5.398 -44.406 11.133 1 79 314 GLU B CA 1
ATOM 4967 C C . GLU B 1 314 ? -4.727 -44.656 9.781 1 79 314 GLU B C 1
ATOM 4969 O O . GLU B 1 314 ? -3.498 -44.688 9.688 1 79 314 GLU B O 1
ATOM 4974 N N . LEU B 1 315 ? -5.566 -44.812 8.812 1 81.62 315 LEU B N 1
ATOM 4975 C CA . LEU B 1 315 ? -5.035 -45.062 7.48 1 81.62 315 LEU B CA 1
ATOM 4976 C C . LEU B 1 315 ? -4.25 -43.875 6.965 1 81.62 315 LEU B C 1
ATOM 4978 O O . LEU B 1 315 ? -3.172 -44.031 6.387 1 81.62 315 LEU B O 1
ATOM 4982 N N . LEU B 1 316 ? -4.727 -42.719 7.219 1 82.06 316 LEU B N 1
ATOM 4983 C CA . LEU B 1 316 ? -4.066 -41.5 6.762 1 82.06 316 LEU B CA 1
ATOM 4984 C C . LEU B 1 316 ? -2.719 -41.312 7.449 1 82.06 316 LEU B C 1
ATOM 4986 O O . LEU B 1 316 ? -1.72 -41 6.797 1 82.06 316 LEU B O 1
ATOM 4990 N N . ALA B 1 317 ? -2.695 -41.594 8.695 1 73.94 317 ALA B N 1
ATOM 4991 C CA . ALA B 1 317 ? -1.457 -41.469 9.461 1 73.94 317 ALA B CA 1
ATOM 4992 C C . ALA B 1 317 ? -0.416 -42.469 8.984 1 73.94 317 ALA B C 1
ATOM 4994 O O . ALA B 1 317 ? 0.758 -42.125 8.82 1 73.94 317 ALA B O 1
ATOM 4995 N N . ALA B 1 318 ? -0.835 -43.625 8.766 1 74.12 318 ALA B N 1
ATOM 4996 C CA . ALA B 1 318 ? 0.061 -44.688 8.297 1 74.12 318 ALA B CA 1
ATOM 4997 C C . ALA B 1 318 ? 0.61 -44.375 6.914 1 74.12 318 ALA B C 1
ATOM 4999 O O . ALA B 1 318 ? 1.789 -44.594 6.637 1 74.12 318 ALA B O 1
ATOM 5000 N N . THR B 1 319 ? -0.245 -43.844 6.113 1 73.38 319 THR B N 1
ATOM 5001 C CA . THR B 1 319 ? 0.144 -43.531 4.742 1 73.38 319 THR B CA 1
ATOM 5002 C C . THR B 1 319 ? 1.182 -42.406 4.723 1 73.38 319 THR B C 1
ATOM 5004 O O . THR B 1 319 ? 2.182 -42.5 4.008 1 73.38 319 THR B O 1
ATOM 5007 N N . VAL B 1 320 ? 0.991 -41.406 5.531 1 74.5 320 VAL B N 1
ATOM 5008 C CA . VAL B 1 320 ? 1.89 -40.25 5.566 1 74.5 320 VAL B CA 1
ATOM 5009 C C . VAL B 1 320 ? 3.227 -40.656 6.18 1 74.5 320 VAL B C 1
ATOM 5011 O O . VAL B 1 320 ? 4.285 -40.25 5.707 1 74.5 320 VAL B O 1
ATOM 5014 N N . LYS B 1 321 ? 3.084 -41.531 7.145 1 67.62 321 LYS B N 1
ATOM 5015 C CA . LYS B 1 321 ? 4.297 -42 7.793 1 67.62 321 LYS B CA 1
ATOM 5016 C C . LYS B 1 321 ? 5.129 -42.875 6.84 1 67.62 321 LYS B C 1
ATOM 5018 O O . LYS B 1 321 ? 6.355 -42.75 6.809 1 67.62 321 LYS B O 1
ATOM 5023 N N . ARG B 1 322 ? 4.504 -43.656 6.117 1 67 322 ARG B N 1
ATOM 5024 C CA . ARG B 1 322 ? 5.184 -44.562 5.172 1 67 322 ARG B CA 1
ATOM 5025 C C . ARG B 1 322 ? 5.812 -43.75 4.035 1 67 322 ARG B C 1
ATOM 5027 O O . ARG B 1 322 ? 6.875 -44.094 3.529 1 67 322 ARG B O 1
ATOM 5034 N N . HIS B 1 323 ? 5.094 -42.781 3.613 1 62.78 323 HIS B N 1
ATOM 5035 C CA . HIS B 1 323 ? 5.582 -41.969 2.506 1 62.78 323 HIS B CA 1
ATOM 5036 C C . HIS B 1 323 ? 6.832 -41.188 2.904 1 62.78 323 HIS B C 1
ATOM 5038 O O . HIS B 1 323 ? 7.742 -41 2.092 1 62.78 323 HIS B O 1
ATOM 5044 N N . ARG B 1 324 ? 6.898 -40.75 4.027 1 56.91 324 ARG B N 1
ATOM 5045 C CA . ARG B 1 324 ? 8.07 -40.031 4.535 1 56.91 324 ARG B CA 1
ATOM 5046 C C . ARG B 1 324 ? 9.297 -40.938 4.523 1 56.91 324 ARG B C 1
ATOM 5048 O O . ARG B 1 324 ? 10.406 -40.469 4.23 1 56.91 324 ARG B O 1
ATOM 5055 N N . GLN B 1 325 ? 9.047 -42.125 4.926 1 50.78 325 GLN B N 1
ATOM 5056 C CA . GLN B 1 325 ? 10.148 -43.062 4.984 1 50.78 325 GLN B CA 1
ATOM 5057 C C . GLN B 1 325 ? 10.719 -43.344 3.594 1 50.78 325 GLN B C 1
ATOM 5059 O O . GLN B 1 325 ? 11.898 -43.656 3.447 1 50.78 325 GLN B O 1
ATOM 5064 N N . HIS B 1 326 ? 9.906 -43.094 2.602 1 47.19 326 HIS B N 1
ATOM 5065 C CA . HIS B 1 326 ? 10.383 -43.406 1.258 1 47.19 326 HIS B CA 1
ATOM 5066 C C . HIS B 1 326 ? 11.031 -42.188 0.611 1 47.19 326 HIS B C 1
ATOM 5068 O O . HIS B 1 326 ? 11.703 -42.312 -0.417 1 47.19 326 HIS B O 1
ATOM 5074 N N . GLU B 1 327 ? 10.758 -41.094 1.04 1 45.31 327 GLU B N 1
ATOM 5075 C CA . GLU B 1 327 ? 11.398 -39.906 0.46 1 45.31 327 GLU B CA 1
ATOM 5076 C C . GLU B 1 327 ? 12.812 -39.719 0.991 1 45.31 327 GLU B C 1
ATOM 5078 O O . GLU B 1 327 ? 13.562 -38.875 0.505 1 45.31 327 GLU B O 1
ATOM 5083 N N . TRP B 1 328 ? 13.195 -40.531 2.039 1 35.69 328 TRP B N 1
ATOM 5084 C CA . TRP B 1 328 ? 14.609 -40.656 2.387 1 35.69 328 TRP B CA 1
ATOM 5085 C C . TRP B 1 328 ? 15.258 -41.844 1.694 1 35.69 328 TRP B C 1
ATOM 5087 O O . TRP B 1 328 ? 14.625 -42.906 1.532 1 35.69 328 TRP B O 1
#

Foldseek 3Di:
DVVLCVLQVLLVVVVVVVVPPPPPPPPDPPVPPPPPVLVQQLCVVLQWGWDDPPDSNNVSLLVLLLQQQPPQSVQKFFDTKIWRDLPDDDQSVVLVVLVVLLVVVQQVLCVLQVNGLPKFKWKAAEEPVQVSCCSRPNDDDFDAQPDFFGLAGFHKTFGSSNSLLNQLLHDQDLQQKTKMWMKIFRFRAEDARDTNDHHQDDPDPNGQWYANDPVDGGITGGHPVCRSNGIRTTMMTMMHGPPVSSVPPDNPDRRHDDDPPDQGDRPVRLLVVVVVVDDPVLSVQLVVLVSCVSNVVDDPVVSVVSVCVSRNDVNSVVSSVVVVVVVD/DVVLCVLQVLLVVVVVVPVPDPPPPPPPCPPPPPPPVLVQLLCVVLQKGWDDPPDSNNVSLLVLLLQQQPPQSVQKFFDTKIWRDLPDDDQSVVLVVLVVLLVVVQQVLCVLQVNGLPKFKWKAAEEPVQVSCCSRPNDDDFDAQPDFFGLEGFHKTFGSSNSLLNQLLHDQDLQQKTKMWMKIFRFRAEDARDTNDHHQDDPDPNGQWYANDPVDGGITGGHPVCRSNGIRTTMMTMMHGDPVSSVPPDNPDRRRDDDPPDQGDRPVRLLVVVVVVADPVLSVQLVVLVSCVSNVVDDPVVSVVSVCVSRNDVNSVVSSVVVVVVVD

Solvent-accessible surface area (backbone atoms only — not comparable to full-atom values): 35241 Å² total; per-residue (Å²): 113,68,66,59,51,43,51,52,44,50,54,50,56,52,53,62,59,58,73,66,71,77,74,78,77,75,72,78,76,77,68,63,89,61,72,78,66,72,61,58,45,59,44,40,92,69,44,27,44,57,51,58,83,84,36,67,64,42,48,51,55,51,48,46,45,38,59,11,33,52,88,51,28,84,59,44,45,79,74,47,43,30,35,60,52,50,76,62,66,89,63,22,50,57,47,41,31,46,52,52,30,29,50,42,40,40,51,30,36,6,62,72,49,81,68,42,23,53,69,42,50,28,22,36,35,30,40,62,67,54,51,52,44,31,71,70,58,34,58,58,72,59,62,66,45,71,53,71,69,32,60,30,48,24,42,71,29,15,35,51,72,35,30,40,47,11,55,53,42,24,34,71,42,61,69,53,38,30,37,30,36,39,24,42,32,51,34,38,38,68,38,73,36,51,79,60,33,77,49,50,62,65,96,46,91,77,37,59,24,31,19,65,30,85,91,66,51,67,35,38,30,36,29,48,37,38,40,60,46,33,43,42,78,38,35,38,43,31,31,37,59,60,65,74,70,46,72,72,47,83,68,82,52,52,50,69,77,82,72,78,84,58,93,80,71,30,50,59,60,49,48,56,58,41,58,75,72,49,53,70,67,56,46,50,52,47,52,50,42,50,51,33,36,60,66,65,73,41,52,67,69,57,40,52,49,52,45,37,70,68,68,30,60,66,55,51,51,50,51,52,54,53,50,54,60,62,76,100,112,69,66,59,51,42,51,51,45,49,53,50,56,54,55,63,59,61,74,66,74,77,76,77,78,76,66,80,73,74,65,68,86,59,79,75,65,72,61,58,43,60,43,41,90,71,45,26,44,57,52,58,83,84,36,68,64,42,48,51,54,50,48,45,44,39,58,11,33,52,86,50,29,84,60,44,44,79,74,48,44,30,34,60,52,51,78,58,71,89,63,21,49,56,47,40,30,48,51,52,30,29,51,44,40,40,51,30,37,6,63,72,51,81,70,43,22,53,68,40,52,28,23,37,35,32,40,65,68,53,51,54,43,32,71,70,59,34,58,59,74,60,61,67,45,72,54,73,68,31,61,30,47,25,42,71,28,15,36,51,73,35,30,40,48,12,55,54,41,25,34,70,43,61,71,52,38,30,38,32,35,37,23,43,32,50,33,38,38,68,39,75,36,51,78,60,32,75,48,52,62,66,95,45,92,77,37,59,24,31,18,65,31,86,91,67,50,68,35,38,30,36,29,47,37,37,42,61,48,33,43,42,78,38,33,39,44,32,29,36,60,61,66,73,69,46,71,72,47,83,69,82,52,52,51,72,74,82,72,78,83,58,94,79,71,30,49,58,60,48,48,58,56,42,59,76,71,49,53,68,68,57,45,49,50,47,50,50,43,50,51,34,36,58,65,64,73,42,51,68,68,57,41,51,49,51,46,36,70,68,67,29,61,66,54,52,51,52,49,52,53,52,51,55,60,62,76,99

Sequence (656 aa):
MQEIIDVESQISVSIEDDEISDAGSVTEESTPPSPHPTSQSLFARDGLAAIAEGSIEHNVIKNVFLYGMGDISKNTDVVVIHKSSPTTSSGLAYKKARLDSFRIFSGAVANKCGGDANTRYAWYGGTRDDIREIVKYGFSQCARPSHGPSYGFGLHLSPAKFAIDGATSSAVDEDGLRHVLLCRVIMGNMETVCPGSEQSLPSSRNFDSGVDNPSAPRRYIIWSAFMNSHILPTYIITFKVPDHCLTRVPNMQPNNRTRPSTPWMSIPALMSVLSRILSPSKMALIRKSHKDFRELKISRPRFIRMLRLTAGDELLAATVKRHRQHEWMQEIIDVESQISVSIEDDEISDAGSVTEESTPPSPHPTSQSLFARDGLAAIAEGSIEHNVIKNVFLYGMGDISKNTDVVVIHKSSPTTSSGLAYKKARLDSFRIFSGAVANKCGGDANTRYAWYGGTRDDIREIVKYGFSQCARPSHGPSYGFGLHLSPAKFAIDGATSSAVDEDGLRHVLLCRVIMGNMETVCPGSEQSLPSSRNFDSGVDNPSAPRRYIIWSAFMNSHILPTYIITFKVPDHCLTRVPNMQPNNRTRPSTPWMSIPALMSVLSRILSPSKMALIRKSHKDFRELKISRPRFIRMLRLTAGDELLAATVKRHRQHEW